Protein AF-0000000081429007 (afdb_homodimer)

Sequence (604 aa):
NDGGSYIGSMAQRCGGVGRNHADALTRLGCDVNFISVVGNDDSGDYLLRKSSHINLNHMTRLPNVPTATYLSINVKGNIQHGFSSIEENISKLTSDLIRSKEDLFCDADYILIDGNTPVETLRNITDLAQAHHKNVWFDPADLAKVQKVFMAKNISHISVISPNAYEFMNYCTLLGIPLPEQLLTNSDAMLDFCNSLGPQLKALFPGQLSLILLTLGNAGILALQRHESSIEIVPWPAPQLSQALLVSPSGAGDCFNAGFLTAYLKNLSFHDCLRIGTECAKLSLMSIDAVPNTITSQLLGTNDGGSYIGSMAQRCGGVGRNHADALTRLGCDVNFISVVGNDDSGDYLLRKSSHINLNHMTRLPNVPTATYLSINVKGNIQHGFSSIEENISKLTSDLIRSKEDLFCDADYILIDGNTPVETLRNITDLAQAHHKNVWFDPADLAKVQKVFMAKNISHISVISPNAYEFMNYCTLLGIPLPEQLLTNSDAMLDFCNSLGPQLKALFPGQLSLILLTLGNAGILALQRHESSIEIVPWPAPQLSQALLVSPSGAGDCFNAGFLTAYLKNLSFHDCLRIGTECAKLSLMSIDAVPNTITSQLLGT

Secondary structure (DSSP, 8-state):
--S-EEE---------HHHHHHHHHHHTT------EEEESSHHHHHHHHHTTTS--TTEEEETTSPPPEEEEEEETTEEEEEEEE-HHHHTT--HHHHHTTHHHHHH-SEEEEETTS-HHHHHHHHHHHHHTT-EEEEE--SGGGTHHHHHTT-GGG-SEE--BHHHHHHHHHHTT-PPPTTGGG-HHHHHHHHHHTGGGGGGG--TT--EEEEE-GGG-EEEEEE-SS-EEEEEEPPP---GGG----TTHHHHHHHHHHHHHHTT--HHHHHHHHHHHHHHHHT-SSSS-TT--GGGGT-/----EEE---------HHHHHHHHHHHTT------EEEESSHHHHHHHHHTTTS--TTEEEETTSPPPEEEEEEETTEEEEEEEE-HHHHTT--HHHHHTTHHHHHH-SEEEEETTS-HHHHHHHHHHHHHTT-EEEEE--SGGGTHHHHHTT-GGG-SEE--BHHHHHHHHHHTT-PPPTTGGG-HHHHHHHHHHTGGGGGGG--TT--EEEEE-GGG-EEEEEE-SS-EEEEEEPPP---GGG----TTHHHHHHHHHHHHHHTT--HHHHHHHHHHHHHHHHT-SSSS-TT--GGGGT-

Structure (mmCIF, N/CA/C/O backbone):
data_AF-0000000081429007-model_v1
#
loop_
_entity.id
_entity.type
_entity.pdbx_description
1 polymer 'Carbohydrate kinase PfkB domain-containing protein'
#
loop_
_atom_site.group_PDB
_atom_site.id
_atom_site.type_symbol
_atom_site.label_atom_id
_atom_site.label_alt_id
_atom_site.label_comp_id
_atom_site.label_asym_id
_atom_site.label_entity_id
_atom_site.label_seq_id
_atom_site.pdbx_PDB_ins_code
_atom_site.Cartn_x
_atom_site.Cartn_y
_atom_site.Cartn_z
_atom_site.occupancy
_atom_site.B_iso_or_equiv
_atom_site.auth_seq_id
_atom_site.auth_comp_id
_atom_site.auth_asym_id
_atom_site.auth_atom_id
_atom_site.pdbx_PDB_model_num
ATOM 1 N N . ASN A 1 1 ? 5.572 -4.962 19.591 1 50.97 1 ASN A N 1
ATOM 2 C CA . ASN A 1 1 ? 4.206 -4.484 19.776 1 50.97 1 ASN A CA 1
ATOM 3 C C . ASN A 1 1 ? 4.159 -3.26 20.686 1 50.97 1 ASN A C 1
ATOM 5 O O . ASN A 1 1 ? 3.507 -3.282 21.731 1 50.97 1 ASN A O 1
ATOM 9 N N . ASP A 1 2 ? 5.069 -2.369 20.461 1 56.36 2 ASP A N 1
ATOM 10 C CA . ASP A 1 2 ? 5.189 -1.254 21.395 1 56.36 2 ASP A CA 1
ATOM 11 C C . ASP A 1 2 ? 4.476 -0.013 20.863 1 56.36 2 ASP A C 1
ATOM 13 O O . ASP A 1 2 ? 4.51 1.046 21.493 1 56.36 2 ASP A 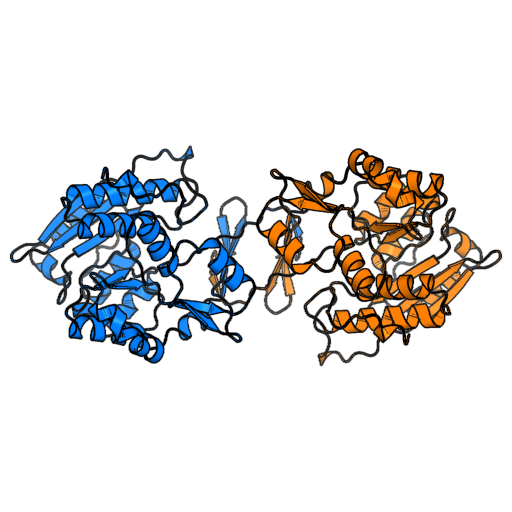O 1
ATOM 17 N N . GLY A 1 3 ? 3.704 -0.216 19.781 1 61.4 3 GLY A N 1
ATOM 18 C CA . GLY A 1 3 ? 2.998 0.933 19.237 1 61.4 3 GLY A CA 1
ATOM 19 C C . GLY A 1 3 ? 3.924 1.971 18.633 1 61.4 3 GLY A C 1
ATOM 20 O O . GLY A 1 3 ? 3.482 3.055 18.246 1 61.4 3 GLY A O 1
ATOM 21 N N . GLY A 1 4 ? 5.212 1.549 18.513 1 69.87 4 GLY A N 1
ATOM 22 C CA . GLY A 1 4 ? 6.204 2.494 18.027 1 69.87 4 GLY A CA 1
ATOM 23 C C . GLY A 1 4 ? 6.27 2.565 16.513 1 69.87 4 GLY A C 1
ATOM 24 O O . GLY A 1 4 ? 5.593 1.802 15.82 1 69.87 4 GLY A O 1
ATOM 25 N N . SER A 1 5 ? 6.875 3.601 16.021 1 76.77 5 SER A N 1
ATOM 26 C CA . SER A 1 5 ? 7.145 3.788 14.599 1 76.77 5 SER A CA 1
ATOM 27 C C . SER A 1 5 ? 8.589 3.437 14.26 1 76.77 5 SER A C 1
ATOM 29 O O . SER A 1 5 ? 9.512 3.809 14.987 1 76.77 5 SER A O 1
ATOM 31 N N . TYR A 1 6 ? 8.762 2.638 13.308 1 81.81 6 TYR A N 1
ATOM 32 C CA . TYR A 1 6 ? 10.078 2.191 12.863 1 81.81 6 TYR A CA 1
ATOM 33 C C . TYR A 1 6 ? 10.39 2.719 11.468 1 81.81 6 TYR A C 1
ATOM 35 O O . TYR A 1 6 ? 9.487 2.893 10.647 1 81.81 6 TYR A O 1
ATOM 43 N N . ILE A 1 7 ? 11.627 2.985 11.302 1 85.76 7 ILE A N 1
ATOM 44 C CA . ILE A 1 7 ? 12.073 3.377 9.97 1 85.76 7 ILE A CA 1
ATOM 45 C C . ILE A 1 7 ? 12.149 2.147 9.069 1 85.76 7 ILE A C 1
ATOM 47 O O . ILE A 1 7 ? 12.628 1.091 9.487 1 85.76 7 ILE A O 1
ATOM 51 N N . GLY A 1 8 ? 11.569 2.231 7.929 1 87.88 8 GLY A N 1
ATOM 52 C CA . GLY A 1 8 ? 11.614 1.134 6.976 1 87.88 8 GLY A CA 1
ATOM 53 C C . GLY A 1 8 ? 11.381 1.577 5.544 1 87.88 8 GLY A C 1
ATOM 54 O O . GLY A 1 8 ? 11.481 2.766 5.233 1 87.88 8 GLY A O 1
ATOM 55 N N . SER A 1 9 ? 11.322 0.613 4.689 1 88.01 9 SER A N 1
ATOM 56 C CA . SER A 1 9 ? 10.99 0.834 3.286 1 88.01 9 SER A CA 1
ATOM 57 C C . SER A 1 9 ? 9.714 0.094 2.897 1 88.01 9 SER A C 1
ATOM 59 O O . SER A 1 9 ? 9.388 -0.941 3.481 1 88.01 9 SER A O 1
ATOM 61 N N . MET A 1 10 ? 8.995 0.79 2.006 1 88.81 10 MET A N 1
ATOM 62 C CA . MET A 1 10 ? 7.743 0.2 1.54 1 88.81 10 MET A CA 1
ATOM 63 C C . MET A 1 10 ? 7.722 0.099 0.019 1 88.81 10 MET A C 1
ATOM 65 O O . MET A 1 10 ? 8.205 0.997 -0.674 1 88.81 10 MET A O 1
ATOM 69 N N . ALA A 1 11 ? 7.196 -1.051 -0.422 1 86.79 11 ALA A N 1
ATOM 70 C CA . ALA A 1 11 ? 7.007 -1.241 -1.858 1 86.79 11 ALA A CA 1
ATOM 71 C C . ALA A 1 11 ? 5.68 -1.936 -2.149 1 86.79 11 ALA A C 1
ATOM 73 O O . ALA A 1 11 ? 5.228 -2.777 -1.368 1 86.79 11 ALA A O 1
ATOM 74 N N . GLN A 1 12 ? 5.046 -1.508 -3.18 1 91.15 12 GLN A N 1
ATOM 75 C CA . GLN A 1 12 ? 3.842 -2.154 -3.689 1 91.15 12 GLN A CA 1
ATOM 76 C C . GLN A 1 12 ? 4.116 -2.867 -5.011 1 91.15 12 GLN A C 1
ATOM 78 O O . GLN A 1 12 ? 4.8 -2.326 -5.883 1 91.15 12 GLN A O 1
ATOM 83 N N . ARG A 1 13 ? 3.674 -4.104 -5.087 1 92.67 13 ARG A N 1
ATOM 84 C CA . ARG A 1 13 ? 3.862 -4.902 -6.294 1 92.67 13 ARG A CA 1
ATOM 85 C C . ARG A 1 13 ? 2.604 -5.699 -6.626 1 92.67 13 ARG A C 1
ATOM 87 O O . ARG A 1 13 ? 1.754 -5.916 -5.76 1 92.67 13 ARG A O 1
ATOM 94 N N . CYS A 1 14 ? 2.522 -5.987 -7.926 1 95.19 14 CYS A N 1
ATOM 95 C CA . CYS A 1 14 ? 1.437 -6.864 -8.354 1 95.19 14 CYS A CA 1
ATOM 96 C C . CYS A 1 14 ? 1.788 -8.326 -8.107 1 95.19 14 CYS A C 1
ATOM 98 O O . CYS A 1 14 ? 2.96 -8.705 -8.155 1 95.19 14 CYS A O 1
ATOM 100 N N . GLY A 1 15 ? 0.769 -9.085 -7.809 1 94.43 15 GLY A N 1
ATOM 101 C CA . GLY A 1 15 ? 0.971 -10.511 -7.608 1 94.43 15 GLY A CA 1
ATOM 102 C C . GLY A 1 15 ? -0.294 -11.326 -7.796 1 94.43 15 GLY A C 1
ATOM 103 O O . GLY A 1 15 ? -1.196 -10.921 -8.533 1 94.43 15 GLY A O 1
ATOM 104 N N . GLY A 1 16 ? -0.197 -12.506 -7.139 1 94.41 16 GLY A N 1
ATOM 105 C CA . GLY A 1 16 ? -1.236 -13.499 -7.36 1 94.41 16 GLY A CA 1
ATOM 106 C C . GLY A 1 16 ? -0.841 -14.561 -8.368 1 94.41 16 GLY A C 1
ATOM 107 O O . GLY A 1 16 ? -0.329 -14.244 -9.444 1 94.41 16 GLY A O 1
ATOM 108 N N . VAL A 1 17 ? -1.225 -15.723 -8.031 1 96.32 17 VAL A N 1
ATOM 109 C CA . VAL A 1 17 ? -0.772 -16.856 -8.832 1 96.32 17 VAL A CA 1
ATOM 110 C C . VAL A 1 17 ? -1.354 -16.759 -10.241 1 96.32 17 VAL A C 1
ATOM 112 O O . VAL A 1 17 ? -0.617 -16.813 -11.228 1 96.32 17 VAL A O 1
ATOM 115 N N . GLY A 1 18 ? -2.642 -16.577 -10.375 1 96.59 18 GLY A N 1
ATOM 116 C CA . GLY A 1 18 ? -3.277 -16.446 -11.676 1 96.59 18 GLY A CA 1
ATOM 117 C C . GLY A 1 18 ? -2.732 -15.289 -12.492 1 96.59 18 GLY A C 1
ATOM 118 O O . GLY A 1 18 ? -2.424 -15.447 -13.675 1 96.59 18 GLY A O 1
ATOM 119 N N . ARG A 1 19 ? -2.61 -14.166 -11.905 1 97.27 19 ARG A N 1
ATOM 120 C CA . ARG A 1 19 ? -2.094 -12.982 -12.585 1 97.27 19 ARG A CA 1
ATOM 121 C C . ARG A 1 19 ? -0.654 -13.197 -13.04 1 97.27 19 ARG A C 1
ATOM 123 O O . ARG A 1 19 ? -0.28 -12.794 -14.144 1 97.27 19 ARG A O 1
ATOM 130 N N . ASN A 1 20 ? 0.176 -13.775 -12.164 1 97.96 20 ASN A N 1
ATOM 131 C CA . ASN A 1 20 ? 1.571 -14.021 -12.513 1 97.96 20 ASN A CA 1
ATOM 132 C C . ASN A 1 20 ? 1.691 -14.921 -13.739 1 97.96 20 ASN A C 1
ATOM 134 O O . ASN A 1 20 ? 2.514 -14.669 -14.622 1 97.96 20 ASN A O 1
ATOM 138 N N . HIS A 1 21 ? 0.855 -15.931 -13.753 1 98.42 21 HIS A N 1
ATOM 139 C CA . HIS A 1 21 ? 0.835 -16.788 -14.933 1 98.42 21 HIS A CA 1
ATOM 140 C C . HIS A 1 21 ? 0.423 -16.006 -16.175 1 98.42 21 HIS A C 1
ATOM 142 O O . HIS A 1 21 ? 1.08 -16.092 -17.215 1 98.42 21 HIS A O 1
ATOM 148 N N . ALA A 1 22 ? -0.642 -15.253 -16.073 1 98.3 22 ALA A N 1
ATOM 149 C CA . ALA A 1 22 ? -1.128 -14.468 -17.206 1 98.3 22 ALA A CA 1
ATOM 150 C C . ALA A 1 22 ? -0.062 -13.491 -17.693 1 98.3 22 ALA A C 1
ATOM 152 O O . ALA A 1 22 ? 0.15 -13.344 -18.899 1 98.3 22 ALA A O 1
ATOM 153 N N . ASP A 1 23 ? 0.58 -12.866 -16.748 1 98.43 23 ASP A N 1
ATOM 154 C CA . ASP A 1 23 ? 1.621 -11.892 -17.061 1 98.43 23 ASP A CA 1
ATOM 155 C C . ASP A 1 23 ? 2.784 -12.551 -17.801 1 98.43 23 ASP A C 1
ATOM 157 O O . ASP A 1 23 ? 3.155 -12.119 -18.894 1 98.43 23 ASP A O 1
ATOM 161 N N . ALA A 1 24 ? 3.306 -13.621 -17.258 1 98.55 24 ALA A N 1
ATOM 162 C CA . ALA A 1 24 ? 4.462 -14.301 -17.836 1 98.55 24 ALA A CA 1
ATOM 163 C C . ALA A 1 24 ? 4.125 -14.89 -19.203 1 98.55 24 ALA A C 1
ATOM 165 O O . ALA A 1 24 ? 4.899 -14.752 -20.153 1 98.55 24 ALA A O 1
ATOM 166 N N . LEU A 1 25 ? 2.981 -15.524 -19.332 1 98.6 25 LEU A N 1
ATOM 167 C CA . LEU A 1 25 ? 2.556 -16.115 -20.596 1 98.6 25 LEU A CA 1
ATOM 168 C C . LEU A 1 25 ? 2.426 -15.049 -21.678 1 98.6 25 LEU A C 1
ATOM 170 O O . LEU A 1 25 ? 2.881 -15.246 -22.807 1 98.6 25 LEU A O 1
ATOM 174 N N . THR A 1 26 ? 1.821 -13.913 -21.308 1 98.46 26 THR A N 1
ATOM 175 C CA . THR A 1 26 ? 1.657 -12.82 -22.259 1 98.46 26 THR A CA 1
ATOM 176 C C . THR A 1 26 ? 3.013 -12.3 -22.726 1 98.46 26 THR A C 1
ATOM 178 O O . THR A 1 26 ? 3.227 -12.092 -23.922 1 98.46 26 THR A O 1
ATOM 181 N N . ARG A 1 27 ? 3.924 -12.147 -21.798 1 98.1 27 ARG A N 1
ATOM 182 C CA . ARG A 1 27 ? 5.257 -11.648 -22.122 1 98.1 27 ARG A CA 1
ATOM 183 C C . ARG A 1 27 ? 5.994 -12.613 -23.044 1 98.1 27 ARG A C 1
ATOM 185 O O . ARG A 1 27 ? 6.811 -12.193 -23.867 1 98.1 27 ARG A O 1
ATOM 192 N N . LEU A 1 28 ? 5.664 -13.858 -22.965 1 98.25 28 LEU A N 1
ATOM 193 C CA . LEU A 1 28 ? 6.311 -14.892 -23.767 1 98.25 28 LEU A CA 1
ATOM 194 C C . LEU A 1 28 ? 5.624 -15.039 -25.12 1 98.25 28 LEU A C 1
ATOM 196 O O . LEU A 1 28 ? 6.022 -15.874 -25.936 1 98.25 28 LEU A O 1
ATOM 200 N N . GLY A 1 29 ? 4.503 -14.347 -25.355 1 97.15 29 GLY A N 1
ATOM 201 C CA . GLY A 1 29 ? 3.894 -14.277 -26.674 1 97.15 29 GLY A CA 1
ATOM 202 C C . GLY A 1 29 ? 2.616 -15.088 -26.785 1 97.15 29 GLY A C 1
ATOM 203 O O . GLY A 1 29 ? 2.082 -15.267 -27.881 1 97.15 29 GLY A O 1
ATOM 204 N N . CYS A 1 30 ? 2.076 -15.564 -25.727 1 97.63 30 CYS A N 1
ATOM 205 C CA . CYS A 1 30 ? 0.829 -16.32 -25.756 1 97.63 30 CYS A CA 1
ATOM 206 C C . CYS A 1 30 ? -0.375 -15.386 -25.769 1 97.63 30 CYS A C 1
ATOM 208 O O . CYS A 1 30 ? -0.319 -14.285 -25.217 1 97.63 30 CYS A O 1
ATOM 210 N N . ASP A 1 31 ? -1.391 -15.824 -26.435 1 97.09 31 ASP A N 1
ATOM 211 C CA . ASP A 1 31 ? -2.691 -15.171 -26.316 1 97.09 31 ASP A CA 1
ATOM 212 C C . ASP A 1 31 ? -3.416 -15.618 -25.048 1 97.09 31 ASP A C 1
ATOM 214 O O . ASP A 1 31 ? -3.829 -16.774 -24.938 1 97.09 31 ASP A O 1
ATOM 218 N N . VAL A 1 32 ? -3.581 -14.696 -24.128 1 97.94 32 VAL A N 1
ATOM 219 C CA . VAL A 1 32 ? -4.066 -15.07 -22.803 1 97.94 32 VAL A CA 1
ATOM 220 C C . VAL A 1 32 ? -5.403 -14.384 -22.53 1 97.94 32 VAL A C 1
ATOM 222 O O . VAL A 1 32 ? -5.53 -13.169 -22.699 1 97.94 32 VAL A O 1
ATOM 225 N N . ASN A 1 33 ? -6.376 -15.125 -22.198 1 97.23 33 ASN A N 1
ATOM 226 C CA . ASN A 1 33 ? -7.613 -14.622 -21.609 1 97.23 33 ASN A CA 1
ATOM 227 C C . ASN A 1 33 ? -7.631 -14.81 -20.095 1 97.23 33 ASN A C 1
ATOM 229 O O . ASN A 1 33 ? -7.826 -15.925 -19.607 1 97.23 33 ASN A O 1
ATOM 233 N N . PHE A 1 34 ? -7.458 -13.767 -19.394 1 97.18 34 PHE A N 1
ATOM 234 C CA . PHE A 1 34 ? -7.346 -13.814 -17.941 1 97.18 34 PHE A CA 1
ATOM 235 C C . PHE A 1 34 ? -8.695 -13.547 -17.285 1 97.18 34 PHE A C 1
ATOM 237 O O . PHE A 1 34 ? -9.214 -12.431 -17.354 1 97.18 34 PHE A O 1
ATOM 244 N N . ILE A 1 35 ? -9.275 -14.573 -16.704 1 97.16 35 ILE A N 1
ATOM 245 C CA . ILE A 1 35 ? -10.534 -14.436 -15.978 1 97.16 35 ILE A CA 1
ATOM 246 C C . ILE A 1 35 ? -10.253 -14.24 -14.49 1 97.16 35 ILE A C 1
ATOM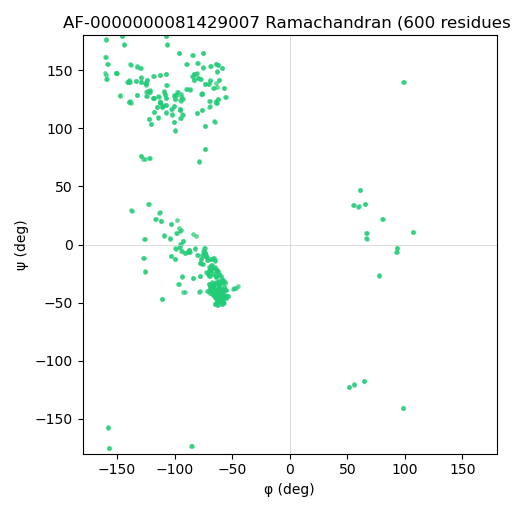 248 O O . ILE A 1 35 ? -9.685 -15.12 -13.838 1 97.16 35 ILE A O 1
ATOM 252 N N . SER A 1 36 ? -10.592 -13.158 -13.953 1 96.57 36 SER A N 1
ATOM 253 C CA . SER A 1 36 ? -10.385 -12.837 -12.545 1 96.57 36 SER A CA 1
ATOM 254 C C . SER A 1 36 ? -11.315 -11.718 -12.09 1 96.57 36 SER A C 1
ATOM 256 O O . SER A 1 36 ? -12.151 -11.246 -12.863 1 96.57 36 SER A O 1
ATOM 258 N N . VAL A 1 37 ? -11.229 -11.441 -10.771 1 96.54 37 VAL A N 1
ATOM 259 C CA . VAL A 1 37 ? -12.036 -10.379 -10.177 1 96.54 37 VAL A CA 1
ATOM 260 C C . VAL A 1 37 ? -11.13 -9.381 -9.46 1 96.54 37 VAL A C 1
ATOM 262 O O . VAL A 1 37 ? -10.141 -9.769 -8.833 1 96.54 37 VAL A O 1
ATOM 265 N N . VAL A 1 38 ? -11.406 -8.123 -9.626 1 96.26 38 VAL A N 1
ATOM 266 C CA . VAL A 1 38 ? -10.728 -7.059 -8.893 1 96.26 38 VAL A CA 1
ATOM 267 C C . VAL A 1 38 ? -11.758 -6.078 -8.337 1 96.26 38 VAL A C 1
ATOM 269 O O . VAL A 1 38 ? -12.881 -5.995 -8.84 1 96.26 38 VAL A O 1
ATOM 272 N N . GLY A 1 39 ? -11.384 -5.448 -7.262 1 95.71 39 GLY A N 1
ATOM 273 C CA . GLY A 1 39 ? -12.254 -4.417 -6.72 1 95.71 39 GLY A CA 1
ATOM 274 C C . GLY A 1 39 ? -12.221 -3.127 -7.519 1 95.71 39 GLY A C 1
ATOM 275 O O . GLY A 1 39 ? -11.279 -2.883 -8.275 1 95.71 39 GLY A O 1
ATOM 276 N N . ASN A 1 40 ? -13.324 -2.393 -7.471 1 94.45 40 ASN A N 1
ATOM 277 C CA . ASN A 1 40 ? -13.301 -1.012 -7.943 1 94.45 40 ASN A CA 1
ATOM 278 C C . ASN A 1 40 ? -12.677 -0.077 -6.911 1 94.45 40 ASN A C 1
ATOM 280 O O . ASN A 1 40 ? -13.372 0.746 -6.314 1 94.45 40 ASN A O 1
ATOM 284 N N . ASP A 1 41 ? -11.416 -0.193 -6.758 1 93.15 41 ASP A N 1
ATOM 285 C CA . ASP A 1 41 ? -10.653 0.549 -5.76 1 93.15 41 ASP A CA 1
ATOM 286 C C . ASP A 1 41 ? -9.256 0.888 -6.276 1 93.15 41 ASP A C 1
ATOM 288 O O . ASP A 1 41 ? -8.928 0.601 -7.429 1 93.15 41 ASP A O 1
ATOM 292 N N . ASP A 1 42 ? -8.461 1.561 -5.494 1 90.5 42 ASP A N 1
ATOM 293 C CA . ASP A 1 42 ? -7.145 2.038 -5.907 1 90.5 42 ASP A CA 1
ATOM 294 C C . ASP A 1 42 ? -6.213 0.87 -6.224 1 90.5 42 ASP A C 1
ATOM 296 O O . ASP A 1 42 ? -5.404 0.949 -7.151 1 90.5 42 ASP A O 1
ATOM 300 N N . SER A 1 43 ? -6.309 -0.183 -5.387 1 93.94 43 SER A N 1
ATOM 301 C CA . SER A 1 43 ? -5.489 -1.361 -5.648 1 93.94 43 SER A CA 1
ATOM 302 C C . SER A 1 43 ? -5.855 -2.006 -6.981 1 93.94 43 SER A C 1
ATOM 304 O O . SER A 1 43 ? -4.979 -2.472 -7.712 1 93.94 43 SER A O 1
ATOM 306 N N . GLY A 1 44 ? -7.138 -2.073 -7.189 1 95.1 44 GLY A N 1
ATOM 307 C CA . GLY A 1 44 ? -7.578 -2.558 -8.487 1 95.1 44 GLY A CA 1
ATOM 308 C C . GLY A 1 44 ? -7.055 -1.727 -9.643 1 95.1 44 GLY A C 1
ATOM 309 O O . GLY A 1 44 ? -6.562 -2.273 -10.633 1 95.1 44 GLY A O 1
ATOM 310 N N . ASP A 1 45 ? -7.121 -0.399 -9.514 1 93.45 45 ASP A N 1
ATOM 311 C CA . ASP A 1 45 ? -6.589 0.505 -10.529 1 93.45 45 ASP A CA 1
ATOM 312 C C . ASP A 1 45 ? -5.096 0.269 -10.746 1 93.45 45 ASP A C 1
ATOM 314 O O . ASP A 1 45 ? -4.62 0.273 -11.883 1 93.45 45 ASP A O 1
ATOM 318 N N . TYR A 1 46 ? -4.445 0.152 -9.667 1 93.98 46 TYR A N 1
ATOM 319 C CA . TYR A 1 46 ? -3.011 -0.111 -9.724 1 93.98 46 TYR A CA 1
ATOM 320 C C . TYR A 1 46 ? -2.722 -1.389 -10.502 1 93.98 46 TYR A C 1
ATOM 322 O O . TYR A 1 46 ? -1.882 -1.397 -11.406 1 93.98 46 TYR A O 1
ATOM 330 N N . LEU A 1 47 ? -3.393 -2.439 -10.183 1 95.98 47 LEU A N 1
ATOM 331 C CA . LEU A 1 47 ? -3.194 -3.734 -10.826 1 95.98 47 LEU A CA 1
ATOM 332 C C . LEU A 1 47 ? -3.473 -3.647 -12.322 1 95.98 47 LEU A C 1
ATOM 334 O O . LEU A 1 47 ? -2.69 -4.145 -13.134 1 95.98 47 LEU A O 1
ATOM 338 N N . LEU A 1 48 ? -4.552 -3.026 -12.659 1 95.74 48 LEU A N 1
ATOM 339 C CA . LEU A 1 48 ? -4.94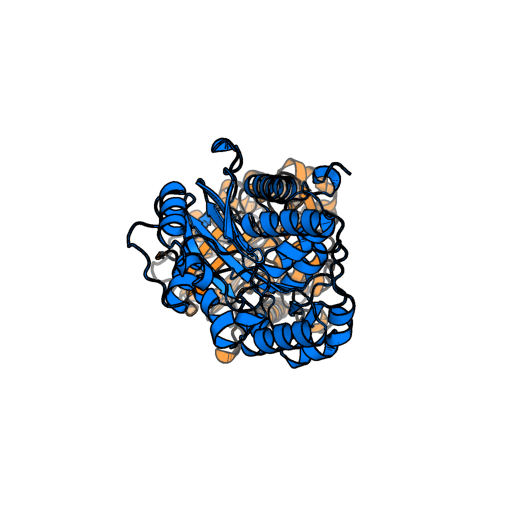7 -2.924 -14.06 1 95.74 48 LEU A CA 1
ATOM 340 C C . LEU A 1 48 ? -3.933 -2.107 -14.853 1 95.74 48 LEU A C 1
ATOM 342 O O . LEU A 1 48 ? -3.56 -2.483 -15.966 1 95.74 48 LEU A O 1
ATOM 346 N N . ARG A 1 49 ? -3.477 -1.023 -14.247 1 94.05 49 ARG A N 1
ATOM 347 C CA . ARG A 1 49 ? -2.499 -0.18 -14.926 1 94.05 49 ARG A CA 1
ATOM 348 C C . ARG A 1 49 ? -1.187 -0.927 -15.141 1 94.05 49 ARG A C 1
ATOM 350 O O . ARG A 1 49 ? -0.573 -0.821 -16.205 1 94.05 49 ARG A O 1
ATOM 357 N N . LYS A 1 50 ? -0.785 -1.691 -14.144 1 94.71 50 LYS A N 1
ATOM 358 C CA . LYS A 1 50 ? 0.494 -2.393 -14.206 1 94.71 50 LYS A CA 1
ATOM 359 C C . LYS A 1 50 ? 0.383 -3.664 -15.044 1 94.71 50 LYS A C 1
ATOM 361 O O . LYS A 1 50 ? 1.391 -4.312 -15.335 1 94.71 50 LYS A O 1
ATOM 366 N N . SER A 1 51 ? -0.827 -4.035 -15.419 1 96.38 51 SER A N 1
ATOM 367 C CA . SER A 1 51 ? -1.058 -5.252 -16.191 1 96.38 51 SER A CA 1
ATOM 368 C C . SER A 1 51 ? -1.635 -4.933 -17.566 1 96.38 51 SER A C 1
ATOM 370 O O . SER A 1 51 ? -2.305 -5.77 -18.173 1 96.38 51 SER A O 1
ATOM 372 N N . SER A 1 52 ? -1.447 -3.754 -18.029 1 94.75 52 SER A N 1
ATOM 373 C CA . SER A 1 52 ? -2.116 -3.255 -19.227 1 94.75 52 SER A CA 1
ATOM 374 C C . SER A 1 52 ? -1.714 -4.059 -20.459 1 94.75 52 SER A C 1
ATOM 376 O O . SER A 1 52 ? -2.409 -4.033 -21.477 1 94.75 52 SER A O 1
ATOM 378 N N . HIS A 1 53 ? -0.588 -4.731 -20.459 1 96.02 53 HIS A N 1
ATOM 379 C CA . HIS A 1 53 ? -0.145 -5.529 -21.597 1 96.02 53 HIS A CA 1
ATOM 380 C C . HIS A 1 53 ? -0.91 -6.845 -21.679 1 96.02 53 HIS A C 1
ATOM 382 O O . HIS A 1 53 ? -0.849 -7.542 -22.695 1 96.02 53 HIS A O 1
ATOM 388 N N . ILE A 1 54 ? -1.606 -7.287 -20.596 1 96.69 54 ILE A N 1
ATOM 389 C CA . ILE A 1 54 ? -2.456 -8.473 -20.561 1 96.69 54 ILE A CA 1
ATOM 390 C C . ILE A 1 54 ? -3.839 -8.132 -21.111 1 96.69 54 ILE A C 1
ATOM 392 O O . ILE A 1 54 ? -4.338 -7.022 -20.911 1 96.69 54 ILE A O 1
ATOM 396 N N . ASN A 1 55 ? -4.444 -9.025 -21.86 1 96.7 55 ASN A N 1
ATOM 397 C CA . ASN A 1 55 ? -5.853 -8.866 -22.206 1 96.7 55 ASN A CA 1
ATOM 398 C C . ASN A 1 55 ? -6.746 -8.953 -20.972 1 96.7 55 ASN A C 1
ATOM 400 O O . ASN A 1 55 ? -7.007 -10.046 -20.465 1 96.7 55 ASN A O 1
ATOM 404 N N . LEU A 1 56 ? -7.262 -7.816 -20.531 1 95.44 56 LEU A N 1
ATOM 405 C CA . LEU A 1 56 ? -8.006 -7.739 -19.279 1 95.44 56 LEU A CA 1
ATOM 406 C C . LEU A 1 56 ? -9.506 -7.663 -19.542 1 95.44 56 LEU A C 1
ATOM 408 O O . LEU A 1 56 ? -10.284 -7.342 -18.64 1 95.44 56 LEU A O 1
ATOM 412 N N . ASN A 1 57 ? -9.967 -8.018 -20.712 1 95.41 57 ASN A N 1
ATOM 413 C CA . ASN A 1 57 ? -11.368 -7.914 -21.107 1 95.41 57 ASN A CA 1
ATOM 414 C C . ASN A 1 57 ? -12.259 -8.809 -20.251 1 95.41 57 ASN A C 1
ATOM 416 O O . ASN A 1 57 ? -13.46 -8.561 -20.129 1 95.41 57 ASN A O 1
ATOM 420 N N . HIS A 1 58 ? -11.696 -9.773 -19.694 1 95.85 58 HIS A N 1
ATOM 421 C CA . HIS A 1 58 ? -12.498 -10.732 -18.942 1 95.85 58 HIS A CA 1
ATOM 422 C C . HIS A 1 58 ? -12.247 -10.603 -17.443 1 95.85 58 HIS A C 1
ATOM 424 O O . HIS A 1 58 ? -12.648 -11.472 -16.665 1 95.85 58 HIS A O 1
ATOM 430 N N . MET A 1 59 ? -11.542 -9.624 -17.088 1 94.6 59 MET A N 1
ATOM 431 C CA . MET A 1 59 ? -11.457 -9.244 -15.68 1 94.6 59 MET A CA 1
ATOM 432 C C . MET A 1 59 ? -12.715 -8.503 -15.24 1 94.6 59 MET A C 1
ATOM 434 O O . MET A 1 59 ? -13.147 -7.557 -15.9 1 94.6 59 MET A O 1
ATOM 438 N N . THR A 1 60 ? -13.289 -8.941 -14.153 1 95.71 60 THR A N 1
ATOM 439 C CA . THR A 1 60 ? -14.5 -8.31 -13.638 1 95.71 60 THR A CA 1
ATOM 440 C C . THR A 1 60 ? -14.168 -7.347 -12.502 1 95.71 60 THR A C 1
ATOM 442 O O . THR A 1 60 ? -13.52 -7.73 -11.526 1 95.71 60 THR A O 1
ATOM 445 N N . ARG A 1 61 ? -14.585 -6.13 -12.618 1 96.01 61 ARG A N 1
ATOM 446 C CA . ARG A 1 61 ? -14.415 -5.133 -11.565 1 96.01 61 ARG A CA 1
ATOM 447 C C . ARG A 1 61 ? -15.691 -4.979 -10.745 1 96.01 61 ARG A C 1
ATOM 449 O O . ARG A 1 61 ? -16.766 -4.741 -11.298 1 96.01 61 ARG A O 1
ATOM 456 N N . LEU A 1 62 ? -15.569 -5.059 -9.433 1 96.34 62 LEU A N 1
ATOM 457 C CA . LEU A 1 62 ? -16.743 -5.022 -8.568 1 96.34 62 LEU A CA 1
ATOM 458 C C . LEU A 1 62 ? -16.618 -3.912 -7.529 1 96.34 62 LEU A C 1
ATOM 460 O O . LEU A 1 62 ? -15.574 -3.769 -6.889 1 96.34 62 LEU A O 1
ATOM 464 N N . PRO A 1 63 ? -17.564 -2.961 -7.205 1 90.49 63 PRO A N 1
ATOM 465 C CA . PRO A 1 63 ? -17.475 -1.84 -6.266 1 90.49 63 PRO A CA 1
ATOM 466 C C . PRO A 1 63 ? -17.492 -2.289 -4.807 1 90.49 63 PRO A C 1
ATOM 468 O O . PRO A 1 63 ? -16.986 -1.58 -3.933 1 90.49 63 PRO A O 1
ATOM 471 N N . ASN A 1 64 ? -17.992 -3.37 -4.414 1 87.01 64 ASN A N 1
ATOM 472 C CA . ASN A 1 64 ? -18.17 -3.749 -3.017 1 87.01 64 ASN A CA 1
ATOM 473 C C . ASN A 1 64 ? -17.286 -4.935 -2.64 1 87.01 64 ASN A C 1
ATOM 475 O O . ASN A 1 64 ? -17.595 -5.671 -1.701 1 87.01 64 ASN A O 1
ATOM 479 N N . VAL A 1 65 ? -16.222 -5.043 -3.328 1 92.2 65 VAL A N 1
ATOM 480 C CA . VAL A 1 65 ? -15.254 -6.098 -3.051 1 92.2 65 VAL A CA 1
ATOM 481 C C . VAL A 1 65 ? -13.837 -5.535 -3.135 1 92.2 65 VAL A C 1
ATOM 483 O O . VAL A 1 65 ? -13.462 -4.927 -4.14 1 92.2 65 VAL A O 1
ATOM 486 N N . PRO A 1 66 ? -13.112 -5.666 -2.058 1 93.71 66 PRO A N 1
ATOM 487 C CA . PRO A 1 66 ? -11.738 -5.165 -2.143 1 93.71 66 PRO A CA 1
ATOM 488 C C . PRO A 1 66 ? -10.862 -6.003 -3.072 1 93.71 66 PRO A C 1
ATOM 490 O O . PRO A 1 66 ? -11.005 -7.228 -3.123 1 93.71 66 PRO A O 1
ATOM 493 N N . THR A 1 67 ? -10.039 -5.309 -3.796 1 96.19 67 THR A N 1
ATOM 494 C CA . THR A 1 67 ? -9.024 -6.048 -4.539 1 96.19 67 THR A CA 1
ATOM 495 C C . THR A 1 67 ? -8.18 -6.903 -3.598 1 96.19 67 THR A C 1
ATOM 497 O O . THR A 1 67 ? -7.816 -6.459 -2.507 1 96.19 67 THR A O 1
ATOM 500 N N . ALA A 1 68 ? -7.934 -8.133 -3.961 1 95.94 68 ALA A N 1
ATOM 501 C CA . ALA A 1 68 ? -7.116 -9.033 -3.153 1 95.94 68 ALA A CA 1
ATOM 502 C C . ALA A 1 68 ? -5.739 -8.432 -2.887 1 95.94 68 ALA A C 1
ATOM 504 O O . ALA A 1 68 ? -5.039 -8.03 -3.82 1 95.94 68 ALA A O 1
ATOM 505 N N . THR A 1 69 ? -5.356 -8.362 -1.637 1 95.1 69 THR A N 1
ATOM 506 C CA . THR A 1 69 ? -4.096 -7.748 -1.233 1 95.1 69 THR A CA 1
ATOM 507 C C . THR A 1 69 ? -3.439 -8.55 -0.114 1 95.1 69 THR A C 1
ATOM 509 O O . THR A 1 69 ? -4.125 -9.094 0.753 1 95.1 69 THR A O 1
ATOM 512 N N . TYR A 1 70 ? -2.161 -8.654 -0.222 1 92 70 TYR A N 1
ATOM 513 C CA . TYR A 1 70 ? -1.337 -9.26 0.818 1 92 70 TYR A CA 1
ATOM 514 C C . TYR A 1 70 ? -0.239 -8.305 1.27 1 92 70 TYR A C 1
ATOM 516 O O . TYR A 1 70 ? 0.435 -7.688 0.442 1 92 70 TYR A O 1
ATOM 524 N N . LEU A 1 71 ? -0.135 -8.08 2.58 1 90.69 71 LEU A N 1
ATOM 525 C CA . LEU A 1 71 ? 0.899 -7.246 3.183 1 90.69 71 LEU A CA 1
ATOM 526 C C . LEU A 1 71 ? 1.853 -8.087 4.024 1 90.69 71 LEU A C 1
ATOM 528 O O . LEU A 1 71 ? 1.425 -8.782 4.948 1 90.69 71 LEU A O 1
ATOM 532 N N . SER A 1 72 ? 3.098 -7.999 3.67 1 87.52 72 SER A N 1
ATOM 533 C CA . SER A 1 72 ? 4.134 -8.657 4.46 1 87.52 72 SER A CA 1
ATOM 534 C C . SER A 1 72 ? 4.973 -7.641 5.228 1 87.52 72 SER A C 1
ATOM 536 O O . SER A 1 72 ? 5.426 -6.646 4.659 1 87.52 72 SER A O 1
ATOM 538 N N . ILE A 1 73 ? 5.1 -7.868 6.444 1 85.57 73 ILE A N 1
ATOM 539 C CA . ILE A 1 73 ? 5.99 -7.075 7.284 1 85.57 73 ILE A CA 1
ATOM 540 C C . ILE A 1 73 ? 7.279 -7.85 7.548 1 85.57 73 ILE A C 1
ATOM 542 O O . ILE A 1 73 ? 7.255 -8.912 8.174 1 85.57 73 ILE A O 1
ATOM 546 N N . ASN A 1 74 ? 8.386 -7.28 7.058 1 82.85 74 ASN A N 1
ATOM 547 C CA . ASN A 1 74 ? 9.686 -7.93 7.193 1 82.85 74 ASN A CA 1
ATOM 548 C C . ASN A 1 74 ? 10.61 -7.146 8.12 1 82.85 74 ASN A C 1
ATOM 550 O O . ASN A 1 74 ? 10.776 -5.936 7.961 1 82.85 74 ASN A O 1
ATOM 554 N N . VAL A 1 75 ? 11.052 -7.735 9.103 1 78.29 75 VAL A N 1
ATOM 555 C CA . VAL A 1 75 ? 12.036 -7.141 10.002 1 78.29 75 VAL A CA 1
ATOM 556 C C . VAL A 1 75 ? 13.373 -7.864 9.856 1 78.29 75 VAL A C 1
ATOM 558 O O . VAL A 1 75 ? 13.477 -9.056 10.155 1 78.29 75 VAL A O 1
ATOM 561 N N . LYS A 1 76 ? 14.408 -7.129 9.431 1 76.89 76 LYS A N 1
ATOM 562 C CA . LYS A 1 76 ? 15.747 -7.681 9.246 1 76.89 76 LYS A CA 1
ATOM 563 C C . LYS A 1 76 ? 15.721 -8.883 8.307 1 76.89 76 LYS A C 1
ATOM 565 O O . LYS A 1 76 ? 16.322 -9.919 8.599 1 76.89 76 LYS A O 1
ATOM 570 N N . GLY A 1 77 ? 14.798 -8.793 7.317 1 69.02 77 GLY A N 1
ATOM 571 C CA . GLY A 1 77 ? 14.755 -9.796 6.265 1 69.02 77 GLY A CA 1
ATOM 572 C C . GLY A 1 77 ? 13.804 -10.939 6.568 1 69.02 77 GLY A C 1
ATOM 573 O O . GLY A 1 77 ? 13.573 -11.803 5.721 1 69.02 77 GLY A O 1
ATOM 574 N N . ASN A 1 78 ? 13.286 -10.952 7.699 1 73.69 78 ASN A N 1
ATOM 575 C CA . ASN A 1 78 ? 12.358 -12.008 8.091 1 73.69 78 ASN A CA 1
ATOM 576 C C . ASN A 1 78 ? 10.921 -11.499 8.145 1 73.69 78 ASN A C 1
ATOM 578 O O . ASN A 1 78 ? 10.666 -10.397 8.634 1 73.69 78 ASN A O 1
ATOM 582 N N . ILE A 1 79 ? 10.108 -12.347 7.625 1 74.33 79 ILE A N 1
ATOM 583 C CA . ILE A 1 79 ? 8.693 -11.999 7.705 1 74.33 79 ILE A CA 1
ATOM 584 C C . ILE A 1 79 ? 8.219 -12.099 9.153 1 74.33 79 ILE A C 1
ATOM 586 O O . ILE A 1 79 ? 8.259 -13.176 9.753 1 74.33 79 ILE A O 1
ATOM 590 N N . GLN A 1 80 ? 7.813 -11.09 9.681 1 78.18 80 GLN A N 1
ATOM 591 C CA . GLN A 1 80 ? 7.294 -11.071 11.044 1 78.18 80 GLN A CA 1
ATOM 592 C C . GLN A 1 80 ? 5.786 -11.303 11.062 1 78.18 80 GLN A C 1
ATOM 594 O O . GLN A 1 80 ? 5.28 -12.069 11.885 1 78.18 80 GLN A O 1
ATOM 599 N N . HIS A 1 81 ? 5.115 -10.634 10.057 1 82.17 81 HIS A N 1
ATOM 600 C CA . HIS A 1 81 ? 3.669 -10.771 9.929 1 82.17 81 HIS A CA 1
ATOM 601 C C . HIS A 1 81 ? 3.225 -10.596 8.481 1 82.17 81 HIS A C 1
ATOM 603 O O . HIS A 1 81 ? 3.861 -9.868 7.716 1 82.17 81 HIS A O 1
ATOM 609 N N . GLY A 1 82 ? 2.176 -11.32 8.202 1 86.43 82 GLY A N 1
ATOM 610 C CA . GLY A 1 82 ? 1.459 -11.122 6.952 1 86.43 82 GLY A CA 1
ATOM 611 C C . GLY A 1 82 ? -0.014 -10.82 7.151 1 86.43 82 GLY A C 1
ATOM 612 O O . GLY A 1 82 ? -0.623 -11.281 8.119 1 86.43 82 GLY A O 1
ATOM 613 N N . PHE A 1 83 ? -0.522 -9.979 6.386 1 88.56 83 PHE A N 1
ATOM 614 C CA . PHE A 1 83 ? -1.949 -9.679 6.376 1 88.56 83 PHE A CA 1
ATOM 615 C C . PHE A 1 83 ? -2.544 -9.925 4.995 1 88.56 83 PHE A C 1
ATOM 617 O O . PHE A 1 83 ? -1.99 -9.483 3.986 1 88.56 83 PHE A O 1
ATOM 624 N N . SER A 1 84 ? -3.649 -10.628 5.02 1 90.61 84 SER A N 1
ATOM 625 C CA . SER A 1 84 ? -4.277 -10.991 3.754 1 90.61 84 SER A CA 1
ATOM 626 C C . SER A 1 84 ? -5.706 -10.464 3.675 1 90.61 84 SER A C 1
ATOM 628 O O . SER A 1 84 ? -6.443 -10.504 4.662 1 90.61 84 SER A O 1
ATOM 630 N N . SER A 1 85 ? -6.046 -9.883 2.624 1 92.62 85 SER A N 1
ATOM 631 C CA . SER A 1 85 ? -7.397 -9.497 2.231 1 92.62 85 SER A CA 1
ATOM 632 C C . SER A 1 85 ? -7.739 -10.021 0.84 1 92.62 85 SER A C 1
ATOM 634 O O . SER A 1 85 ? -7.773 -9.256 -0.126 1 92.62 85 SER A O 1
ATOM 636 N N . ILE A 1 86 ? -7.97 -11.341 0.771 1 92.5 86 ILE A N 1
ATOM 637 C CA . ILE A 1 86 ? -8.103 -11.936 -0.554 1 92.5 86 ILE A CA 1
ATOM 638 C C . ILE A 1 86 ? -9.426 -12.691 -0.651 1 92.5 86 ILE A C 1
ATOM 640 O O . ILE A 1 86 ? -9.967 -12.872 -1.744 1 92.5 86 ILE A O 1
ATOM 644 N N . GLU A 1 87 ? -10.003 -13.114 0.503 1 90.86 87 GLU A N 1
ATOM 645 C CA . GLU A 1 87 ? -11.081 -14.097 0.543 1 90.86 87 GLU A CA 1
ATOM 646 C C . GLU A 1 87 ? -12.335 -13.571 -0.149 1 90.86 87 GLU A C 1
ATOM 648 O O . GLU A 1 87 ? -12.979 -14.295 -0.912 1 90.86 87 GLU A O 1
ATOM 653 N N . GLU A 1 88 ? -12.61 -12.347 0.136 1 92.87 88 GLU A N 1
ATOM 654 C CA . GLU A 1 88 ? -13.829 -11.78 -0.435 1 92.87 88 GLU A CA 1
ATOM 655 C C . GLU A 1 88 ? -13.739 -11.696 -1.956 1 92.87 88 GLU A C 1
ATOM 657 O O . GLU A 1 88 ? -14.699 -12.022 -2.658 1 92.87 88 GLU A O 1
ATOM 662 N N . ASN A 1 89 ? -12.642 -11.293 -2.39 1 94.59 89 ASN A N 1
ATOM 663 C CA . ASN A 1 89 ? -12.433 -11.165 -3.828 1 94.59 89 ASN A CA 1
ATOM 664 C C . ASN A 1 89 ? -12.501 -12.519 -4.528 1 94.59 89 ASN A C 1
ATOM 666 O O . ASN A 1 89 ? -13.221 -12.678 -5.515 1 94.59 89 ASN A O 1
ATOM 670 N N . ILE A 1 90 ? -11.866 -13.515 -3.996 1 93.88 90 ILE A N 1
ATOM 671 C CA . ILE A 1 90 ? -11.782 -14.849 -4.581 1 93.88 90 ILE A CA 1
ATOM 672 C C . ILE A 1 90 ? -13.167 -15.489 -4.608 1 93.88 90 ILE A C 1
ATOM 674 O O . ILE A 1 90 ? -13.508 -16.208 -5.551 1 93.88 90 ILE A O 1
ATOM 678 N N . SER A 1 91 ? -13.937 -15.164 -3.578 1 95.33 91 SER A N 1
ATOM 679 C CA . SER A 1 91 ? -15.274 -15.74 -3.474 1 95.33 91 SER A CA 1
ATOM 680 C C . SER A 1 91 ? -16.168 -15.273 -4.617 1 95.33 91 SER A C 1
ATOM 682 O O . SER A 1 91 ? -17.214 -15.871 -4.878 1 95.33 91 SER A O 1
ATOM 684 N N . LYS A 1 92 ? -15.738 -14.27 -5.312 1 96.71 92 LYS A N 1
ATOM 685 C CA . LYS A 1 92 ? -16.557 -13.714 -6.386 1 96.71 92 LYS A CA 1
ATOM 686 C C . LYS A 1 92 ? -16.244 -14.385 -7.72 1 96.71 92 LYS A C 1
ATOM 688 O O . LYS A 1 92 ? -16.914 -14.128 -8.722 1 96.71 92 LYS A O 1
ATOM 693 N N . LEU A 1 93 ? -15.224 -15.224 -7.759 1 96.43 93 LEU A N 1
ATOM 694 C CA . LEU A 1 93 ? -15.025 -16.12 -8.894 1 96.43 93 LEU A CA 1
ATOM 695 C C . LEU A 1 93 ? -16.035 -17.263 -8.868 1 96.43 93 LEU A C 1
ATOM 697 O O . LEU A 1 93 ? -15.684 -18.399 -8.543 1 96.43 93 LEU A O 1
ATOM 701 N N . THR A 1 94 ? -17.165 -17.013 -9.343 1 96.88 94 THR A N 1
ATOM 702 C CA . THR A 1 94 ? -18.287 -17.931 -9.18 1 96.88 94 THR A CA 1
ATOM 703 C C . THR A 1 94 ? -18.432 -18.829 -10.406 1 96.88 94 THR A C 1
ATOM 705 O O . THR A 1 94 ? -17.89 -18.527 -11.471 1 96.88 94 THR A O 1
ATOM 708 N N . SER A 1 95 ? -19.201 -19.86 -10.162 1 96.49 95 SER A N 1
ATOM 709 C CA . SER A 1 95 ? -19.549 -20.746 -11.268 1 96.49 95 SER A CA 1
ATOM 710 C C . SER A 1 95 ? -20.297 -19.995 -12.364 1 96.49 95 SER A C 1
ATOM 712 O O . SER A 1 95 ? -20.089 -20.25 -13.552 1 96.49 95 SER A O 1
ATOM 714 N N . ASP A 1 96 ? -21.137 -19.078 -11.95 1 96.89 96 ASP A N 1
ATOM 715 C CA . ASP A 1 96 ? -21.905 -18.294 -12.913 1 96.89 96 ASP A CA 1
ATOM 716 C C . ASP A 1 96 ? -20.986 -17.438 -13.781 1 96.89 96 ASP A C 1
ATOM 718 O O . ASP A 1 96 ? -21.198 -17.32 -14.99 1 96.89 96 ASP A O 1
ATOM 722 N N . LEU A 1 97 ? -19.993 -16.884 -13.182 1 95.95 97 LEU A N 1
ATOM 723 C CA . LEU A 1 97 ? -19.027 -16.09 -13.933 1 95.95 97 LEU A CA 1
ATOM 724 C C . LEU A 1 97 ? -18.309 -16.946 -14.971 1 95.95 97 LEU A C 1
ATOM 726 O O . LEU A 1 97 ? -18.164 -16.538 -16.125 1 95.95 97 LEU A O 1
ATOM 730 N N . ILE A 1 98 ? -17.903 -18.108 -14.573 1 96.51 98 ILE A N 1
ATOM 731 C CA . ILE A 1 98 ? -17.179 -19.013 -15.46 1 96.51 98 ILE A CA 1
ATOM 732 C C . ILE A 1 98 ? -18.091 -19.455 -16.603 1 96.51 98 ILE A C 1
ATOM 734 O O . ILE A 1 98 ? -17.681 -19.46 -17.766 1 96.51 98 ILE A O 1
ATOM 738 N N . ARG A 1 99 ? -19.314 -19.772 -16.272 1 95.43 99 ARG A N 1
ATOM 739 C CA . ARG A 1 99 ? -20.26 -20.22 -17.289 1 95.43 99 ARG A CA 1
ATOM 740 C C . ARG A 1 99 ? -20.502 -19.131 -18.329 1 95.43 99 ARG A C 1
ATOM 742 O O . ARG A 1 99 ? -20.673 -19.425 -19.515 1 95.43 99 ARG A O 1
ATOM 749 N N . SER A 1 100 ? -20.476 -17.94 -17.868 1 95.93 100 SER A N 1
ATOM 750 C CA . SER A 1 100 ? -20.696 -16.821 -18.779 1 95.93 100 SER A CA 1
ATOM 751 C C . SER A 1 100 ? -19.535 -16.666 -19.756 1 95.93 100 SER A C 1
ATOM 753 O O . SER A 1 100 ? -19.654 -15.966 -20.763 1 95.93 100 SER A O 1
ATOM 755 N N . LYS A 1 101 ? -18.411 -17.356 -19.493 1 95.08 101 LYS A N 1
ATOM 756 C CA . LYS A 1 101 ? -17.218 -17.265 -20.33 1 95.08 101 LYS A CA 1
ATOM 757 C C . LYS A 1 101 ? -16.967 -18.575 -21.073 1 95.08 101 LYS A C 1
ATOM 759 O O . LYS A 1 101 ? -15.838 -18.859 -21.476 1 95.08 101 LYS A O 1
ATOM 764 N N . GLU A 1 102 ? -17.929 -19.421 -21.228 1 94.94 102 GLU A N 1
ATOM 765 C CA . GLU A 1 102 ? -17.791 -20.755 -21.802 1 94.94 102 GLU A CA 1
ATOM 766 C C . GLU A 1 102 ? -17.178 -20.695 -23.198 1 94.94 102 GLU A C 1
ATOM 768 O O . GLU A 1 102 ? -16.428 -21.591 -23.592 1 94.94 102 GLU A O 1
ATOM 773 N N . ASP A 1 103 ? -17.434 -19.657 -23.964 1 95.27 103 ASP A N 1
ATOM 774 C CA . ASP A 1 103 ? -16.924 -19.525 -25.325 1 95.27 103 ASP A CA 1
ATOM 775 C C . ASP A 1 103 ? -15.397 -19.501 -25.339 1 95.27 103 ASP A C 1
ATOM 777 O O . ASP A 1 103 ? -14.773 -19.963 -26.296 1 95.27 103 ASP A O 1
ATOM 781 N N . LEU A 1 104 ? -14.792 -18.988 -24.319 1 95.52 104 LEU A N 1
ATOM 782 C CA . LEU A 1 104 ? -13.338 -18.917 -24.224 1 95.52 104 LEU A CA 1
ATOM 783 C C . LEU A 1 104 ? -12.733 -20.31 -24.088 1 95.52 104 LEU A C 1
ATOM 785 O O . LEU A 1 104 ? -11.605 -20.547 -24.525 1 95.52 104 LEU A O 1
ATOM 789 N N . PHE A 1 105 ? -13.446 -21.204 -23.444 1 94.7 105 PHE A N 1
ATOM 790 C CA . PHE A 1 105 ? -12.974 -22.569 -23.24 1 94.7 105 PHE A CA 1
ATOM 791 C C . PHE A 1 105 ? -12.888 -23.316 -24.566 1 94.7 105 PHE A C 1
ATOM 793 O O . PHE A 1 105 ? -11.922 -24.041 -24.814 1 94.7 105 PHE A O 1
ATOM 800 N N . CYS A 1 106 ? -13.826 -23.051 -25.412 1 92.38 106 CYS A N 1
ATOM 801 C CA . CYS A 1 106 ? -13.888 -23.716 -26.709 1 92.38 106 CYS A CA 1
ATOM 802 C C . CYS A 1 106 ? -12.658 -23.391 -27.548 1 92.38 106 CYS A C 1
ATOM 804 O O . CYS A 1 106 ? -12.148 -24.25 -28.269 1 92.38 106 CYS A O 1
ATOM 806 N N . ASP A 1 107 ? -12.167 -22.257 -27.39 1 92.66 107 ASP A N 1
ATOM 807 C CA . ASP A 1 107 ? -11.112 -21.767 -28.271 1 92.66 107 ASP A CA 1
ATOM 808 C C . ASP A 1 107 ? -9.738 -21.921 -27.622 1 92.66 107 ASP A C 1
ATOM 810 O O . ASP A 1 107 ? -8.712 -21.708 -28.271 1 92.66 107 ASP A O 1
ATOM 814 N N . ALA A 1 108 ? -9.682 -22.384 -26.406 1 95.61 108 ALA A N 1
ATOM 815 C CA . ALA A 1 108 ? -8.426 -22.415 -25.66 1 95.61 108 ALA A CA 1
ATOM 816 C C . ALA A 1 108 ? -7.623 -23.67 -25.991 1 95.61 108 ALA A C 1
ATOM 818 O O . ALA A 1 108 ? -8.196 -24.729 -26.259 1 95.61 108 ALA A O 1
ATOM 819 N N . ASP A 1 109 ? -6.354 -23.563 -26.023 1 95.46 109 ASP A N 1
ATOM 820 C CA . ASP A 1 109 ? -5.482 -24.729 -26.125 1 95.46 109 ASP A CA 1
ATOM 821 C C . ASP A 1 109 ? -5.231 -25.349 -24.752 1 95.46 109 ASP A C 1
ATOM 823 O O . ASP A 1 109 ? -4.996 -26.554 -24.643 1 95.46 109 ASP A O 1
ATOM 827 N N . TYR A 1 110 ? -5.284 -24.518 -23.735 1 97.04 110 TYR A N 1
ATOM 828 C CA . TYR A 1 110 ? -5.057 -24.952 -22.361 1 97.04 110 TYR A CA 1
ATOM 829 C C . TYR A 1 110 ? -5.827 -24.077 -21.379 1 97.04 110 TYR A C 1
ATOM 831 O O . TYR A 1 110 ? -6.045 -22.891 -21.633 1 97.04 110 TYR A O 1
ATOM 839 N N . ILE A 1 111 ? -6.232 -24.661 -20.321 1 97.67 111 ILE A N 1
ATOM 840 C CA . ILE A 1 111 ? -6.845 -23.956 -19.201 1 97.67 111 ILE A CA 1
ATOM 841 C C . ILE A 1 111 ? -5.957 -24.081 -17.965 1 97.67 111 ILE A C 1
ATOM 843 O O . ILE A 1 111 ? -5.662 -25.191 -17.514 1 97.67 111 ILE A O 1
ATOM 847 N N . LEU A 1 112 ? -5.5 -22.969 -17.483 1 98.01 112 LEU A N 1
ATOM 848 C CA . LEU A 1 112 ? -4.672 -22.94 -16.282 1 98.01 112 LEU A CA 1
ATOM 849 C C . LEU A 1 112 ? -5.451 -22.374 -15.099 1 98.01 112 LEU A C 1
ATOM 851 O O . LEU A 1 112 ? -6.046 -21.299 -15.199 1 98.01 112 LEU A O 1
ATOM 855 N N . ILE A 1 113 ? -5.505 -23.099 -13.995 1 96.96 113 ILE A N 1
ATOM 856 C CA . ILE A 1 113 ? -6.237 -22.681 -12.805 1 96.96 113 ILE A CA 1
ATOM 857 C C . ILE A 1 113 ? -5.368 -22.886 -11.566 1 96.96 113 ILE A C 1
ATOM 859 O O . ILE A 1 113 ? -4.594 -23.844 -11.494 1 96.96 113 ILE A O 1
ATOM 863 N N . ASP A 1 114 ? -5.447 -21.953 -10.642 1 95.99 114 ASP A N 1
ATOM 864 C CA . ASP A 1 114 ? -4.675 -22.129 -9.416 1 95.99 114 ASP A CA 1
ATOM 865 C C . ASP A 1 114 ? -5.583 -22.486 -8.241 1 95.99 114 ASP A C 1
ATOM 867 O O . ASP A 1 114 ? -6.809 -22.44 -8.361 1 95.99 114 ASP A O 1
ATOM 871 N N . GLY A 1 115 ? -4.962 -22.817 -7.142 1 93.9 115 GLY A N 1
ATOM 872 C CA . GLY A 1 115 ? -5.66 -23.346 -5.981 1 93.9 115 GLY A CA 1
ATOM 873 C C . GLY A 1 115 ? -6.443 -22.29 -5.223 1 93.9 115 GLY A C 1
ATOM 874 O O . GLY A 1 115 ? -7.181 -22.609 -4.289 1 93.9 115 GLY A O 1
ATOM 875 N N . ASN A 1 116 ? -6.396 -21.054 -5.605 1 93.85 116 ASN A N 1
ATOM 876 C CA . ASN A 1 116 ? -7.18 -20.012 -4.951 1 93.85 116 ASN A CA 1
ATOM 877 C C . ASN A 1 116 ? -8.637 -20.04 -5.402 1 93.85 116 ASN A C 1
ATOM 879 O O . ASN A 1 116 ? -9.505 -19.459 -4.749 1 93.85 116 ASN A O 1
ATOM 883 N N . THR A 1 117 ? -8.893 -20.709 -6.462 1 95.49 117 THR A N 1
ATOM 884 C CA . THR A 1 117 ? -10.233 -20.809 -7.029 1 95.49 117 THR A CA 1
ATOM 885 C C . THR A 1 117 ? -11.156 -21.593 -6.1 1 95.49 117 THR A C 1
ATOM 887 O O . THR A 1 117 ? -10.773 -22.641 -5.576 1 95.49 117 THR A O 1
ATOM 890 N N . PRO A 1 118 ? -12.35 -21.098 -5.88 1 96.08 118 PRO A N 1
ATOM 891 C CA . PRO A 1 118 ? -13.288 -21.841 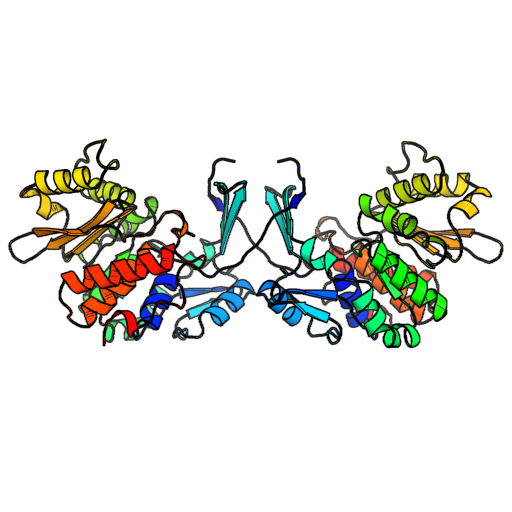-5.034 1 96.08 118 PRO A CA 1
ATOM 892 C C . PRO A 1 118 ? -13.585 -23.24 -5.57 1 96.08 118 PRO A C 1
ATOM 894 O O . PRO A 1 118 ? -13.607 -23.447 -6.786 1 96.08 118 PRO A O 1
ATOM 897 N N . VAL A 1 119 ? -13.902 -24.119 -4.656 1 96.31 119 VAL A N 1
ATOM 898 C CA . VAL A 1 119 ? -14.06 -25.534 -4.976 1 96.31 119 VAL A CA 1
ATOM 899 C C . VAL A 1 119 ? -15.148 -25.707 -6.034 1 96.31 119 VAL A C 1
ATOM 901 O O . VAL A 1 119 ? -14.948 -26.403 -7.031 1 96.31 119 VAL A O 1
ATOM 904 N N . GLU A 1 120 ? -16.262 -25.048 -5.865 1 96.35 120 GLU A N 1
ATOM 905 C CA . GLU A 1 120 ? -17.366 -25.186 -6.81 1 96.35 120 GLU A CA 1
ATOM 906 C C . GLU A 1 120 ? -16.992 -24.632 -8.182 1 96.35 120 GLU A C 1
ATOM 908 O O . GLU A 1 120 ? -17.369 -25.199 -9.21 1 96.35 120 GLU A O 1
ATOM 913 N N . THR A 1 121 ? -16.306 -23.568 -8.152 1 96.97 121 THR A N 1
ATOM 914 C CA . THR A 1 121 ? -15.859 -22.956 -9.398 1 96.97 121 THR A CA 1
ATOM 915 C C . THR A 1 121 ? -14.843 -23.849 -10.105 1 96.97 121 THR A C 1
ATOM 917 O O . THR A 1 121 ? -14.889 -24.004 -11.327 1 96.97 121 THR A O 1
ATOM 920 N N . LEU A 1 122 ? -13.954 -24.356 -9.313 1 96.13 122 LEU A N 1
ATOM 921 C CA . LEU A 1 122 ? -12.975 -25.294 -9.851 1 96.13 122 LEU A CA 1
ATOM 922 C C . LEU A 1 122 ? -13.667 -26.478 -10.519 1 96.13 122 LEU A C 1
ATOM 924 O O . LEU A 1 122 ? -13.273 -26.899 -11.609 1 96.13 122 LEU A O 1
ATOM 928 N N . ARG A 1 123 ? -14.673 -26.978 -9.875 1 96.16 123 ARG A N 1
ATOM 929 C CA . ARG A 1 123 ? -15.454 -28.072 -10.443 1 96.16 123 ARG A CA 1
ATOM 930 C C . ARG A 1 123 ? -16.066 -27.671 -11.781 1 96.16 123 ARG A C 1
ATOM 932 O O . ARG A 1 123 ? -15.975 -28.415 -12.759 1 96.16 123 ARG A O 1
ATOM 939 N N . ASN A 1 124 ? -16.597 -26.543 -11.792 1 96.17 124 ASN A N 1
ATOM 940 C CA . ASN A 1 124 ? -17.241 -26.075 -13.014 1 96.17 124 ASN A CA 1
ATOM 941 C C . ASN A 1 124 ? -16.23 -25.876 -14.14 1 96.17 124 ASN A C 1
ATOM 943 O O . ASN A 1 124 ? -16.509 -26.2 -15.296 1 96.17 124 ASN A O 1
ATOM 947 N N . ILE A 1 125 ? -15.086 -25.334 -13.832 1 96.91 125 ILE A N 1
ATOM 948 C CA . ILE A 1 125 ? -14.035 -25.106 -14.817 1 96.91 125 ILE A CA 1
ATOM 949 C C . ILE A 1 125 ? -13.597 -26.438 -15.422 1 96.91 125 ILE A C 1
ATOM 951 O O . ILE A 1 125 ? -13.503 -26.571 -16.644 1 96.91 125 ILE A O 1
ATOM 955 N N . THR A 1 126 ? -13.37 -27.391 -14.58 1 95.71 126 THR A N 1
ATOM 956 C CA . THR A 1 126 ? -12.883 -28.684 -15.047 1 95.71 126 THR A CA 1
ATOM 957 C C . THR A 1 126 ? -13.966 -29.419 -15.831 1 95.71 126 THR A C 1
ATOM 959 O O . THR A 1 126 ? -13.671 -30.113 -16.807 1 95.71 126 THR A O 1
ATOM 962 N N . ASP A 1 127 ? -15.224 -29.26 -15.388 1 95.19 127 ASP A N 1
ATOM 963 C CA . ASP A 1 127 ? -16.337 -29.842 -16.132 1 95.19 127 ASP A CA 1
ATOM 964 C C . ASP A 1 127 ? -16.434 -29.242 -17.533 1 95.19 127 ASP A C 1
ATOM 966 O O . ASP A 1 127 ? -16.605 -29.968 -18.514 1 95.19 127 ASP A O 1
ATOM 970 N N . LEU A 1 128 ? -16.365 -27.983 -17.585 1 95.41 128 LEU A N 1
ATOM 971 C CA . LEU A 1 128 ? -16.421 -27.302 -18.874 1 95.41 128 LEU A CA 1
ATOM 972 C C . LEU A 1 128 ? -15.245 -27.708 -19.755 1 95.41 128 LEU A C 1
ATOM 974 O O . LEU A 1 128 ? -15.407 -27.911 -20.961 1 95.41 128 LEU A O 1
ATOM 978 N N . ALA A 1 129 ? -14.052 -27.747 -19.149 1 95.4 129 ALA A N 1
ATOM 979 C CA . ALA A 1 129 ? -12.867 -28.173 -19.889 1 95.4 129 ALA A CA 1
ATOM 980 C C . ALA A 1 129 ? -13.067 -29.559 -20.495 1 95.4 129 ALA A C 1
ATOM 982 O O . ALA A 1 129 ? -12.733 -29.788 -21.66 1 95.4 129 ALA A O 1
ATOM 983 N N . GLN A 1 130 ? -13.612 -30.471 -19.714 1 94.41 130 GLN A N 1
ATOM 984 C CA . GLN A 1 130 ? -13.88 -31.826 -20.183 1 94.41 130 GLN A CA 1
ATOM 985 C C . GLN A 1 130 ? -14.89 -31.823 -21.326 1 94.41 130 GLN A C 1
ATOM 987 O O . GLN A 1 130 ? -14.707 -32.521 -22.326 1 94.41 130 GLN A O 1
ATOM 992 N N . ALA A 1 131 ? -15.93 -31.074 -21.133 1 94.76 131 ALA A N 1
ATOM 993 C CA . ALA A 1 131 ? -16.983 -30.993 -22.142 1 94.76 131 ALA A CA 1
ATOM 994 C C . ALA A 1 131 ? -16.426 -30.51 -23.478 1 94.76 131 ALA A C 1
ATOM 996 O O . ALA A 1 131 ? -16.895 -30.925 -24.54 1 94.76 131 ALA A O 1
ATOM 997 N N . HIS A 1 132 ? -15.447 -29.712 -23.425 1 95.86 132 HIS A N 1
ATOM 998 C CA . HIS A 1 132 ? -14.879 -29.154 -24.647 1 95.86 132 HIS A CA 1
ATOM 999 C C . HIS A 1 132 ? -13.562 -29.836 -25.004 1 95.86 132 HIS A C 1
ATOM 1001 O O . HIS A 1 132 ? -12.852 -29.39 -25.907 1 95.86 132 HIS A O 1
ATOM 1007 N N . HIS A 1 133 ? -13.153 -30.868 -24.282 1 95.25 133 HIS A N 1
ATOM 1008 C CA . HIS A 1 133 ? -11.965 -31.68 -24.52 1 95.25 133 HIS A CA 1
ATOM 1009 C C . HIS A 1 133 ? -10.697 -30.836 -24.442 1 95.25 133 HIS A C 1
ATOM 1011 O O . HIS A 1 133 ? -9.855 -30.889 -25.342 1 95.25 133 HIS A O 1
ATOM 1017 N N . LYS A 1 134 ? -10.652 -30.029 -23.382 1 96.13 134 LYS A N 1
ATOM 1018 C CA . LYS A 1 134 ? -9.494 -29.163 -23.181 1 96.13 134 LYS A CA 1
ATOM 1019 C C . LYS A 1 134 ? -8.63 -29.659 -22.025 1 96.13 134 LYS A C 1
ATOM 1021 O O . LYS A 1 134 ? -9.144 -30.225 -21.058 1 96.13 134 LYS A O 1
ATOM 1026 N N . ASN A 1 135 ? -7.331 -29.456 -22.146 1 96.62 135 ASN A N 1
ATOM 1027 C CA . ASN A 1 135 ? -6.403 -29.801 -21.074 1 96.62 135 ASN A CA 1
ATOM 1028 C C . ASN A 1 135 ? -6.428 -28.763 -19.956 1 96.62 135 ASN A C 1
ATOM 1030 O O . ASN A 1 135 ? -6.547 -27.565 -20.217 1 96.62 135 ASN A O 1
ATOM 1034 N N . VAL A 1 136 ? -6.316 -29.257 -18.737 1 97.31 136 VAL A N 1
ATOM 1035 C CA . VAL A 1 136 ? -6.332 -28.38 -17.571 1 97.31 136 VAL A CA 1
ATOM 1036 C C . VAL A 1 136 ? -5.01 -28.499 -16.816 1 97.31 136 VAL A C 1
ATOM 1038 O O . VAL A 1 136 ? -4.55 -29.607 -16.529 1 97.31 136 VAL A O 1
ATOM 1041 N N . TRP A 1 137 ? -4.413 -27.389 -16.605 1 97.97 137 TRP A N 1
ATOM 1042 C CA . TRP A 1 137 ? -3.236 -27.259 -15.752 1 97.97 137 TRP A CA 1
ATOM 1043 C C . TRP A 1 137 ? -3.616 -26.711 -14.38 1 97.97 137 TRP A C 1
ATOM 1045 O O . TRP A 1 137 ? -4.143 -25.602 -14.272 1 97.97 137 TRP A O 1
ATOM 1055 N N . PHE A 1 138 ? -3.354 -27.474 -13.309 1 97.3 138 PHE A N 1
ATOM 1056 C CA . PHE A 1 138 ? -3.679 -27.041 -11.955 1 97.3 138 PHE A CA 1
ATOM 1057 C C . PHE A 1 138 ? -2.411 -26.736 -11.165 1 97.3 138 PHE A C 1
ATOM 1059 O O . PHE A 1 138 ? -1.544 -27.6 -11.015 1 97.3 138 PHE A O 1
ATOM 1066 N N . ASP A 1 139 ? -2.284 -25.535 -10.733 1 97.47 139 ASP A N 1
ATOM 1067 C CA . ASP A 1 139 ? -1.256 -25.112 -9.787 1 97.47 139 ASP A CA 1
ATOM 1068 C C . ASP A 1 139 ? -1.833 -24.953 -8.382 1 97.47 139 ASP A C 1
ATOM 1070 O O . ASP A 1 139 ? -2.582 -24.011 -8.116 1 97.47 139 ASP A O 1
ATOM 1074 N N . PRO A 1 140 ? -1.464 -25.778 -7.471 1 94.46 140 PRO A N 1
ATOM 1075 C CA . PRO A 1 140 ? -2.099 -25.73 -6.152 1 94.46 140 PRO A CA 1
ATOM 1076 C C . PRO A 1 140 ? -1.867 -24.403 -5.433 1 94.46 140 PRO A C 1
ATOM 1078 O O . PRO A 1 140 ? -2.773 -23.888 -4.773 1 94.46 140 PRO A O 1
ATOM 1081 N N . ALA A 1 141 ? -0.7 -23.778 -5.546 1 88.89 141 ALA A N 1
ATOM 1082 C CA . ALA A 1 141 ? -0.353 -22.462 -5.016 1 88.89 141 ALA A CA 1
ATOM 1083 C C . ALA A 1 141 ? -0.072 -22.53 -3.518 1 88.89 141 ALA A C 1
ATOM 1085 O O . ALA A 1 141 ? 0.571 -21.638 -2.959 1 88.89 141 ALA A O 1
ATOM 1086 N N . ASP A 1 142 ? -0.636 -23.491 -2.773 1 89.25 142 ASP A N 1
ATOM 1087 C CA . ASP A 1 142 ? -0.479 -23.638 -1.329 1 89.25 142 ASP A CA 1
ATOM 1088 C C . ASP A 1 142 ? -0.789 -25.066 -0.886 1 89.25 142 ASP A C 1
ATOM 1090 O O . ASP A 1 142 ? -1.643 -25.732 -1.473 1 89.25 142 ASP A O 1
ATOM 1094 N N . LEU A 1 143 ? -0.247 -25.441 0.19 1 86.35 143 LEU A N 1
ATOM 1095 C CA . LEU A 1 143 ? -0.394 -26.791 0.724 1 86.35 143 LEU A CA 1
ATOM 1096 C C . LEU A 1 143 ? -1.855 -27.096 1.036 1 86.35 143 LEU A C 1
ATOM 1098 O O . LEU A 1 143 ? -2.362 -28.161 0.676 1 86.35 143 LEU A O 1
ATOM 1102 N N . ALA A 1 144 ? -2.475 -26.132 1.627 1 85.9 144 ALA A N 1
ATOM 1103 C CA . ALA A 1 144 ? -3.853 -26.34 2.065 1 85.9 144 ALA A CA 1
ATOM 1104 C C . ALA A 1 144 ? -4.808 -26.367 0.875 1 85.9 144 ALA A C 1
ATOM 1106 O O . ALA A 1 144 ? -5.931 -26.865 0.984 1 85.9 144 ALA A O 1
ATOM 1107 N N . LYS A 1 145 ? -4.337 -26.004 -0.29 1 89.74 145 LYS A N 1
ATOM 1108 C CA . LYS A 1 145 ? -5.236 -25.83 -1.427 1 89.74 145 LYS A CA 1
ATOM 1109 C C . LYS A 1 145 ? -5.139 -27.011 -2.39 1 89.74 145 LYS A C 1
ATOM 1111 O O . LYS A 1 145 ? -5.977 -27.162 -3.281 1 89.74 145 LYS A O 1
ATOM 1116 N N . VAL A 1 146 ? -4.199 -27.773 -2.121 1 90.23 146 VAL A N 1
ATOM 1117 C CA . VAL A 1 146 ? -4.048 -28.975 -2.934 1 90.23 146 VAL A CA 1
ATOM 1118 C C . VAL A 1 146 ? -5.328 -29.805 -2.873 1 90.23 146 VAL A C 1
ATOM 1120 O O . VAL A 1 146 ? -5.765 -30.359 -3.884 1 90.23 146 VAL A O 1
ATOM 1123 N N . GLN A 1 147 ? -5.958 -29.848 -1.782 1 91.05 147 GLN A N 1
ATOM 1124 C CA . GLN A 1 147 ? -7.125 -30.692 -1.55 1 91.05 147 GLN A CA 1
ATOM 1125 C C . GLN A 1 147 ? -8.316 -30.223 -2.381 1 91.05 147 GLN A C 1
ATOM 1127 O O . GLN A 1 147 ? -9.276 -30.972 -2.578 1 91.05 147 GLN A O 1
ATOM 1132 N N . LYS A 1 148 ? -8.279 -29.072 -2.846 1 91.43 148 LYS A N 1
ATOM 1133 C CA . LYS A 1 148 ? -9.449 -28.497 -3.503 1 91.43 148 LYS A CA 1
ATOM 1134 C C . LYS A 1 148 ? -9.776 -29.241 -4.795 1 91.43 148 LYS A C 1
ATOM 1136 O O . LYS A 1 148 ? -10.947 -29.392 -5.151 1 91.43 148 LYS A O 1
ATOM 1141 N N . VAL A 1 149 ? -8.778 -29.67 -5.452 1 89.14 149 VAL A N 1
ATOM 1142 C CA . VAL A 1 149 ? -9.029 -30.384 -6.7 1 89.14 149 VAL A CA 1
ATOM 1143 C C . VAL A 1 149 ? -9.651 -31.746 -6.4 1 89.14 149 VAL A C 1
ATOM 1145 O O . VAL A 1 149 ? -10.422 -32.275 -7.205 1 89.14 149 VAL A O 1
ATOM 1148 N N . PHE A 1 150 ? -9.391 -32.296 -5.259 1 90.47 150 PHE A N 1
ATOM 1149 C CA . PHE A 1 150 ? -10.007 -33.544 -4.825 1 90.47 150 PHE A CA 1
ATOM 1150 C C . PHE A 1 150 ? -11.43 -33.304 -4.333 1 90.47 150 PHE A C 1
ATOM 1152 O O . PHE A 1 150 ? -12.335 -34.086 -4.631 1 90.47 150 PHE A O 1
ATOM 1159 N N . MET A 1 151 ? -11.551 -32.228 -3.635 1 88.95 151 MET A N 1
ATOM 1160 C CA . MET A 1 151 ? -12.873 -31.864 -3.132 1 88.95 151 MET A CA 1
ATOM 1161 C C . MET A 1 151 ? -13.832 -31.574 -4.282 1 88.95 151 MET A C 1
ATOM 1163 O O . MET A 1 151 ? -15.035 -31.812 -4.168 1 88.95 151 MET A O 1
ATOM 1167 N N . ALA A 1 152 ? -13.287 -31.069 -5.331 1 88.56 152 ALA A N 1
ATOM 1168 C CA . ALA A 1 152 ? -14.088 -30.792 -6.521 1 88.56 152 ALA A CA 1
ATOM 1169 C C . ALA A 1 152 ? -14.449 -32.082 -7.252 1 88.56 152 ALA A C 1
ATOM 1171 O O . ALA A 1 152 ? -15.222 -32.064 -8.213 1 88.56 152 ALA A O 1
ATOM 1172 N N . LYS A 1 153 ? -13.897 -33.214 -6.825 1 86.41 153 LYS A N 1
ATOM 1173 C CA . LYS A 1 153 ? -14.141 -34.551 -7.357 1 86.41 153 LYS A CA 1
ATOM 1174 C C . LYS A 1 153 ? -13.769 -34.631 -8.835 1 86.41 153 LYS A C 1
ATOM 1176 O O . LYS A 1 153 ? -14.431 -35.323 -9.611 1 86.41 153 LYS A O 1
ATOM 1181 N N . ASN A 1 154 ? -12.71 -33.814 -9.174 1 86.79 154 ASN A N 1
ATOM 1182 C CA . ASN A 1 154 ? -12.409 -33.765 -10.601 1 86.79 154 ASN A CA 1
ATOM 1183 C C . ASN A 1 154 ? -10.906 -33.814 -10.859 1 86.79 154 ASN A C 1
ATOM 1185 O O . ASN A 1 154 ? -10.425 -33.271 -11.855 1 86.79 154 ASN A O 1
ATOM 1189 N N . ILE A 1 155 ? -10.23 -34.464 -9.965 1 89.61 155 ILE A N 1
ATOM 1190 C CA . ILE A 1 155 ? -8.793 -34.635 -10.147 1 89.61 155 ILE A CA 1
ATOM 1191 C C . ILE A 1 155 ? -8.524 -35.389 -11.448 1 89.61 155 ILE A C 1
ATOM 1193 O O . ILE A 1 155 ? -7.51 -35.155 -12.11 1 89.61 155 ILE A O 1
ATOM 1197 N N . SER A 1 156 ? -9.494 -36.211 -11.844 1 91.65 156 SER A N 1
ATOM 1198 C CA . SER A 1 156 ? -9.347 -37.037 -13.038 1 91.65 156 SER A CA 1
ATOM 1199 C C . SER A 1 156 ? -9.392 -36.19 -14.306 1 91.65 156 SER A C 1
ATOM 1201 O O . SER A 1 156 ? -9.035 -36.662 -15.387 1 91.65 156 SER A O 1
ATOM 1203 N N . HIS A 1 157 ? -9.818 -34.96 -14.183 1 93.5 157 HIS A N 1
ATOM 1204 C CA . HIS A 1 157 ? -9.936 -34.083 -15.343 1 93.5 157 HIS A CA 1
ATOM 1205 C C . HIS A 1 157 ? -8.696 -33.208 -15.5 1 93.5 157 HIS A C 1
ATOM 1207 O O . HIS A 1 157 ? -8.569 -32.476 -16.484 1 93.5 157 HIS A O 1
ATOM 1213 N N . ILE A 1 158 ? -7.781 -33.313 -14.626 1 95.98 158 ILE A N 1
ATOM 1214 C CA . ILE A 1 158 ? -6.563 -32.51 -14.65 1 95.98 158 ILE A CA 1
ATOM 1215 C C . ILE A 1 158 ? -5.513 -33.191 -15.526 1 95.98 158 ILE A C 1
ATOM 1217 O O . ILE A 1 158 ? -5.271 -34.393 -15.394 1 95.98 158 ILE A O 1
ATOM 1221 N N . SER A 1 159 ? -4.892 -32.438 -16.391 1 97.19 159 SER A N 1
ATOM 1222 C CA . SER A 1 159 ? -3.881 -32.989 -17.288 1 97.19 159 SER A CA 1
ATOM 1223 C C . SER A 1 159 ? -2.477 -32.783 -16.731 1 97.19 159 SER A C 1
ATOM 1225 O O . SER A 1 159 ? -1.582 -33.596 -16.972 1 97.19 159 SER A O 1
ATOM 1227 N N . VAL A 1 160 ? -2.284 -31.669 -16.047 1 97.96 160 VAL A N 1
ATOM 1228 C CA . VAL A 1 160 ? -0.976 -31.31 -15.507 1 97.96 160 VAL A CA 1
ATOM 1229 C C . VAL A 1 160 ? -1.139 -30.725 -14.105 1 97.96 160 VAL A C 1
ATOM 1231 O O . VAL A 1 160 ? -2.063 -29.949 -13.854 1 97.96 160 VAL A O 1
ATOM 1234 N N . ILE A 1 161 ? -0.261 -31.067 -13.169 1 97.57 161 ILE A N 1
ATOM 1235 C CA . ILE A 1 161 ? -0.185 -30.434 -11.857 1 97.57 161 ILE A CA 1
ATOM 1236 C C . ILE A 1 161 ? 1.253 -30.004 -11.575 1 97.57 161 ILE A C 1
ATOM 1238 O O . ILE A 1 161 ? 2.2 -30.698 -11.95 1 97.57 161 ILE A O 1
ATOM 1242 N N . SER A 1 162 ? 1.389 -28.876 -10.918 1 97.79 162 SER A N 1
ATOM 1243 C CA . SER A 1 162 ? 2.725 -28.351 -10.657 1 97.79 162 SER A CA 1
ATOM 1244 C C . SER A 1 162 ? 2.905 -28.007 -9.182 1 97.79 162 SER A C 1
ATOM 1246 O O . SER A 1 162 ? 3.087 -26.84 -8.829 1 97.79 162 SER A O 1
ATOM 1248 N N . PRO A 1 163 ? 3.09 -28.976 -8.345 1 95.43 163 PRO A N 1
ATOM 1249 C CA . PRO A 1 163 ? 3.267 -28.767 -6.906 1 95.43 163 PRO A CA 1
ATOM 1250 C C . PRO A 1 163 ? 4.73 -28.568 -6.515 1 95.43 163 PRO A C 1
ATOM 1252 O O . PRO A 1 163 ? 5.631 -28.979 -7.25 1 95.43 163 PRO A O 1
ATOM 1255 N N . ASN A 1 164 ? 4.885 -27.881 -5.385 1 92.04 164 ASN A N 1
ATOM 1256 C CA . ASN A 1 164 ? 6.19 -27.965 -4.737 1 92.04 164 ASN A CA 1
ATOM 1257 C C . ASN A 1 164 ? 6.29 -29.191 -3.835 1 92.04 164 ASN A C 1
ATOM 1259 O O . ASN A 1 164 ? 5.372 -30.013 -3.793 1 92.04 164 ASN A O 1
ATOM 1263 N N . ALA A 1 165 ? 7.348 -29.288 -3.108 1 88.47 165 ALA A N 1
ATOM 1264 C CA . ALA A 1 165 ? 7.618 -30.5 -2.339 1 88.47 165 ALA A CA 1
ATOM 1265 C C . ALA A 1 165 ? 6.536 -30.736 -1.289 1 88.47 165 ALA A C 1
ATOM 1267 O O . ALA A 1 165 ? 6.031 -31.853 -1.149 1 88.47 165 ALA A O 1
ATOM 1268 N N . TYR A 1 166 ? 6.147 -29.678 -0.596 1 87.72 166 TYR A N 1
ATOM 1269 C CA . TYR A 1 166 ? 5.155 -29.809 0.466 1 87.72 166 TYR A CA 1
ATOM 1270 C C . TYR A 1 166 ? 3.77 -30.076 -0.111 1 87.72 166 TYR A C 1
ATOM 1272 O O . TYR A 1 166 ? 3.014 -30.889 0.424 1 87.72 166 TYR A O 1
ATOM 1280 N N . GLU A 1 167 ? 3.486 -29.428 -1.15 1 92.14 167 GLU A N 1
ATOM 1281 C CA . GLU A 1 167 ? 2.221 -29.64 -1.847 1 92.14 167 GLU A CA 1
ATOM 1282 C C . GLU A 1 167 ? 2.125 -31.062 -2.395 1 92.14 167 GLU A C 1
ATOM 1284 O O . GLU A 1 167 ? 1.075 -31.699 -2.301 1 92.14 167 GLU A O 1
ATOM 1289 N N . PHE A 1 168 ? 3.21 -31.536 -2.878 1 91.67 168 PHE A N 1
ATOM 1290 C CA . PHE A 1 168 ? 3.253 -32.885 -3.43 1 91.67 168 PHE A CA 1
ATOM 1291 C C . PHE A 1 168 ? 3.044 -33.924 -2.335 1 91.67 168 PHE A C 1
ATOM 1293 O O . PHE A 1 168 ? 2.373 -34.935 -2.551 1 91.67 168 PHE A O 1
ATOM 1300 N N . MET A 1 169 ? 3.614 -33.637 -1.24 1 88.02 169 MET A N 1
ATOM 1301 C CA . MET A 1 169 ? 3.413 -34.54 -0.111 1 88.02 169 MET A CA 1
ATOM 1302 C C . MET A 1 169 ? 1.933 -34.653 0.239 1 88.02 169 MET A C 1
ATOM 1304 O O . MET A 1 169 ? 1.428 -35.752 0.475 1 88.02 169 MET A O 1
ATOM 1308 N N . ASN A 1 170 ? 1.334 -33.568 0.291 1 90.99 170 ASN A N 1
ATOM 1309 C CA . ASN A 1 170 ? -0.1 -33.576 0.557 1 90.99 170 ASN A CA 1
ATOM 1310 C C . ASN A 1 170 ? -0.873 -34.283 -0.553 1 90.99 170 ASN A C 1
ATOM 1312 O O . ASN A 1 170 ? -1.813 -35.032 -0.281 1 90.99 170 ASN A O 1
ATOM 1316 N N . TYR A 1 171 ? -0.482 -34.044 -1.763 1 92.89 171 TYR A N 1
ATOM 1317 C CA . TYR A 1 171 ? -1.071 -34.709 -2.92 1 92.89 171 TYR A CA 1
ATOM 1318 C C . TYR A 1 171 ? -0.999 -36.225 -2.773 1 92.89 171 TYR A C 1
ATOM 1320 O O . TYR A 1 171 ? -1.997 -36.922 -2.967 1 92.89 171 TYR A O 1
ATOM 1328 N N . CYS A 1 172 ? 0.141 -36.712 -2.379 1 91.39 172 CYS A N 1
ATOM 1329 C CA . CYS A 1 172 ? 0.34 -38.144 -2.188 1 91.39 172 CYS A CA 1
ATOM 1330 C C . CYS A 1 172 ? -0.539 -38.67 -1.059 1 91.39 172 CYS A C 1
ATOM 1332 O O . CYS A 1 172 ? -1.143 -39.737 -1.183 1 91.39 172 CYS A O 1
ATOM 1334 N N . THR A 1 173 ? -0.573 -37.873 -0.073 1 90.3 173 THR A N 1
ATOM 1335 C CA . THR A 1 173 ? -1.392 -38.27 1.067 1 90.3 173 THR A CA 1
ATOM 1336 C C . THR A 1 173 ? -2.855 -38.415 0.658 1 90.3 173 THR A C 1
ATOM 1338 O O . THR A 1 173 ? -3.521 -39.377 1.045 1 90.3 173 THR A O 1
ATOM 1341 N N . LEU A 1 174 ? -3.327 -37.54 -0.064 1 91.84 174 LEU A N 1
ATOM 1342 C CA . LEU A 1 174 ? -4.721 -37.537 -0.496 1 91.84 174 LEU A CA 1
ATOM 1343 C C . LEU A 1 174 ? -5.005 -38.715 -1.423 1 91.84 174 LEU A C 1
ATOM 1345 O O . LEU A 1 174 ? -6.142 -39.182 -1.509 1 91.84 174 LEU A O 1
ATOM 1349 N N . LEU A 1 175 ? -3.954 -39.206 -2.1 1 92.26 175 LEU A N 1
ATOM 1350 C CA . LEU A 1 175 ? -4.085 -40.358 -2.986 1 92.26 175 LEU A CA 1
ATOM 1351 C C . LEU A 1 175 ? -3.898 -41.661 -2.216 1 92.26 175 LEU A C 1
ATOM 1353 O O . LEU A 1 175 ? -4.049 -42.747 -2.779 1 92.26 175 LEU A O 1
ATOM 1357 N N . GLY A 1 176 ? -3.549 -41.522 -0.926 1 88.9 176 GLY A N 1
ATOM 1358 C CA . GLY A 1 176 ? -3.336 -42.701 -0.102 1 88.9 176 GLY A CA 1
ATOM 1359 C C . GLY A 1 176 ? -1.967 -43.325 -0.296 1 88.9 176 GLY A C 1
ATOM 1360 O O . GLY A 1 176 ? -1.79 -44.525 -0.08 1 88.9 176 GLY A O 1
ATOM 1361 N N . ILE A 1 177 ? -1.05 -42.552 -0.776 1 87.1 177 ILE A N 1
ATOM 1362 C CA . ILE A 1 177 ? 0.309 -43.042 -0.978 1 87.1 177 ILE A CA 1
ATOM 1363 C C . ILE A 1 177 ? 1.174 -42.678 0.226 1 87.1 177 ILE A C 1
ATOM 1365 O O . ILE A 1 177 ? 1.352 -41.497 0.536 1 87.1 177 ILE A O 1
ATOM 1369 N N . PRO A 1 178 ? 1.677 -43.578 0.97 1 76.83 178 PRO A N 1
ATOM 1370 C CA . PRO A 1 178 ? 2.479 -43.314 2.167 1 76.83 178 PRO A CA 1
ATOM 1371 C C . PRO A 1 178 ? 3.794 -42.606 1.852 1 76.83 178 PRO A C 1
ATOM 1373 O O . PRO A 1 178 ? 4.477 -42.965 0.889 1 76.83 178 PRO A O 1
ATOM 1376 N N . LEU A 1 179 ? 4.016 -41.444 2.474 1 75.14 179 LEU A N 1
ATOM 1377 C CA . LEU A 1 179 ? 5.27 -40.723 2.288 1 75.14 179 LEU A CA 1
ATOM 1378 C C . LEU A 1 179 ? 6.265 -41.07 3.391 1 75.14 179 LEU A C 1
ATOM 1380 O O . LEU A 1 179 ? 5.886 -41.196 4.557 1 75.14 179 LEU A O 1
ATOM 1384 N N . PRO A 1 180 ? 7.473 -41.432 2.883 1 68.71 180 PRO A N 1
ATOM 1385 C CA . PRO A 1 180 ? 8.466 -41.552 3.953 1 68.71 180 PRO A CA 1
ATOM 1386 C C . PRO A 1 180 ? 8.745 -40.223 4.651 1 68.71 180 PRO A C 1
ATOM 1388 O O . PRO A 1 180 ? 8.565 -39.158 4.055 1 68.71 180 PRO A O 1
ATOM 1391 N N . GLU A 1 181 ? 8.885 -40.144 5.952 1 58.6 181 GLU A N 1
ATOM 1392 C CA . GLU A 1 181 ? 9.041 -38.961 6.793 1 58.6 181 GLU A CA 1
ATOM 1393 C C . GLU A 1 181 ? 10.071 -38 6.207 1 58.6 181 GLU A C 1
ATOM 1395 O O . GLU A 1 181 ? 9.908 -36.78 6.291 1 58.6 181 GLU A O 1
ATOM 1400 N N . GLN A 1 182 ? 11.222 -38.42 5.584 1 58.47 182 GLN A N 1
ATOM 1401 C CA . GLN A 1 182 ? 12.387 -37.59 5.296 1 58.47 182 GLN A CA 1
ATOM 1402 C C . GLN A 1 182 ? 12.369 -37.099 3.852 1 58.47 182 GLN A C 1
ATOM 1404 O O . GLN A 1 182 ? 13.389 -36.64 3.334 1 58.47 182 GLN A O 1
ATOM 1409 N N . LEU A 1 183 ? 11.259 -37.081 3.214 1 62.38 183 LEU A N 1
ATOM 1410 C CA . LEU A 1 183 ? 11.273 -36.884 1.769 1 62.38 183 LEU A CA 1
ATOM 1411 C C . LEU A 1 183 ? 11.661 -35.451 1.419 1 62.38 183 LEU A C 1
ATOM 1413 O O . LEU A 1 183 ? 12.249 -35.203 0.364 1 62.38 183 LEU A O 1
ATOM 1417 N N . LEU A 1 184 ? 11.436 -34.496 2.301 1 63.18 184 LEU A N 1
ATOM 1418 C CA . LEU A 1 184 ? 11.508 -33.109 1.855 1 63.18 184 LEU A CA 1
ATOM 1419 C C . LEU A 1 184 ? 12.947 -32.606 1.877 1 63.18 184 LEU A C 1
ATOM 1421 O O . LEU A 1 184 ? 13.21 -31.449 1.54 1 63.18 184 LEU A O 1
ATOM 1425 N N . THR A 1 185 ? 13.978 -33.493 2.109 1 56.48 185 THR A N 1
ATOM 1426 C CA . THR A 1 185 ? 15.276 -32.933 2.468 1 56.48 185 THR A CA 1
ATOM 1427 C C . THR A 1 185 ? 16.151 -32.758 1.231 1 56.48 185 THR A C 1
ATOM 1429 O O . THR A 1 185 ? 17.062 -31.927 1.22 1 56.48 185 THR A O 1
ATOM 1432 N N . ASN A 1 186 ? 15.987 -33.538 0.209 1 64.37 186 ASN A N 1
ATOM 1433 C CA . ASN A 1 186 ? 16.866 -33.41 -0.949 1 64.37 186 ASN A CA 1
ATOM 1434 C C . ASN A 1 186 ? 16.252 -34.049 -2.191 1 64.37 186 ASN A C 1
ATOM 1436 O O . ASN A 1 186 ? 15.388 -34.922 -2.084 1 64.37 186 ASN A O 1
ATOM 1440 N N . SER A 1 187 ? 16.514 -33.514 -3.432 1 71.38 187 SER A N 1
ATOM 1441 C CA . SER A 1 187 ? 16.044 -33.982 -4.731 1 71.38 187 SER A CA 1
ATOM 1442 C C . SER A 1 187 ? 16.262 -35.483 -4.89 1 71.38 187 SER A C 1
ATOM 1444 O O . SER A 1 187 ? 15.419 -36.182 -5.456 1 71.38 187 SER A O 1
ATOM 1446 N N . ASP A 1 188 ? 17.364 -35.966 -4.365 1 76.28 188 ASP A N 1
ATOM 1447 C CA . ASP A 1 188 ? 17.685 -37.382 -4.512 1 76.28 188 ASP A CA 1
ATOM 1448 C C . ASP A 1 188 ? 16.696 -38.252 -3.739 1 76.28 188 ASP A C 1
ATOM 1450 O O . ASP A 1 188 ? 16.299 -39.319 -4.211 1 76.28 188 ASP A O 1
ATOM 1454 N N . ALA A 1 189 ? 16.347 -37.686 -2.674 1 80.71 189 ALA A N 1
ATOM 1455 C CA . ALA A 1 189 ? 15.391 -38.428 -1.857 1 80.71 189 ALA A CA 1
ATOM 1456 C C . ALA A 1 189 ? 14.037 -38.529 -2.554 1 80.71 189 ALA A C 1
ATOM 1458 O O . ALA A 1 189 ? 13.382 -39.573 -2.504 1 80.71 189 ALA A O 1
ATOM 1459 N N . MET A 1 190 ? 13.734 -37.48 -3.175 1 84.34 190 MET A N 1
ATOM 1460 C CA . MET A 1 190 ? 12.462 -37.472 -3.892 1 84.34 190 MET A CA 1
ATOM 1461 C C . MET A 1 190 ? 12.508 -38.413 -5.091 1 84.34 190 MET A C 1
ATOM 1463 O O . MET A 1 190 ? 11.548 -39.14 -5.353 1 84.34 190 MET A O 1
ATOM 1467 N N . LEU A 1 191 ? 13.615 -38.39 -5.801 1 82.86 191 LEU A N 1
ATOM 1468 C CA . LEU A 1 191 ? 13.805 -39.303 -6.923 1 82.86 191 LEU A CA 1
ATOM 1469 C C . LEU A 1 191 ? 13.735 -40.754 -6.46 1 82.86 191 LEU A C 1
ATOM 1471 O O . LEU A 1 191 ? 13.091 -41.586 -7.104 1 82.86 191 LEU A O 1
ATOM 1475 N N . ASP A 1 192 ? 14.404 -41.013 -5.381 1 83.99 192 ASP A N 1
ATOM 1476 C CA . ASP A 1 192 ? 14.405 -42.362 -4.825 1 83.99 192 ASP A CA 1
ATOM 1477 C C . ASP A 1 192 ? 12.995 -42.794 -4.428 1 83.99 192 ASP A C 1
ATOM 1479 O O . ASP A 1 192 ? 12.607 -43.944 -4.645 1 83.99 192 ASP A O 1
ATOM 1483 N N . PHE A 1 193 ? 12.355 -41.882 -3.883 1 86.04 193 PHE A N 1
ATOM 1484 C CA . PHE A 1 193 ? 10.983 -42.172 -3.485 1 86.04 193 PHE A CA 1
ATOM 1485 C C . PHE A 1 193 ? 10.135 -42.54 -4.697 1 86.04 193 PHE A C 1
ATOM 1487 O O . PHE A 1 193 ? 9.463 -43.574 -4.701 1 86.04 193 PHE A O 1
ATOM 1494 N N . CYS A 1 194 ? 10.224 -41.734 -5.704 1 85.64 194 CYS A N 1
ATOM 1495 C CA . CYS A 1 194 ? 9.429 -41.989 -6.899 1 85.64 194 CYS A CA 1
ATOM 1496 C C . CYS A 1 194 ? 9.806 -43.325 -7.53 1 85.64 194 CYS A C 1
ATOM 1498 O O . CYS A 1 194 ? 8.932 -44.086 -7.949 1 85.64 194 CYS A O 1
ATOM 1500 N N . ASN A 1 195 ? 11.074 -43.624 -7.482 1 85.28 195 ASN A N 1
ATOM 1501 C CA . ASN A 1 195 ? 11.55 -44.884 -8.042 1 85.28 195 ASN A CA 1
ATOM 1502 C C . ASN A 1 195 ? 11.091 -46.077 -7.209 1 85.28 195 ASN A C 1
ATOM 1504 O O . ASN A 1 195 ? 10.829 -47.153 -7.749 1 85.28 195 ASN A O 1
ATOM 1508 N N . SER A 1 196 ? 11.037 -45.813 -5.965 1 85.21 196 SER A N 1
ATOM 1509 C CA . SER A 1 196 ? 10.684 -46.899 -5.057 1 85.21 196 SER A CA 1
ATOM 1510 C C . SER A 1 196 ? 9.222 -47.303 -5.219 1 85.21 196 SER A C 1
ATOM 1512 O O . SER A 1 196 ? 8.827 -48.399 -4.816 1 85.21 196 SER A O 1
ATOM 1514 N N . LEU A 1 197 ? 8.495 -46.484 -5.709 1 85.91 197 LEU A N 1
ATOM 1515 C CA . LEU A 1 197 ? 7.074 -46.773 -5.866 1 85.91 197 LEU A CA 1
ATOM 1516 C C . LEU A 1 197 ? 6.851 -47.841 -6.933 1 85.91 197 LEU A C 1
ATOM 1518 O O . LEU A 1 197 ? 5.82 -48.516 -6.935 1 85.91 197 LEU A O 1
ATOM 1522 N N . GLY A 1 198 ? 7.798 -48.056 -7.884 1 82.61 198 GLY A N 1
ATOM 1523 C CA . GLY A 1 198 ? 7.664 -49.057 -8.93 1 82.61 198 GLY A CA 1
ATOM 1524 C C . GLY A 1 198 ? 6.353 -48.959 -9.686 1 82.61 198 GLY A C 1
ATOM 1525 O O . GLY A 1 198 ? 5.99 -47.887 -10.175 1 82.61 198 GLY A O 1
ATOM 1526 N N . PRO A 1 199 ? 5.651 -50.023 -9.667 1 82.59 199 PRO A N 1
ATOM 1527 C CA . PRO A 1 199 ? 4.367 -50.047 -10.372 1 82.59 199 PRO A CA 1
ATOM 1528 C C . PRO A 1 199 ? 3.328 -49.126 -9.737 1 82.59 199 PRO A C 1
ATOM 1530 O O . PRO A 1 199 ? 2.383 -48.7 -10.406 1 82.59 199 PRO A O 1
ATOM 1533 N N . GLN A 1 200 ? 3.522 -48.775 -8.491 1 86.3 200 GLN A N 1
ATOM 1534 C CA . GLN A 1 200 ? 2.577 -47.926 -7.774 1 86.3 200 GLN A CA 1
ATOM 1535 C C . GLN A 1 200 ? 2.695 -46.472 -8.221 1 86.3 200 GLN A C 1
ATOM 1537 O O . GLN A 1 200 ? 1.832 -45.649 -7.909 1 86.3 200 GLN A O 1
ATOM 1542 N N . LEU A 1 201 ? 3.698 -46.271 -8.961 1 89.54 201 LEU A N 1
ATOM 1543 C CA . LEU A 1 201 ? 3.902 -44.925 -9.484 1 89.54 201 LEU A CA 1
ATOM 1544 C C . LEU A 1 201 ? 2.692 -44.466 -10.292 1 89.54 201 LEU A C 1
ATOM 1546 O O . LEU A 1 201 ? 2.372 -43.276 -10.317 1 89.54 201 LEU A O 1
ATOM 1550 N N . LYS A 1 202 ? 2.033 -45.431 -10.905 1 91.1 202 LYS A N 1
ATOM 1551 C CA . LYS A 1 202 ? 0.866 -45.134 -11.731 1 91.1 202 LYS A CA 1
ATOM 1552 C C . LYS A 1 202 ? -0.255 -44.519 -10.899 1 91.1 202 LYS A C 1
ATOM 1554 O O . LYS A 1 202 ? -1.069 -43.75 -11.415 1 91.1 202 LYS A O 1
ATOM 1559 N N . ALA A 1 203 ? -0.227 -44.776 -9.598 1 91.71 203 ALA A N 1
ATOM 1560 C CA . ALA A 1 203 ? -1.267 -44.273 -8.703 1 91.71 203 ALA A CA 1
ATOM 1561 C C . ALA A 1 203 ? -1.173 -42.758 -8.55 1 91.71 203 ALA A C 1
ATOM 1563 O O . ALA A 1 203 ? -2.141 -42.106 -8.152 1 91.71 203 ALA A O 1
ATOM 1564 N N . LEU A 1 204 ? -0.062 -42.209 -8.859 1 93.26 204 LEU A N 1
ATOM 1565 C CA . LEU A 1 204 ? 0.137 -40.766 -8.785 1 93.26 204 LEU A CA 1
ATOM 1566 C C . LEU A 1 204 ? -0.608 -40.056 -9.911 1 93.26 204 LEU A C 1
ATOM 1568 O O . LEU A 1 204 ? -0.743 -38.831 -9.896 1 93.26 204 LEU A O 1
ATOM 1572 N N . PHE A 1 205 ? -1.141 -40.789 -10.878 1 95.02 205 PHE A N 1
ATOM 1573 C CA . PHE A 1 205 ? -1.717 -40.198 -12.081 1 95.02 205 PHE A CA 1
ATOM 1574 C C . PHE A 1 205 ? -3.178 -40.6 -12.236 1 95.02 205 PHE A C 1
ATOM 1576 O O . PHE A 1 205 ? -3.532 -41.325 -13.168 1 95.02 205 PHE A O 1
ATOM 1583 N N . PRO A 1 206 ? -3.986 -40.057 -11.478 1 92.86 206 PRO A N 1
ATOM 1584 C CA . PRO A 1 206 ? -5.406 -40.362 -11.674 1 92.86 206 PRO A CA 1
ATOM 1585 C C . PRO A 1 206 ? -5.969 -39.749 -12.954 1 92.86 206 PRO A C 1
ATOM 1587 O O . PRO A 1 206 ? -5.599 -38.632 -13.323 1 92.86 206 PRO A O 1
ATOM 1590 N N . GLY A 1 207 ? -6.787 -40.54 -13.645 1 92.02 207 GLY A N 1
ATOM 1591 C CA . GLY A 1 207 ? -7.558 -40.038 -14.771 1 92.02 207 GLY A CA 1
ATOM 1592 C C . GLY A 1 207 ? -6.692 -39.578 -15.929 1 92.02 207 GLY A C 1
ATOM 1593 O O . GLY A 1 207 ? -5.84 -40.327 -16.41 1 92.02 207 GLY A O 1
ATOM 1594 N N . GLN A 1 208 ? -6.826 -38.26 -16.21 1 92.93 208 GLN A N 1
ATOM 1595 C CA . GLN A 1 208 ? -6.192 -37.702 -17.4 1 92.93 208 GLN A CA 1
ATOM 1596 C C . GLN A 1 208 ? -4.825 -37.11 -17.069 1 92.93 208 GLN A C 1
ATOM 1598 O O . GLN A 1 208 ? -4.138 -36.591 -17.951 1 92.93 208 GLN A O 1
ATOM 1603 N N . LEU A 1 209 ? -4.432 -37.193 -15.831 1 96.26 209 LEU A N 1
ATOM 1604 C CA . LEU A 1 209 ? -3.155 -36.609 -15.434 1 96.26 209 LEU A CA 1
ATOM 1605 C C . LEU A 1 209 ? -1.999 -37.281 -16.167 1 96.26 209 LEU A C 1
ATOM 1607 O O . LEU A 1 209 ? -1.874 -38.508 -16.145 1 96.26 209 LEU A O 1
ATOM 1611 N N . SER A 1 210 ? -1.203 -36.489 -16.828 1 96.85 210 SER A N 1
ATOM 1612 C CA . SER A 1 210 ? -0.127 -37.06 -17.631 1 96.85 210 SER A CA 1
ATOM 1613 C C . SER A 1 210 ? 1.22 -36.443 -17.27 1 96.85 210 SER A C 1
ATOM 1615 O O . SER A 1 210 ? 2.27 -36.969 -17.644 1 96.85 210 SER A O 1
ATOM 1617 N N . LEU A 1 211 ? 1.132 -35.363 -16.491 1 97.91 211 LEU A N 1
ATOM 1618 C CA . LEU A 1 211 ? 2.382 -34.671 -16.197 1 97.91 211 LEU A CA 1
ATOM 1619 C C . LEU A 1 211 ? 2.346 -34.052 -14.804 1 97.91 211 LEU A C 1
ATOM 1621 O O . LEU A 1 211 ? 1.383 -33.369 -14.448 1 97.91 211 LEU A O 1
ATOM 1625 N N . ILE A 1 212 ? 3.339 -34.324 -14.001 1 97.13 212 ILE A N 1
ATOM 1626 C CA . ILE A 1 212 ? 3.575 -33.705 -12.702 1 97.13 212 ILE A CA 1
ATOM 1627 C C . ILE A 1 212 ? 4.911 -32.964 -12.719 1 97.13 212 ILE A C 1
ATOM 1629 O O . ILE A 1 212 ? 5.963 -33.574 -12.92 1 97.13 212 ILE A O 1
ATOM 1633 N N . LEU A 1 213 ? 4.846 -31.717 -12.603 1 97.56 213 LEU A N 1
ATOM 1634 C CA . LEU A 1 213 ? 6.054 -30.906 -12.496 1 97.56 213 LEU A CA 1
ATOM 1635 C C . LEU A 1 213 ? 6.33 -30.532 -11.044 1 97.56 213 LEU A C 1
ATOM 1637 O O . LEU A 1 213 ? 5.811 -29.53 -10.547 1 97.56 213 LEU A O 1
ATOM 1641 N N . LEU A 1 214 ? 7.194 -31.261 -10.416 1 94.73 214 LEU A N 1
ATOM 1642 C CA . LEU A 1 214 ? 7.517 -31.117 -9.001 1 94.73 214 LEU A CA 1
ATOM 1643 C C . LEU A 1 214 ? 8.712 -30.189 -8.809 1 94.73 214 LEU A C 1
ATOM 1645 O O . LEU A 1 214 ? 9.83 -30.518 -9.214 1 94.73 214 LEU A O 1
ATOM 1649 N N . THR A 1 215 ? 8.432 -29.045 -8.237 1 92.96 215 THR A N 1
ATOM 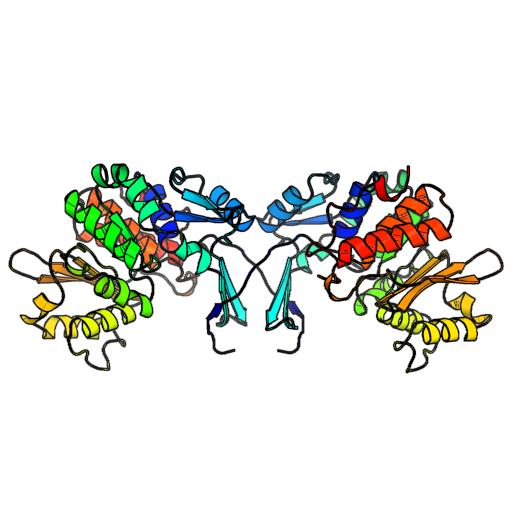1650 C CA . THR A 1 215 ? 9.527 -28.124 -7.953 1 92.96 215 THR A CA 1
ATOM 1651 C C . THR A 1 215 ? 10.113 -28.389 -6.57 1 92.96 215 THR A C 1
ATOM 1653 O O . THR A 1 215 ? 9.374 -28.536 -5.595 1 92.96 215 THR A O 1
ATOM 1656 N N . LEU A 1 216 ? 11.447 -28.444 -6.448 1 89.82 216 LEU A N 1
ATOM 1657 C CA . LEU A 1 216 ? 12.136 -28.819 -5.218 1 89.82 216 LEU A CA 1
ATOM 1658 C C . LEU A 1 216 ? 13.088 -27.715 -4.77 1 89.82 216 LEU A C 1
ATOM 1660 O O . LEU A 1 216 ? 14.201 -27.995 -4.318 1 89.82 216 LEU A O 1
ATOM 1664 N N . GLY A 1 217 ? 12.7 -26.481 -5.002 1 87.93 217 GLY A N 1
ATOM 1665 C CA . GLY A 1 217 ? 13.545 -25.365 -4.609 1 87.93 217 GLY A CA 1
ATOM 1666 C C . GLY A 1 217 ? 14.942 -25.437 -5.197 1 87.93 217 GLY A C 1
ATOM 1667 O O . GLY A 1 217 ? 15.103 -25.578 -6.411 1 87.93 217 GLY A O 1
ATOM 1668 N N . ASN A 1 218 ? 15.904 -25.47 -4.286 1 86.11 218 ASN A N 1
ATOM 1669 C CA . ASN A 1 218 ? 17.299 -25.46 -4.714 1 86.11 218 ASN A CA 1
ATOM 1670 C C . ASN A 1 218 ? 17.722 -26.814 -5.278 1 86.11 218 ASN A C 1
ATOM 1672 O O . ASN A 1 218 ? 18.796 -26.936 -5.87 1 86.11 218 ASN A O 1
ATOM 1676 N N . ALA A 1 219 ? 16.873 -27.776 -5.198 1 87.37 219 ALA A N 1
ATOM 1677 C CA . ALA A 1 219 ? 17.19 -29.104 -5.717 1 87.37 219 ALA A CA 1
ATOM 1678 C C . ALA A 1 219 ? 16.691 -29.266 -7.15 1 87.37 219 ALA A C 1
ATOM 1680 O O . ALA A 1 219 ? 16.931 -30.296 -7.784 1 87.37 219 ALA A O 1
ATOM 1681 N N . GLY A 1 220 ? 15.957 -28.241 -7.634 1 91.62 220 GLY A N 1
ATOM 1682 C CA . GLY A 1 220 ? 15.549 -28.251 -9.03 1 91.62 220 GLY A CA 1
ATOM 1683 C C . GLY A 1 220 ? 14.129 -28.745 -9.233 1 91.62 220 GLY A C 1
ATOM 1684 O O . GLY A 1 220 ? 13.212 -28.321 -8.527 1 91.62 220 GLY A O 1
ATOM 1685 N N . ILE A 1 221 ? 13.977 -29.524 -10.307 1 94.03 221 ILE A N 1
ATOM 1686 C CA . ILE A 1 221 ? 12.66 -29.993 -10.724 1 94.03 221 ILE A CA 1
ATOM 1687 C C . ILE A 1 221 ? 12.694 -31.505 -10.936 1 94.03 221 ILE A C 1
ATOM 1689 O O . ILE A 1 221 ? 13.705 -32.053 -11.383 1 94.03 221 ILE A O 1
ATOM 1693 N N . LEU A 1 222 ? 11.73 -32.183 -10.565 1 93.96 222 LEU A N 1
ATOM 1694 C CA . LEU A 1 222 ? 11.467 -33.564 -10.953 1 93.96 222 LEU A CA 1
ATOM 1695 C C . LEU A 1 222 ? 10.193 -33.663 -11.785 1 93.96 222 LEU A C 1
ATOM 1697 O O . LEU A 1 222 ? 9.09 -33.486 -11.262 1 93.96 222 LEU A O 1
ATOM 1701 N N . ALA A 1 223 ? 10.35 -33.953 -13.064 1 96.13 223 ALA A N 1
ATOM 1702 C CA . ALA A 1 223 ? 9.196 -34.098 -13.947 1 96.13 223 ALA A CA 1
ATOM 1703 C C . ALA A 1 223 ? 8.789 -35.563 -14.082 1 96.13 223 ALA A C 1
ATOM 1705 O O . ALA A 1 223 ? 9.623 -36.42 -14.383 1 96.13 223 ALA A O 1
ATOM 1706 N N . LEU A 1 224 ? 7.582 -35.851 -13.786 1 95.49 224 LEU A N 1
ATOM 1707 C CA . LEU A 1 224 ? 7.014 -37.178 -14 1 95.49 224 LEU A CA 1
ATOM 1708 C C . LEU A 1 224 ? 6.03 -37.167 -15.165 1 95.49 224 LEU A C 1
ATOM 1710 O O . LEU A 1 224 ? 4.977 -36.531 -15.087 1 95.49 224 LEU A O 1
ATOM 1714 N N . GLN A 1 225 ? 6.362 -37.827 -16.199 1 95.93 225 GLN A N 1
ATOM 1715 C CA . GLN A 1 225 ? 5.522 -37.86 -17.392 1 95.93 225 GLN A CA 1
ATOM 1716 C C . GLN A 1 225 ? 4.953 -39.257 -17.625 1 95.93 225 GLN A C 1
ATOM 1718 O O . GLN A 1 225 ? 5.7 -40.236 -17.683 1 95.93 225 GLN A O 1
ATOM 1723 N N . ARG A 1 226 ? 3.705 -39.237 -17.751 1 95.31 226 ARG A N 1
ATOM 1724 C CA . ARG A 1 226 ? 3.035 -40.499 -18.05 1 95.31 226 ARG A CA 1
ATOM 1725 C C . ARG A 1 226 ? 2.863 -40.685 -19.553 1 95.31 226 ARG A C 1
ATOM 1727 O O . ARG A 1 226 ? 2.323 -39.811 -20.235 1 95.31 226 ARG A O 1
ATOM 1734 N N . HIS A 1 227 ? 3.33 -41.764 -20.004 1 91.05 227 HIS A N 1
ATOM 1735 C CA . HIS A 1 227 ? 3.083 -42.242 -21.36 1 91.05 227 HIS A CA 1
ATOM 1736 C C . HIS A 1 227 ? 2.123 -43.427 -21.36 1 91.05 227 HIS A C 1
ATOM 1738 O O . HIS A 1 227 ? 1.585 -43.795 -20.313 1 91.05 227 HIS A O 1
ATOM 1744 N N . GLU A 1 228 ? 1.823 -43.916 -22.409 1 85.4 228 GLU A N 1
ATOM 1745 C CA . GLU A 1 228 ? 0.846 -44.993 -22.531 1 85.4 228 GLU A CA 1
ATOM 1746 C C . GLU A 1 228 ? 1.226 -46.184 -21.656 1 85.4 228 GLU A C 1
ATOM 1748 O O . GLU A 1 228 ? 0.376 -46.752 -20.967 1 85.4 228 GLU A O 1
ATOM 1753 N N . SER A 1 229 ? 2.519 -46.532 -21.566 1 85.01 229 SER A N 1
ATOM 1754 C CA . SER A 1 229 ? 2.863 -47.783 -20.899 1 85.01 229 SER A CA 1
ATOM 1755 C C . SER A 1 229 ? 3.878 -47.555 -19.784 1 85.01 229 SER A C 1
ATOM 1757 O O . SER A 1 229 ? 4.342 -48.508 -19.155 1 85.01 229 SER A O 1
ATOM 1759 N N . SER A 1 230 ? 4.151 -46.322 -19.586 1 90.85 230 SER A N 1
ATOM 1760 C CA . SER A 1 230 ? 5.21 -46.104 -18.606 1 90.85 230 SER A CA 1
ATOM 1761 C C . SER A 1 230 ? 5.166 -44.683 -18.052 1 90.85 230 SER A C 1
ATOM 1763 O O . SER A 1 230 ? 4.459 -43.825 -18.585 1 90.85 230 SER A O 1
ATOM 1765 N N . ILE A 1 231 ? 5.789 -44.564 -16.976 1 93.35 231 ILE A N 1
ATOM 1766 C CA . ILE A 1 231 ? 6.016 -43.25 -16.385 1 93.35 231 ILE A CA 1
ATOM 1767 C C . ILE A 1 231 ? 7.506 -42.918 -16.422 1 93.35 231 ILE A C 1
ATOM 1769 O O . ILE A 1 231 ? 8.337 -43.717 -15.984 1 93.35 231 ILE A O 1
ATOM 1773 N N . GLU A 1 232 ? 7.8 -41.842 -17.046 1 93.54 232 GLU A N 1
ATOM 1774 C CA . GLU A 1 232 ? 9.178 -41.364 -17.111 1 93.54 232 GLU A CA 1
ATOM 1775 C C . GLU A 1 232 ? 9.444 -40.303 -16.047 1 93.54 232 GLU A C 1
ATOM 1777 O O . GLU A 1 232 ? 8.636 -39.392 -15.855 1 93.54 232 GLU A O 1
ATOM 1782 N N . ILE A 1 233 ? 10.534 -40.49 -15.336 1 93.78 233 ILE A N 1
ATOM 1783 C CA . ILE A 1 233 ? 10.973 -39.526 -14.333 1 93.78 233 ILE A CA 1
ATOM 1784 C C . ILE A 1 233 ? 12.207 -38.782 -14.838 1 93.78 233 ILE A C 1
ATOM 1786 O O . ILE A 1 233 ? 13.235 -39.398 -15.13 1 93.78 233 ILE A O 1
ATOM 1790 N N . VAL A 1 234 ? 12.08 -37.483 -14.943 1 94.19 234 VAL A N 1
ATOM 1791 C CA . VAL A 1 234 ? 13.154 -36.667 -15.5 1 94.19 234 VAL A CA 1
ATOM 1792 C C . VAL A 1 234 ? 13.611 -35.639 -14.468 1 94.19 234 VAL A C 1
ATOM 1794 O O . VAL A 1 234 ? 12.939 -34.629 -14.249 1 94.19 234 VAL A O 1
ATOM 1797 N N . PRO A 1 235 ? 14.749 -35.871 -13.84 1 93.5 235 PRO A N 1
ATOM 1798 C CA . PRO A 1 235 ? 15.327 -34.837 -12.978 1 93.5 235 PRO A CA 1
ATOM 1799 C C . PRO A 1 235 ? 15.932 -33.68 -13.77 1 93.5 235 PRO A C 1
ATOM 1801 O O . PRO A 1 235 ? 16.529 -33.896 -14.828 1 93.5 235 PRO A O 1
ATOM 1804 N N . TRP A 1 236 ? 15.697 -32.524 -13.31 1 94.29 236 TRP A N 1
ATOM 1805 C CA . TRP A 1 236 ? 16.242 -31.317 -13.922 1 94.29 236 TRP A CA 1
ATOM 1806 C C . TRP A 1 236 ? 16.852 -30.399 -12.868 1 94.29 236 TRP A C 1
ATOM 1808 O O . TRP A 1 236 ? 16.221 -30.108 -11.85 1 94.29 236 TRP A O 1
ATOM 1818 N N . PRO A 1 237 ? 18.046 -29.986 -13.064 1 92.8 237 PRO A N 1
ATOM 1819 C CA . PRO A 1 237 ? 18.735 -29.2 -12.037 1 92.8 237 PRO A CA 1
ATOM 1820 C C . PRO A 1 237 ? 18.133 -27.808 -11.858 1 92.8 237 PRO A C 1
ATOM 1822 O O . PRO A 1 237 ? 17.545 -27.26 -12.794 1 92.8 237 PRO A O 1
ATOM 1825 N N . ALA A 1 238 ? 18.323 -27.274 -10.636 1 91.57 238 ALA A N 1
ATOM 1826 C CA . ALA A 1 238 ? 17.955 -25.885 -10.375 1 91.57 238 ALA A CA 1
ATOM 1827 C C . ALA A 1 238 ? 18.801 -24.928 -11.209 1 91.57 238 ALA A C 1
ATOM 1829 O O . ALA A 1 238 ? 19.895 -25.284 -11.655 1 91.57 238 ALA A O 1
ATOM 1830 N N . PRO A 1 239 ? 18.21 -23.767 -11.425 1 90.48 239 PRO A N 1
ATOM 1831 C CA . PRO A 1 239 ? 19.03 -22.808 -12.169 1 90.48 239 PRO A CA 1
ATOM 1832 C C . PRO A 1 239 ? 20.32 -22.442 -11.438 1 90.48 239 PRO A C 1
ATOM 1834 O O . PRO A 1 239 ? 20.328 -22.337 -10.208 1 90.48 239 PRO A O 1
ATOM 1837 N N . GLN A 1 240 ? 21.327 -22.308 -12.264 1 87.62 240 GLN A N 1
ATOM 1838 C CA . GLN A 1 240 ? 22.586 -21.838 -11.696 1 87.62 240 GLN A CA 1
ATOM 1839 C C . GLN A 1 240 ? 22.518 -20.35 -11.364 1 87.62 240 GLN A C 1
ATOM 1841 O O . GLN A 1 240 ? 22.443 -19.511 -12.264 1 87.62 240 GLN A O 1
ATOM 1846 N N . LEU A 1 241 ? 22.351 -20.073 -10.142 1 89.75 241 LEU A N 1
ATOM 1847 C CA . LEU A 1 241 ? 22.249 -18.691 -9.684 1 89.75 241 LEU A CA 1
ATOM 1848 C C . LEU A 1 241 ? 23.003 -18.496 -8.373 1 89.75 241 LEU A C 1
ATOM 1850 O O . LEU A 1 241 ? 22.801 -19.248 -7.418 1 89.75 241 LEU A O 1
ATOM 1854 N N . SER A 1 242 ? 23.937 -17.591 -8.375 1 89.61 242 SER A N 1
ATOM 1855 C CA . SER A 1 242 ? 24.648 -17.264 -7.143 1 89.61 242 SER A CA 1
ATOM 1856 C C . SER A 1 242 ? 23.704 -16.675 -6.1 1 89.61 242 SER A C 1
ATOM 1858 O O . SER A 1 242 ? 22.732 -16 -6.445 1 89.61 242 SER A O 1
ATOM 1860 N N . GLN A 1 243 ? 23.982 -16.909 -4.913 1 85.81 243 GLN A N 1
ATOM 1861 C CA . GLN A 1 243 ? 23.166 -16.417 -3.808 1 85.81 243 GLN A CA 1
ATOM 1862 C C . GLN A 1 243 ? 23.08 -14.893 -3.824 1 85.81 243 GLN A C 1
ATOM 1864 O O . GLN A 1 243 ? 22.055 -14.32 -3.449 1 85.81 243 GLN A O 1
ATOM 1869 N N . ALA A 1 244 ? 24.095 -14.222 -4.253 1 86.41 244 ALA A N 1
ATOM 1870 C CA . ALA A 1 244 ? 24.178 -12.763 -4.269 1 86.41 244 ALA A CA 1
ATOM 1871 C C . ALA A 1 244 ? 23.158 -12.167 -5.234 1 86.41 244 ALA A C 1
ATOM 1873 O O . ALA A 1 244 ? 22.774 -11.003 -5.1 1 86.41 244 ALA A O 1
ATOM 1874 N N . LEU A 1 245 ? 22.703 -12.986 -6.141 1 90.8 245 LEU A N 1
ATOM 1875 C CA . LEU A 1 245 ? 21.793 -12.487 -7.167 1 90.8 245 LEU A CA 1
ATOM 1876 C C . LEU A 1 245 ? 20.346 -12.825 -6.82 1 90.8 245 LEU A C 1
ATOM 1878 O O . LEU A 1 245 ? 19.419 -12.345 -7.476 1 90.8 245 LEU A O 1
ATOM 1882 N N . LEU A 1 246 ? 20.222 -13.657 -5.875 1 90.43 246 LEU A N 1
ATOM 1883 C CA . LEU A 1 246 ? 18.876 -14.01 -5.434 1 90.43 246 LEU A CA 1
ATOM 1884 C C . LEU A 1 246 ? 18.215 -12.84 -4.714 1 90.43 246 LEU A C 1
ATOM 1886 O O . LEU A 1 246 ? 18.754 -12.327 -3.731 1 90.43 246 LEU A O 1
ATOM 1890 N N . VAL A 1 247 ? 17.091 -12.465 -5.223 1 88.87 247 VAL A N 1
ATOM 1891 C CA . VAL A 1 247 ? 16.397 -11.306 -4.671 1 88.87 247 VAL A CA 1
ATOM 1892 C C . VAL A 1 247 ? 15.115 -11.755 -3.973 1 88.87 247 VAL A C 1
ATOM 1894 O O . VAL A 1 247 ? 14.856 -11.371 -2.83 1 88.87 247 VAL A O 1
ATOM 1897 N N . SER A 1 248 ? 14.341 -12.607 -4.618 1 88.49 248 SER A N 1
ATOM 1898 C CA . SER A 1 248 ? 13.065 -13.056 -4.069 1 88.49 248 SER A CA 1
ATOM 1899 C C . SER A 1 248 ? 12.613 -14.361 -4.716 1 88.49 248 SER A C 1
ATOM 1901 O O . SER A 1 248 ? 12.741 -14.535 -5.93 1 88.49 248 SER A O 1
ATOM 1903 N N . PRO A 1 249 ? 12.064 -15.167 -3.956 1 86.69 249 PRO A N 1
ATOM 1904 C CA . PRO A 1 249 ? 11.544 -16.409 -4.533 1 86.69 249 PRO A CA 1
ATOM 1905 C C . PRO A 1 249 ? 10.106 -16.272 -5.03 1 86.69 249 PRO A C 1
ATOM 1907 O O . PRO A 1 249 ? 9.564 -17.205 -5.628 1 86.69 249 PRO A O 1
ATOM 1910 N N . SER A 1 250 ? 9.495 -15.176 -4.792 1 87.52 250 SER A N 1
ATOM 1911 C CA . SER A 1 250 ? 8.093 -14.974 -5.144 1 87.52 250 SER A CA 1
ATOM 1912 C C . SER A 1 250 ? 7.889 -15.034 -6.654 1 87.52 250 SER A C 1
ATOM 1914 O O . SER A 1 250 ? 8.553 -14.316 -7.405 1 87.52 250 SER A O 1
ATOM 1916 N N . GLY A 1 251 ? 7.067 -15.929 -7.091 1 94.14 251 GLY A N 1
ATOM 1917 C CA . GLY A 1 251 ? 6.671 -15.992 -8.488 1 94.14 251 GLY A CA 1
ATOM 1918 C C . GLY A 1 251 ? 7.538 -16.924 -9.313 1 94.14 251 GLY A C 1
ATOM 1919 O O . GLY A 1 251 ? 7.266 -17.151 -10.494 1 94.14 251 GLY A O 1
ATOM 1920 N N . ALA A 1 252 ? 8.571 -17.505 -8.709 1 95.72 252 ALA A N 1
ATOM 1921 C CA . ALA A 1 252 ? 9.493 -18.358 -9.454 1 95.72 252 ALA A CA 1
ATOM 1922 C C . ALA A 1 252 ? 8.769 -19.565 -10.044 1 95.72 252 ALA A C 1
ATOM 1924 O O . ALA A 1 252 ? 8.963 -19.901 -11.214 1 95.72 252 ALA A O 1
ATOM 1925 N N . GLY A 1 253 ? 7.956 -20.174 -9.252 1 96.35 253 GLY A N 1
ATOM 1926 C CA . GLY A 1 253 ? 7.178 -21.302 -9.739 1 96.35 253 GLY A CA 1
ATOM 1927 C C . GLY A 1 253 ? 6.21 -20.925 -10.845 1 96.35 253 GLY A C 1
ATOM 1928 O O . GLY A 1 253 ? 6.069 -21.654 -11.829 1 96.35 253 GLY A O 1
ATOM 1929 N N . ASP A 1 254 ? 5.571 -19.803 -10.737 1 97.94 254 ASP A N 1
ATOM 1930 C CA . ASP A 1 254 ? 4.642 -19.324 -11.757 1 97.94 254 ASP A CA 1
ATOM 1931 C C . ASP A 1 254 ? 5.36 -19.079 -13.082 1 97.94 254 ASP A C 1
ATOM 1933 O O . ASP A 1 254 ? 4.845 -19.425 -14.147 1 97.94 254 ASP A O 1
ATOM 1937 N N . CYS A 1 255 ? 6.515 -18.492 -12.953 1 98.32 255 CYS A N 1
ATOM 1938 C CA . CYS A 1 255 ? 7.291 -18.19 -14.151 1 98.32 255 CYS A CA 1
ATOM 1939 C C . CYS A 1 255 ? 7.813 -19.467 -14.799 1 98.32 255 CYS A C 1
ATOM 1941 O O . CYS A 1 255 ? 7.864 -19.569 -16.026 1 98.32 255 CYS A O 1
ATOM 1943 N N . PHE A 1 256 ? 8.207 -20.423 -13.969 1 98.09 256 PHE A N 1
ATOM 1944 C CA . PHE A 1 256 ? 8.59 -21.725 -14.502 1 98.09 256 PHE A CA 1
ATOM 1945 C C . PHE A 1 256 ? 7.448 -22.339 -15.303 1 98.09 256 PHE A C 1
ATOM 1947 O O . PHE A 1 256 ? 7.642 -22.769 -16.442 1 98.09 256 PHE A O 1
ATOM 1954 N N . ASN A 1 257 ? 6.287 -22.352 -14.703 1 98.58 257 ASN A N 1
ATOM 1955 C CA . ASN A 1 257 ? 5.112 -22.929 -15.348 1 98.58 257 ASN A CA 1
ATOM 1956 C C . ASN A 1 257 ? 4.806 -22.24 -16.675 1 98.58 257 ASN A C 1
ATOM 1958 O O . ASN A 1 257 ? 4.524 -22.905 -17.674 1 98.58 257 ASN A O 1
ATOM 1962 N N . ALA A 1 258 ? 4.878 -20.958 -16.658 1 98.73 258 ALA A N 1
ATOM 1963 C CA . ALA A 1 258 ? 4.567 -20.19 -17.861 1 98.73 258 ALA A CA 1
ATOM 1964 C C . ALA A 1 258 ? 5.564 -20.489 -18.976 1 98.73 258 ALA A C 1
ATOM 1966 O O . ALA A 1 258 ? 5.173 -20.69 -20.129 1 98.73 258 ALA A O 1
ATOM 1967 N N . GLY A 1 259 ? 6.835 -20.483 -18.617 1 98.61 259 GLY A N 1
ATOM 1968 C CA . GLY A 1 259 ? 7.855 -20.81 -19.6 1 98.61 259 GLY A CA 1
ATOM 1969 C C . GLY A 1 259 ? 7.707 -22.208 -20.171 1 98.61 259 GLY A C 1
ATOM 1970 O O . GLY A 1 259 ? 7.774 -22.398 -21.387 1 98.61 259 GLY A O 1
ATOM 1971 N N . PHE A 1 260 ? 7.482 -23.186 -19.297 1 98.54 260 PHE A N 1
ATOM 1972 C CA . PHE A 1 260 ? 7.287 -24.568 -19.72 1 98.54 260 PHE A CA 1
ATOM 1973 C C . PHE A 1 260 ? 6.098 -24.683 -20.666 1 98.54 260 PHE A C 1
ATOM 1975 O O . PHE A 1 260 ? 6.214 -25.257 -21.75 1 98.54 260 PHE A O 1
ATOM 1982 N N . LEU A 1 261 ? 4.964 -24.16 -20.287 1 98.59 261 LEU A N 1
ATOM 1983 C CA . LEU A 1 261 ? 3.731 -24.279 -21.058 1 98.59 261 LEU A CA 1
ATOM 1984 C C . LEU A 1 261 ? 3.88 -23.624 -22.427 1 98.59 261 LEU A C 1
ATOM 1986 O O . LEU A 1 261 ? 3.422 -24.169 -23.433 1 98.59 261 LEU A O 1
ATOM 1990 N N . THR A 1 262 ? 4.502 -22.452 -22.425 1 98.55 262 THR A N 1
ATOM 1991 C CA . THR A 1 262 ? 4.693 -21.771 -23.701 1 98.55 262 THR A CA 1
ATOM 1992 C C . THR A 1 262 ? 5.498 -22.641 -24.663 1 98.55 262 THR A C 1
ATOM 1994 O O . THR A 1 262 ? 5.107 -22.823 -25.818 1 98.55 262 THR A O 1
ATOM 1997 N N . ALA A 1 263 ? 6.62 -23.188 -24.2 1 98.26 263 ALA A N 1
ATOM 1998 C CA . ALA A 1 263 ? 7.456 -24.059 -25.022 1 98.26 263 ALA A CA 1
ATOM 1999 C C . ALA A 1 263 ? 6.691 -25.309 -25.448 1 98.26 263 ALA A C 1
ATOM 2001 O O . ALA A 1 263 ? 6.801 -25.751 -26.594 1 98.26 263 ALA A O 1
ATOM 2002 N N . TYR A 1 264 ? 5.915 -25.814 -24.51 1 97.49 264 TYR A N 1
ATOM 2003 C CA . TYR A 1 264 ? 5.118 -27.01 -24.759 1 97.49 264 TYR A CA 1
ATOM 2004 C C . TYR A 1 264 ? 4.09 -26.762 -25.856 1 97.49 264 TYR A C 1
ATOM 2006 O O . TYR A 1 264 ? 3.914 -27.593 -26.75 1 97.49 264 TYR A O 1
ATOM 2014 N N . LEU A 1 265 ? 3.447 -25.651 -25.843 1 96.9 265 LEU A N 1
ATOM 2015 C CA . LEU A 1 265 ? 2.433 -25.281 -26.825 1 96.9 265 LEU A CA 1
ATOM 2016 C C . LEU A 1 265 ? 3.062 -25.048 -28.194 1 96.9 265 LEU A C 1
ATOM 2018 O O . LEU A 1 265 ? 2.384 -25.147 -29.219 1 96.9 265 LEU A O 1
ATOM 2022 N N . LYS A 1 266 ? 4.323 -24.767 -28.197 1 96.4 266 LYS A N 1
ATOM 2023 C CA . LYS A 1 266 ? 5.044 -24.567 -29.451 1 96.4 266 LYS A CA 1
ATOM 2024 C C . LYS A 1 266 ? 5.677 -25.869 -29.934 1 96.4 266 LYS A C 1
ATOM 2026 O O . LYS A 1 266 ? 6.455 -25.869 -30.891 1 96.4 266 LYS A O 1
ATOM 2031 N N . ASN A 1 267 ? 5.438 -26.947 -29.228 1 96.44 267 ASN A N 1
ATOM 2032 C CA . ASN A 1 267 ? 5.873 -28.296 -29.575 1 96.44 267 ASN A CA 1
ATOM 2033 C C . ASN A 1 267 ? 7.394 -28.419 -29.544 1 96.44 267 ASN A C 1
ATOM 2035 O O . ASN A 1 267 ? 7.987 -29.054 -30.418 1 96.44 267 ASN A O 1
ATOM 2039 N N . LEU A 1 268 ? 7.978 -27.753 -28.67 1 97.18 268 LEU A N 1
ATOM 2040 C CA . LEU A 1 268 ? 9.408 -27.94 -28.452 1 97.18 268 LEU A CA 1
ATOM 2041 C C . LEU A 1 268 ? 9.678 -29.241 -27.704 1 97.18 268 LEU A C 1
ATOM 2043 O O . LEU A 1 268 ? 8.748 -29.88 -27.206 1 97.18 268 LEU A O 1
ATOM 2047 N N . SER A 1 269 ? 10.933 -29.68 -27.718 1 97.15 269 SER A N 1
ATOM 2048 C CA . SER A 1 269 ? 11.28 -30.909 -27.012 1 97.15 269 SER A CA 1
ATOM 2049 C C . SER A 1 269 ? 11.028 -30.777 -25.514 1 97.15 269 SER A C 1
ATOM 2051 O O . SER A 1 269 ? 11.024 -29.668 -24.975 1 97.15 269 SER A O 1
ATOM 2053 N N . PHE A 1 270 ? 10.798 -31.851 -24.86 1 97.06 270 PHE A N 1
ATOM 2054 C CA . PHE A 1 270 ? 10.556 -31.858 -23.422 1 97.06 270 PHE A CA 1
ATOM 2055 C C . PHE A 1 270 ? 11.718 -31.215 -22.674 1 97.06 270 PHE A C 1
ATOM 2057 O O . PHE A 1 270 ? 11.508 -30.468 -21.716 1 97.06 270 PHE A O 1
ATOM 2064 N N . HIS A 1 271 ? 12.901 -31.477 -23.124 1 96.67 271 HIS A N 1
ATOM 2065 C CA . HIS A 1 271 ? 14.098 -30.876 -22.547 1 96.67 271 HIS A CA 1
ATOM 2066 C C . HIS A 1 271 ? 14.082 -29.359 -22.703 1 96.67 271 HIS A C 1
ATOM 2068 O O . HIS A 1 271 ? 14.431 -28.631 -21.77 1 96.67 271 HIS A O 1
ATOM 2074 N N . ASP A 1 272 ? 13.669 -28.925 -23.845 1 97.4 272 ASP A N 1
ATOM 2075 C CA . ASP A 1 272 ? 13.591 -27.487 -24.081 1 97.4 272 ASP A CA 1
ATOM 2076 C C . ASP A 1 272 ? 12.525 -26.842 -23.198 1 97.4 272 ASP A C 1
ATOM 2078 O O . ASP A 1 272 ? 12.697 -25.715 -22.729 1 97.4 272 ASP A O 1
ATOM 2082 N N . CYS A 1 273 ? 11.407 -27.545 -22.995 1 98.29 273 CYS A N 1
ATOM 2083 C CA . CYS A 1 273 ? 10.369 -27.042 -22.102 1 98.29 273 CYS A CA 1
ATOM 2084 C C . CYS A 1 273 ? 10.917 -26.824 -20.697 1 98.29 273 CYS A C 1
ATOM 2086 O O . CYS A 1 273 ? 10.71 -25.764 -20.102 1 98.29 273 CYS A O 1
ATOM 2088 N N . LEU A 1 274 ? 11.715 -27.768 -20.192 1 97.87 274 LEU A N 1
ATOM 2089 C CA . LEU A 1 274 ? 12.314 -27.675 -18.865 1 97.87 274 LEU A CA 1
ATOM 2090 C C . LEU A 1 274 ? 13.348 -26.556 -18.813 1 97.87 274 LEU A C 1
ATOM 2092 O O . LEU A 1 274 ? 13.409 -25.806 -17.836 1 97.87 274 LEU A O 1
ATOM 2096 N N . ARG A 1 275 ? 14.08 -26.449 -19.86 1 97.26 275 ARG A N 1
ATOM 2097 C CA . ARG A 1 275 ? 15.116 -25.423 -19.922 1 97.26 275 ARG A CA 1
ATOM 2098 C C . ARG A 1 275 ? 14.505 -24.026 -19.88 1 97.26 275 ARG A C 1
ATOM 2100 O O . ARG A 1 275 ? 14.929 -23.181 -19.088 1 97.26 275 ARG A O 1
ATOM 2107 N N . ILE A 1 276 ? 13.528 -23.809 -20.74 1 97.85 276 ILE A N 1
ATOM 2108 C CA . ILE A 1 276 ? 12.906 -22.493 -20.84 1 97.85 276 ILE A CA 1
ATOM 2109 C C . ILE A 1 276 ? 12.182 -22.164 -19.536 1 97.85 276 ILE A C 1
ATOM 2111 O O . ILE A 1 276 ? 12.279 -21.043 -19.031 1 97.85 276 ILE A O 1
ATOM 2115 N N . GLY A 1 277 ? 11.424 -23.131 -18.98 1 98.26 277 GLY A N 1
ATOM 2116 C CA . GLY A 1 277 ? 10.822 -22.926 -17.672 1 98.26 277 GLY A CA 1
ATOM 2117 C C . GLY A 1 277 ? 11.826 -22.525 -16.608 1 98.26 277 GLY A C 1
ATOM 2118 O O . GLY A 1 277 ? 11.593 -21.581 -15.851 1 98.26 277 GLY A O 1
ATOM 2119 N N . THR A 1 278 ? 12.948 -23.195 -16.584 1 97.27 278 THR A N 1
ATOM 2120 C CA . THR A 1 278 ? 13.986 -22.945 -15.59 1 97.27 278 THR A CA 1
ATOM 2121 C C . THR A 1 278 ? 14.593 -21.558 -15.78 1 97.27 278 THR A C 1
ATOM 2123 O O . THR A 1 278 ? 14.885 -20.863 -14.804 1 97.27 278 THR A O 1
ATOM 2126 N N . GLU A 1 279 ? 14.737 -21.187 -17.006 1 97.11 279 GLU A N 1
ATOM 2127 C CA . GLU A 1 279 ? 15.264 -19.854 -17.283 1 97.11 279 GLU A CA 1
ATOM 2128 C C . GLU A 1 279 ? 14.301 -18.77 -16.807 1 97.11 279 GLU A C 1
ATOM 2130 O O . GLU A 1 279 ? 14.727 -17.747 -16.268 1 97.11 279 GLU A O 1
ATOM 2135 N N . CYS A 1 280 ? 13.046 -18.952 -17.05 1 98.08 280 CYS A N 1
ATOM 2136 C CA . CYS A 1 280 ? 12.047 -18 -16.578 1 98.08 280 CYS A CA 1
ATOM 2137 C C . CYS A 1 280 ? 12.058 -17.905 -15.057 1 98.08 280 CYS A C 1
ATOM 2139 O O . CYS A 1 280 ? 11.98 -16.809 -14.499 1 98.08 280 CYS A O 1
ATOM 2141 N N . ALA A 1 281 ? 12.175 -19.038 -14.384 1 97.51 281 ALA A N 1
ATOM 2142 C CA . ALA A 1 281 ? 12.264 -19.041 -12.926 1 97.51 281 ALA A CA 1
ATOM 2143 C C . ALA A 1 281 ? 13.497 -18.278 -12.45 1 97.51 281 ALA A C 1
ATOM 2145 O O . ALA A 1 281 ? 13.427 -17.51 -11.488 1 97.51 281 ALA A O 1
ATOM 2146 N N . LYS A 1 282 ? 14.583 -18.48 -13.139 1 96.82 282 LYS A N 1
ATOM 2147 C CA . LYS A 1 282 ? 15.836 -17.811 -12.802 1 96.82 282 LYS A CA 1
ATOM 2148 C C . LYS A 1 282 ? 15.679 -16.294 -12.848 1 96.82 282 LYS A C 1
ATOM 2150 O O . LYS A 1 282 ? 16.099 -15.593 -11.925 1 96.82 282 LYS A O 1
ATOM 2155 N N . LEU A 1 283 ? 15.062 -15.843 -13.897 1 97.47 283 LEU A N 1
ATOM 2156 C CA . LEU A 1 283 ? 14.857 -14.407 -14.054 1 97.47 283 LEU A CA 1
ATOM 2157 C C . LEU A 1 283 ? 13.968 -13.86 -12.943 1 97.47 283 LEU A C 1
ATOM 2159 O O . LEU A 1 283 ? 14.212 -12.766 -12.429 1 97.47 283 LEU A O 1
ATOM 2163 N N . SER A 1 284 ? 12.948 -14.594 -12.575 1 97.02 284 SER A N 1
ATOM 2164 C CA . SER A 1 284 ? 12.074 -14.193 -11.476 1 97.02 284 SER A CA 1
ATOM 2165 C C . SER A 1 284 ? 12.84 -14.121 -10.159 1 97.02 284 SER A C 1
ATOM 2167 O O . SER A 1 284 ? 12.676 -13.171 -9.391 1 97.02 284 SER A O 1
ATOM 2169 N N . LEU A 1 285 ? 13.689 -15.071 -9.885 1 95.96 285 LEU A N 1
ATOM 2170 C CA . LEU A 1 285 ? 14.461 -15.146 -8.65 1 95.96 285 LEU A CA 1
ATOM 2171 C C . LEU A 1 285 ? 15.373 -13.932 -8.504 1 95.96 285 LEU A C 1
ATOM 2173 O O . LEU A 1 285 ? 15.73 -13.549 -7.388 1 95.96 285 LEU A O 1
ATOM 2177 N N . MET A 1 286 ? 15.697 -13.359 -9.62 1 96.31 286 MET A N 1
ATOM 2178 C CA . MET A 1 286 ? 16.633 -12.238 -9.631 1 96.31 286 MET A CA 1
ATOM 2179 C C . MET A 1 286 ? 15.889 -10.907 -9.606 1 96.31 286 MET A C 1
ATOM 2181 O O . MET A 1 286 ? 16.492 -9.85 -9.8 1 96.31 286 MET A O 1
ATOM 2185 N N . SER A 1 287 ? 14.642 -10.975 -9.35 1 94.56 287 SER A N 1
ATOM 2186 C CA . SER A 1 287 ? 13.819 -9.772 -9.428 1 94.56 287 SER A CA 1
ATOM 2187 C C . SER A 1 287 ? 12.988 -9.588 -8.162 1 94.56 287 SER A C 1
ATOM 2189 O O . SER A 1 287 ? 12.621 -10.565 -7.507 1 94.56 287 SER A O 1
ATOM 2191 N N . ILE A 1 288 ? 12.678 -8.374 -7.85 1 89.79 288 ILE A N 1
ATOM 2192 C CA . ILE A 1 288 ? 11.769 -8.068 -6.752 1 89.79 288 ILE A CA 1
ATOM 2193 C C . ILE A 1 288 ? 10.326 -8.294 -7.198 1 89.79 288 ILE A C 1
ATOM 2195 O O . ILE A 1 288 ? 9.45 -8.566 -6.374 1 89.79 288 ILE A O 1
ATOM 2199 N N . ASP A 1 289 ? 10.11 -8.151 -8.516 1 93.9 289 ASP A N 1
ATOM 2200 C CA . ASP A 1 289 ? 8.794 -8.457 -9.069 1 93.9 289 ASP A CA 1
ATOM 2201 C C . ASP A 1 289 ? 8.614 -9.962 -9.257 1 93.9 289 ASP A C 1
ATOM 2203 O O . ASP A 1 289 ? 9.553 -10.661 -9.642 1 93.9 289 ASP A O 1
ATOM 2207 N N . ALA A 1 290 ? 7.445 -10.387 -9.013 1 95.37 290 ALA A N 1
ATOM 2208 C CA . ALA A 1 290 ? 7.165 -11.806 -9.218 1 95.37 290 ALA A CA 1
ATOM 2209 C C . ALA A 1 290 ? 7.417 -12.211 -10.668 1 95.37 290 ALA A C 1
ATOM 2211 O O . ALA A 1 290 ? 7.96 -13.286 -10.933 1 95.37 290 ALA A O 1
ATOM 2212 N N . VAL A 1 291 ? 7.014 -11.317 -11.615 1 98.06 291 VAL A N 1
ATOM 2213 C CA . VAL A 1 291 ? 7.265 -11.516 -13.039 1 98.06 291 VAL A CA 1
ATOM 2214 C C . VAL A 1 291 ? 8.058 -10.334 -13.594 1 98.06 291 VAL A C 1
ATOM 2216 O O . VAL A 1 291 ? 7.502 -9.256 -13.816 1 98.06 291 VAL A O 1
ATOM 2219 N N . PRO A 1 292 ? 9.323 -10.598 -13.893 1 97.1 292 PRO A N 1
ATOM 2220 C CA . PRO A 1 292 ? 10.13 -9.481 -14.39 1 97.1 292 PRO A CA 1
ATOM 2221 C C . PRO A 1 292 ? 9.894 -9.194 -15.871 1 97.1 292 PRO A C 1
ATOM 2223 O O . PRO A 1 292 ? 9.493 -10.088 -16.62 1 97.1 292 PRO A O 1
ATOM 2226 N N . ASN A 1 293 ? 10.159 -8.023 -16.255 1 95.43 293 ASN A N 1
ATOM 2227 C CA . ASN A 1 293 ? 9.975 -7.617 -17.644 1 95.43 293 ASN A CA 1
ATOM 2228 C C . ASN A 1 293 ? 11.048 -8.215 -18.55 1 95.43 293 ASN A C 1
ATOM 2230 O O . ASN A 1 293 ? 10.955 -8.12 -19.775 1 95.43 293 ASN A O 1
ATOM 2234 N N . THR A 1 294 ? 12.018 -8.847 -17.923 1 96.47 294 THR A N 1
ATOM 2235 C CA . THR A 1 294 ? 13.08 -9.485 -18.692 1 96.47 294 THR A CA 1
ATOM 2236 C C . THR A 1 294 ? 12.6 -10.808 -19.283 1 96.47 294 THR A C 1
ATOM 2238 O O . THR A 1 294 ? 13.272 -11.394 -20.134 1 96.47 294 THR A O 1
ATOM 2241 N N . ILE A 1 295 ? 11.481 -11.261 -18.828 1 97.72 295 ILE A N 1
ATOM 2242 C CA . ILE A 1 295 ? 10.851 -12.406 -19.476 1 97.72 295 ILE A CA 1
ATOM 2243 C C . ILE A 1 295 ? 10.184 -11.961 -20.776 1 97.72 295 ILE A C 1
ATOM 2245 O O . ILE A 1 295 ? 9.265 -11.139 -20.759 1 97.72 295 ILE A O 1
ATOM 2249 N N . THR A 1 296 ? 10.705 -12.486 -21.844 1 97.18 296 THR A N 1
ATOM 2250 C CA . THR A 1 296 ? 10.197 -12.175 -23.175 1 97.18 296 THR A CA 1
ATOM 2251 C C . THR A 1 296 ? 10.257 -13.404 -24.078 1 97.18 296 THR A C 1
ATOM 2253 O O . THR A 1 296 ? 10.861 -14.416 -23.717 1 97.18 296 THR A O 1
ATOM 2256 N N . SER A 1 297 ? 9.672 -13.268 -25.244 1 95.79 297 SER A N 1
ATOM 2257 C CA . SER A 1 297 ? 9.641 -14.369 -26.201 1 95.79 297 SER A CA 1
ATOM 2258 C C . SER A 1 297 ? 11.04 -14.7 -26.709 1 95.79 297 SER A C 1
ATOM 2260 O O . SER A 1 297 ? 11.258 -15.761 -27.298 1 95.79 297 SER A O 1
ATOM 2262 N N . GLN A 1 298 ? 12.002 -13.829 -26.408 1 94.09 298 GLN A N 1
ATOM 2263 C CA . GLN A 1 298 ? 13.38 -14.072 -26.821 1 94.09 298 GLN A CA 1
ATOM 2264 C C . GLN A 1 298 ? 13.947 -15.315 -26.143 1 94.09 298 GLN A C 1
ATOM 2266 O O . GLN A 1 298 ? 14.863 -15.952 -26.667 1 94.09 298 GLN A O 1
ATOM 2271 N N . LEU A 1 299 ? 13.458 -15.63 -25.034 1 93.34 299 LEU A N 1
ATOM 2272 C CA . LEU A 1 299 ? 13.915 -16.794 -24.282 1 93.34 299 LEU A CA 1
ATOM 2273 C C . LEU A 1 299 ? 13.627 -18.082 -25.046 1 93.34 299 LEU A C 1
ATOM 2275 O O . LEU A 1 299 ? 14.236 -19.119 -24.774 1 93.34 299 LEU A O 1
ATOM 2279 N N . LEU A 1 300 ? 12.676 -18.009 -25.975 1 90.5 300 LEU A N 1
ATOM 2280 C CA . LEU A 1 300 ? 12.262 -19.19 -26.724 1 90.5 300 LEU A CA 1
ATOM 2281 C C . LEU A 1 300 ? 13.216 -19.46 -27.883 1 90.5 300 LEU A C 1
ATOM 2283 O O . LEU A 1 300 ? 13.231 -20.561 -28.437 1 90.5 300 LEU A O 1
ATOM 2287 N N . GLY A 1 301 ? 14.224 -18.558 -28.113 1 78.56 301 GLY A N 1
ATOM 2288 C CA . GLY A 1 301 ? 15.124 -18.709 -29.245 1 78.56 301 GLY A CA 1
ATOM 2289 C C . GLY A 1 301 ? 14.437 -18.52 -30.584 1 78.56 301 GLY A C 1
ATOM 2290 O O . GLY A 1 301 ? 14.934 -18.981 -31.613 1 78.56 301 GLY A O 1
ATOM 2291 N N . THR A 1 302 ? 13.133 -18.15 -30.711 1 54.17 302 THR A N 1
ATOM 2292 C CA . THR A 1 302 ? 12.484 -18.017 -32.011 1 54.17 302 THR A CA 1
ATOM 2293 C C . THR A 1 302 ? 12.441 -16.556 -32.447 1 54.17 302 THR A C 1
ATOM 2295 O O . THR A 1 302 ? 12.466 -15.651 -31.609 1 54.17 302 THR A O 1
ATOM 2298 N N . ASN B 1 1 ? 4.385 -12.435 16.426 1 50.61 1 ASN B N 1
ATOM 2299 C CA . ASN B 1 1 ? 5.542 -12.617 15.555 1 50.61 1 ASN B CA 1
ATOM 2300 C C . ASN B 1 1 ? 5.675 -14.066 15.096 1 50.61 1 ASN B C 1
ATOM 2302 O O . ASN B 1 1 ? 6.696 -14.709 15.346 1 50.61 1 ASN B O 1
ATOM 2306 N N . ASP B 1 2 ? 4.574 -14.625 14.689 1 56.22 2 ASP B N 1
ATOM 2307 C CA . ASP B 1 2 ? 4.591 -16.055 14.399 1 56.22 2 ASP B CA 1
ATOM 2308 C C . ASP B 1 2 ? 4.755 -16.311 12.903 1 56.22 2 ASP B C 1
ATOM 2310 O O . ASP B 1 2 ? 4.746 -17.461 12.459 1 56.22 2 ASP B O 1
ATOM 2314 N N . GLY B 1 3 ? 5.063 -15.23 12.167 1 61.16 3 GLY B N 1
ATOM 2315 C CA . GLY B 1 3 ? 5.241 -15.415 10.736 1 61.16 3 GLY B CA 1
ATOM 2316 C C . GLY B 1 3 ? 3.961 -15.806 10.021 1 61.16 3 GLY B C 1
ATOM 2317 O O . GLY B 1 3 ? 3.98 -16.119 8.829 1 61.16 3 GL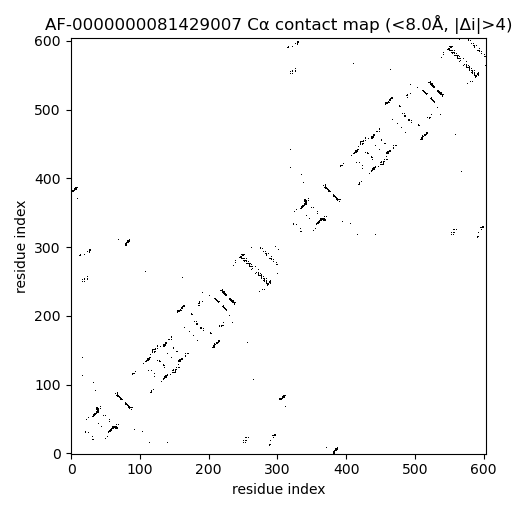Y B O 1
ATOM 2318 N N . GLY B 1 4 ? 2.852 -15.712 10.793 1 69.42 4 GLY B N 1
ATOM 2319 C CA . GLY B 1 4 ? 1.58 -16.147 10.239 1 69.42 4 GLY B CA 1
ATOM 2320 C C . GLY B 1 4 ? 0.894 -15.079 9.408 1 69.42 4 GLY B C 1
ATOM 2321 O O . GLY B 1 4 ? 1.363 -13.941 9.341 1 69.42 4 GLY B O 1
ATOM 2322 N N . SER B 1 5 ? -0.043 -15.501 8.618 1 76.68 5 SER B N 1
ATOM 2323 C CA . SER B 1 5 ? -0.891 -14.614 7.829 1 76.68 5 SER B CA 1
ATOM 2324 C C . SER B 1 5 ? -2.253 -14.421 8.488 1 76.68 5 SER B C 1
ATOM 2326 O O . SER B 1 5 ? -2.865 -15.385 8.954 1 76.68 5 SER B O 1
ATOM 2328 N N . TYR B 1 6 ? -2.627 -13.238 8.662 1 81.94 6 TYR B N 1
ATOM 2329 C CA . TYR B 1 6 ? -3.896 -12.882 9.287 1 81.94 6 TYR B CA 1
ATOM 2330 C C . TYR B 1 6 ? -4.838 -12.237 8.278 1 81.94 6 TYR B C 1
ATOM 2332 O O . TYR B 1 6 ? -4.394 -11.559 7.349 1 81.94 6 TYR B O 1
ATOM 2340 N N . ILE B 1 7 ? -6.065 -12.528 8.499 1 85.89 7 ILE B N 1
ATOM 2341 C CA . ILE B 1 7 ? -7.076 -11.878 7.672 1 85.89 7 ILE B CA 1
ATOM 2342 C C . ILE B 1 7 ? -7.265 -10.433 8.128 1 85.89 7 ILE B C 1
ATOM 2344 O O . ILE B 1 7 ? -7.319 -10.156 9.329 1 85.89 7 ILE B O 1
ATOM 2348 N N . GLY B 1 8 ? -7.22 -9.529 7.216 1 87.89 8 GLY B N 1
ATOM 2349 C CA . GLY B 1 8 ? -7.432 -8.125 7.53 1 87.89 8 GLY B CA 1
ATOM 2350 C C . GLY B 1 8 ? -7.887 -7.308 6.336 1 87.89 8 GLY B C 1
ATOM 2351 O O . GLY B 1 8 ? -8.339 -7.864 5.333 1 87.89 8 GLY B O 1
ATOM 2352 N N . SER B 1 9 ? -7.991 -6.047 6.564 1 88.06 9 SER B N 1
ATOM 2353 C CA . SER B 1 9 ? -8.301 -5.089 5.507 1 88.06 9 SER B CA 1
ATOM 2354 C C . SER B 1 9 ? -7.171 -4.081 5.326 1 88.06 9 SER B C 1
ATOM 2356 O O . SER B 1 9 ? -6.443 -3.78 6.274 1 88.06 9 SER B O 1
ATOM 2358 N N . MET B 1 10 ? -7.026 -3.728 4.033 1 88.81 10 MET B N 1
ATOM 2359 C CA . MET B 1 10 ? -5.979 -2.764 3.709 1 88.81 10 MET B CA 1
ATOM 2360 C C . MET B 1 10 ? -6.55 -1.579 2.938 1 88.81 10 MET B C 1
ATOM 2362 O O . MET B 1 10 ? -7.43 -1.748 2.092 1 88.81 10 MET B O 1
ATOM 2366 N N . ALA B 1 11 ? -6.034 -0.413 3.334 1 86.67 11 ALA B N 1
ATOM 2367 C CA . ALA B 1 11 ? -6.407 0.799 2.608 1 86.67 11 ALA B CA 1
ATOM 2368 C C . ALA B 1 11 ? -5.206 1.723 2.431 1 86.67 11 ALA B C 1
ATOM 2370 O O . ALA B 1 11 ? -4.331 1.788 3.297 1 86.67 11 ALA B O 1
ATOM 2371 N N . GLN B 1 12 ? -5.125 2.325 1.312 1 91.29 12 GLN B N 1
ATOM 2372 C CA . GLN B 1 12 ? -4.131 3.354 1.026 1 91.29 12 GLN B CA 1
ATOM 2373 C C . GLN B 1 12 ? -4.777 4.733 0.934 1 91.29 12 GLN B C 1
ATOM 2375 O O . GLN B 1 12 ? -5.845 4.885 0.337 1 91.29 12 GLN B O 1
ATOM 2380 N N . ARG B 1 13 ? -4.177 5.682 1.62 1 92.83 13 ARG B N 1
ATOM 2381 C CA . ARG B 1 13 ? -4.683 7.051 1.616 1 92.83 13 ARG B CA 1
ATOM 2382 C C . ARG B 1 13 ? -3.539 8.057 1.525 1 92.83 13 ARG B C 1
ATOM 2384 O O . ARG B 1 13 ? -2.388 7.724 1.816 1 92.83 13 ARG B O 1
ATOM 2391 N N . CYS B 1 14 ? -3.932 9.218 1.002 1 95.33 14 CYS B N 1
ATOM 2392 C CA . CYS B 1 14 ? -2.965 10.31 0.986 1 95.33 14 CYS B CA 1
ATOM 2393 C C . CYS B 1 14 ? -2.905 11.005 2.341 1 95.33 14 CYS B C 1
ATOM 2395 O O . CYS B 1 14 ? -3.904 11.057 3.062 1 95.33 14 CYS B O 1
ATOM 2397 N N . GLY B 1 15 ? -1.734 11.465 2.655 1 94.53 15 GLY B N 1
ATOM 2398 C CA . GLY B 1 15 ? -1.567 12.194 3.902 1 94.53 15 GLY B CA 1
ATOM 2399 C C . GLY B 1 15 ? -0.353 13.104 3.902 1 94.53 15 GLY B C 1
ATOM 2400 O O . GLY B 1 15 ? 0.09 13.558 2.845 1 94.53 15 GLY B O 1
ATOM 2401 N N . GLY B 1 16 ? 0.045 13.381 5.164 1 94.49 16 GLY B N 1
ATOM 2402 C CA . GLY B 1 16 ? 1.08 14.383 5.368 1 94.49 16 GLY B CA 1
ATOM 2403 C C . GLY B 1 16 ? 0.527 15.741 5.757 1 94.49 16 GLY B C 1
ATOM 2404 O O . GLY B 1 16 ? -0.422 16.231 5.141 1 94.49 16 GLY B O 1
ATOM 2405 N N . VAL B 1 17 ? 1.222 16.313 6.642 1 96.37 17 VAL B N 1
ATOM 2406 C CA . VAL B 1 17 ? 0.713 17.552 7.22 1 96.37 17 VAL B CA 1
ATOM 2407 C C . VAL B 1 17 ? 0.649 18.635 6.146 1 96.37 17 VAL B C 1
ATOM 2409 O O . VAL B 1 17 ? -0.396 19.259 5.946 1 96.37 17 VAL B O 1
ATOM 2412 N N . GLY B 1 18 ? 1.714 18.861 5.42 1 96.6 18 GLY B N 1
ATOM 2413 C CA . GLY B 1 18 ? 1.737 19.855 4.358 1 96.6 18 GLY B CA 1
ATOM 2414 C C . GLY B 1 18 ? 0.699 19.602 3.282 1 96.6 18 GLY B C 1
ATOM 2415 O O . GLY B 1 18 ? -0.02 20.518 2.877 1 96.6 18 GLY B O 1
ATOM 2416 N N . ARG B 1 19 ? 0.61 18.418 2.82 1 97.3 19 ARG B N 1
ATOM 2417 C CA . ARG B 1 19 ? -0.35 18.054 1.783 1 97.3 19 ARG B CA 1
ATOM 2418 C C . ARG B 1 19 ? -1.782 18.25 2.269 1 97.3 19 ARG B C 1
ATOM 2420 O O . ARG B 1 19 ? -2.638 18.727 1.521 1 97.3 19 ARG B O 1
ATOM 2427 N N . ASN B 1 20 ? -2.063 17.82 3.507 1 98 20 ASN B N 1
ATOM 2428 C CA . ASN B 1 20 ? -3.406 17.967 4.057 1 98 20 ASN B CA 1
ATOM 2429 C C . ASN B 1 20 ? -3.836 19.431 4.103 1 98 20 ASN B C 1
ATOM 2431 O O . ASN B 1 20 ? -4.976 19.758 3.767 1 98 20 ASN B O 1
ATOM 2435 N N . HIS B 1 21 ? -2.902 20.261 4.501 1 98.43 21 HIS B N 1
ATOM 2436 C CA . HIS B 1 21 ? -3.197 21.689 4.484 1 98.43 21 HIS B CA 1
ATOM 2437 C C . HIS B 1 21 ? -3.473 22.178 3.066 1 98.43 21 HIS B C 1
ATOM 2439 O O . HIS B 1 21 ? -4.46 22.877 2.827 1 98.43 21 HIS B O 1
ATOM 2445 N N . ALA B 1 22 ? -2.619 21.825 2.139 1 98.31 22 ALA B N 1
ATOM 2446 C CA . ALA B 1 22 ? -2.787 22.245 0.75 1 98.31 22 ALA B CA 1
ATOM 2447 C C . ALA B 1 22 ? -4.123 21.766 0.19 1 98.31 22 ALA B C 1
ATOM 2449 O O . ALA B 1 22 ? -4.822 22.518 -0.494 1 98.31 22 ALA B O 1
ATOM 2450 N N . ASP B 1 23 ? -4.438 20.543 0.504 1 98.45 23 ASP B N 1
ATOM 2451 C CA . ASP B 1 23 ? -5.683 19.944 0.031 1 98.45 23 ASP B CA 1
ATOM 2452 C C . ASP B 1 23 ? -6.895 20.691 0.581 1 98.45 23 ASP B C 1
ATOM 2454 O O . ASP B 1 23 ? -7.75 21.146 -0.183 1 98.45 23 ASP B O 1
ATOM 2458 N N . ALA B 1 24 ? -6.944 20.874 1.873 1 98.57 24 ALA B N 1
ATOM 2459 C CA . ALA B 1 24 ? -8.084 21.515 2.523 1 98.57 24 ALA B CA 1
ATOM 2460 C C . ALA B 1 24 ? -8.221 22.969 2.081 1 98.57 24 ALA B C 1
ATOM 2462 O O . ALA B 1 24 ? -9.322 23.429 1.773 1 98.57 24 ALA B O 1
ATOM 2463 N N . LEU B 1 25 ? -7.124 23.702 2.026 1 98.61 25 LEU B N 1
ATOM 2464 C CA . LEU B 1 25 ? -7.142 25.098 1.605 1 98.61 25 LEU B CA 1
ATOM 2465 C C . LEU B 1 25 ? -7.663 25.229 0.178 1 98.61 25 LEU B C 1
ATOM 2467 O O . LEU B 1 25 ? -8.489 26.099 -0.109 1 98.61 25 LEU B O 1
ATOM 2471 N N . THR B 1 26 ? -7.188 24.339 -0.703 1 98.48 26 THR B N 1
ATOM 2472 C CA . THR B 1 26 ? -7.63 24.363 -2.093 1 98.48 26 THR B CA 1
ATOM 2473 C C . THR B 1 26 ? -9.131 24.105 -2.187 1 98.48 26 THR B C 1
ATOM 2475 O O . THR B 1 26 ? -9.843 24.808 -2.908 1 98.48 26 THR B O 1
ATOM 2478 N N . ARG B 1 27 ? -9.603 23.145 -1.434 1 98.15 27 ARG B N 1
ATOM 2479 C CA . ARG B 1 27 ? -11.021 22.8 -1.446 1 98.15 27 ARG B CA 1
ATOM 2480 C C . ARG B 1 27 ? -11.871 23.96 -0.939 1 98.15 27 ARG B C 1
ATOM 2482 O O . ARG B 1 27 ? -13.013 24.134 -1.37 1 98.15 27 ARG B O 1
ATOM 2489 N N . LEU B 1 28 ? -11.312 24.766 -0.104 1 98.28 28 LEU B N 1
ATOM 2490 C CA . LEU B 1 28 ? -12.018 25.901 0.481 1 98.28 28 LEU B CA 1
ATOM 2491 C C . LEU B 1 28 ? -11.919 27.127 -0.422 1 98.28 28 LEU B C 1
ATOM 2493 O O . LEU B 1 28 ? -12.448 28.19 -0.091 1 98.28 28 LEU B O 1
ATOM 2497 N N . GLY B 1 29 ? -11.139 27.069 -1.507 1 97.2 29 GLY B N 1
ATOM 2498 C CA . GLY B 1 29 ? -11.137 28.114 -2.518 1 97.2 29 GLY B CA 1
ATOM 2499 C C . GLY B 1 29 ? -9.884 28.968 -2.491 1 97.2 29 GLY B C 1
ATOM 2500 O O . GLY B 1 29 ? -9.812 29.995 -3.168 1 97.2 29 GLY B O 1
ATOM 2501 N N . CYS B 1 30 ? -8.879 28.608 -1.785 1 97.65 30 CYS B N 1
ATOM 2502 C CA . CYS B 1 30 ? -7.631 29.36 -1.74 1 97.65 30 CYS B CA 1
ATOM 2503 C C . CYS B 1 30 ? -6.731 28.995 -2.915 1 97.65 30 CYS B C 1
ATOM 2505 O O . CYS B 1 30 ? -6.77 27.864 -3.403 1 97.65 30 CYS B O 1
ATOM 2507 N N . ASP B 1 31 ? -6.007 29.967 -3.354 1 97.09 31 ASP B N 1
ATOM 2508 C CA . ASP B 1 31 ? -4.919 29.707 -4.291 1 97.09 31 ASP B CA 1
ATOM 2509 C C . ASP B 1 31 ? -3.674 29.208 -3.562 1 97.09 31 ASP B C 1
ATOM 2511 O O . ASP B 1 31 ? -3.047 29.956 -2.809 1 97.09 31 ASP B O 1
ATOM 2515 N N . VAL B 1 32 ? -3.325 27.962 -3.811 1 97.94 32 VAL B N 1
ATOM 2516 C CA . VAL B 1 32 ? -2.284 27.327 -3.009 1 97.94 32 VAL B CA 1
ATOM 2517 C C . VAL B 1 32 ? -1.107 26.94 -3.901 1 97.94 32 VAL B C 1
ATOM 2519 O O . VAL B 1 32 ? -1.292 26.302 -4.94 1 97.94 32 VAL B O 1
ATOM 2522 N N . ASN B 1 33 ? 0.04 27.369 -3.555 1 97.2 33 ASN B N 1
ATOM 2523 C CA . ASN B 1 33 ? 1.289 26.85 -4.101 1 97.2 33 ASN B CA 1
ATOM 2524 C C . ASN B 1 33 ? 1.948 25.857 -3.148 1 97.2 33 ASN B C 1
ATOM 2526 O O . ASN B 1 33 ? 2.547 26.255 -2.147 1 97.2 33 ASN B O 1
ATOM 2530 N N . PHE B 1 34 ? 1.864 24.626 -3.472 1 97.18 34 PHE B N 1
ATOM 2531 C CA . PHE B 1 34 ? 2.356 23.562 -2.604 1 97.18 34 PHE B CA 1
ATOM 2532 C C . PHE B 1 34 ? 3.778 23.167 -2.984 1 97.18 34 PHE B C 1
ATOM 2534 O O . PHE B 1 34 ? 4.005 22.597 -4.053 1 97.18 34 PHE B O 1
ATOM 2541 N N . ILE B 1 35 ? 4.724 23.51 -2.142 1 97.15 35 ILE B N 1
ATOM 2542 C CA . ILE B 1 35 ? 6.118 23.133 -2.351 1 97.15 35 ILE B CA 1
ATOM 2543 C C . ILE B 1 35 ? 6.429 21.856 -1.574 1 97.15 35 ILE B C 1
ATOM 2545 O O . ILE B 1 35 ? 6.349 21.837 -0.343 1 97.15 35 ILE B O 1
ATOM 2549 N N . SER B 1 36 ? 6.744 20.831 -2.214 1 96.57 36 SER B N 1
ATOM 2550 C CA . SER B 1 36 ? 7.068 19.547 -1.603 1 96.57 36 SER B CA 1
ATOM 2551 C C . SER B 1 36 ? 7.869 18.667 -2.556 1 96.57 36 SER B C 1
ATOM 2553 O O . SER B 1 36 ? 8.225 19.097 -3.656 1 96.57 36 SER B O 1
ATOM 2555 N N . VAL B 1 37 ? 8.261 17.492 -2.01 1 96.54 37 VAL B N 1
ATOM 2556 C CA . VAL B 1 37 ? 9.022 16.526 -2.795 1 96.54 37 VAL B CA 1
ATOM 2557 C C . VAL B 1 37 ? 8.31 15.175 -2.783 1 96.54 37 VAL B C 1
ATOM 2559 O O . VAL B 1 37 ? 7.748 14.771 -1.762 1 96.54 37 VAL B O 1
ATOM 2562 N N . VAL B 1 38 ? 8.256 14.525 -3.916 1 96.28 38 VAL B N 1
ATOM 2563 C CA . VAL B 1 38 ? 7.746 13.163 -4.034 1 96.28 38 VAL B CA 1
ATOM 2564 C C . VAL B 1 38 ? 8.712 12.32 -4.863 1 96.28 38 VAL B C 1
ATOM 2566 O O . VAL B 1 38 ? 9.503 12.857 -5.642 1 96.28 38 VAL B O 1
ATOM 2569 N N . GLY B 1 39 ? 8.68 11.056 -4.595 1 95.74 39 GLY B N 1
ATOM 2570 C CA . GLY B 1 39 ? 9.484 10.158 -5.408 1 95.74 39 GLY B CA 1
ATOM 2571 C C . GLY B 1 39 ? 8.892 9.905 -6.782 1 95.74 39 GLY B C 1
ATOM 2572 O O . GLY B 1 39 ? 7.7 10.134 -7.001 1 95.74 39 GLY B O 1
ATOM 2573 N N . ASN B 1 40 ? 9.765 9.6 -7.742 1 94.5 40 ASN B N 1
ATOM 2574 C CA . ASN B 1 40 ? 9.295 9.049 -9.008 1 94.5 40 ASN B CA 1
ATOM 2575 C C . ASN B 1 40 ? 8.97 7.563 -8.886 1 94.5 40 ASN B C 1
ATOM 2577 O O . ASN B 1 40 ? 9.673 6.721 -9.447 1 94.5 40 ASN B O 1
ATOM 2581 N N . ASP B 1 41 ? 7.918 7.286 -8.211 1 93.23 41 ASP B N 1
ATOM 2582 C CA . ASP B 1 41 ? 7.492 5.923 -7.908 1 93.23 41 ASP B CA 1
ATOM 2583 C C . ASP B 1 41 ? 5.969 5.816 -7.879 1 93.23 41 ASP B C 1
ATOM 2585 O O . ASP B 1 41 ? 5.268 6.789 -8.165 1 93.23 41 ASP B O 1
ATOM 2589 N N . ASP B 1 42 ? 5.441 4.659 -7.631 1 90.46 42 ASP B N 1
ATOM 2590 C CA . ASP B 1 42 ? 4.005 4.401 -7.681 1 90.46 42 ASP B CA 1
ATOM 2591 C C . ASP B 1 42 ? 3.264 5.211 -6.62 1 90.46 42 ASP B C 1
ATOM 2593 O O . ASP B 1 42 ? 2.152 5.687 -6.859 1 90.46 42 ASP B O 1
ATOM 2597 N N . SER B 1 43 ? 3.886 5.301 -5.425 1 94.01 43 SER B N 1
ATOM 2598 C CA . SER B 1 43 ? 3.27 6.1 -4.37 1 94.01 43 SER B CA 1
ATOM 2599 C C . SER B 1 43 ? 3.185 7.57 -4.767 1 94.01 43 SER B C 1
ATOM 2601 O O . SER B 1 43 ? 2.196 8.242 -4.468 1 94.01 43 SER B O 1
ATOM 2603 N N . GLY B 1 44 ? 4.265 8.002 -5.351 1 95.18 44 GLY B N 1
ATOM 2604 C CA . GLY B 1 44 ? 4.231 9.357 -5.877 1 95.18 44 GLY B CA 1
ATOM 2605 C C . GLY B 1 44 ? 3.14 9.568 -6.911 1 95.18 44 GLY B C 1
ATOM 2606 O O . GLY B 1 44 ? 2.403 10.555 -6.85 1 95.18 44 GLY B O 1
ATOM 2607 N N . ASP B 1 45 ? 3.005 8.619 -7.843 1 93.55 45 ASP B N 1
ATOM 2608 C CA . ASP B 1 45 ? 1.949 8.677 -8.848 1 93.55 45 ASP B CA 1
ATOM 2609 C C . ASP B 1 45 ? 0.569 8.702 -8.194 1 93.55 45 ASP B C 1
ATOM 2611 O O . ASP B 1 45 ? -0.315 9.444 -8.627 1 93.55 45 ASP B O 1
ATOM 2615 N N . TYR B 1 46 ? 0.442 7.861 -7.254 1 94.02 46 TYR B N 1
ATOM 2616 C CA . TYR B 1 46 ? -0.815 7.795 -6.516 1 94.02 46 TYR B CA 1
ATOM 2617 C C . TYR B 1 46 ? -1.147 9.142 -5.884 1 94.02 46 TYR B C 1
ATOM 2619 O O . TYR B 1 46 ? -2.263 9.646 -6.032 1 94.02 46 TYR B O 1
ATOM 2627 N N . LEU B 1 47 ? -0.221 9.724 -5.202 1 96.09 47 LEU B N 1
ATOM 2628 C CA . LEU B 1 47 ? -0.414 10.999 -4.52 1 96.09 47 LEU B CA 1
ATOM 2629 C C . LEU B 1 47 ? -0.781 12.096 -5.514 1 96.09 47 LEU B C 1
ATOM 2631 O O . LEU B 1 47 ? -1.715 12.866 -5.279 1 96.09 47 LEU B O 1
ATOM 2635 N N . LEU B 1 48 ? -0.063 12.149 -6.587 1 95.81 48 LEU B N 1
ATOM 2636 C CA . LEU B 1 48 ? -0.289 13.188 -7.586 1 95.81 48 LEU B CA 1
ATOM 2637 C C . LEU B 1 48 ? -1.671 13.045 -8.216 1 95.81 48 LEU B C 1
ATOM 2639 O O . LEU B 1 48 ? -2.379 14.038 -8.401 1 95.81 48 LEU B O 1
ATOM 2643 N N . ARG B 1 49 ? -2.045 11.806 -8.493 1 94.1 49 ARG B N 1
ATOM 2644 C CA . ARG B 1 49 ? -3.353 11.568 -9.095 1 94.1 49 ARG B CA 1
ATOM 2645 C C . ARG B 1 49 ? -4.475 11.958 -8.137 1 94.1 49 ARG B C 1
ATOM 2647 O O . ARG B 1 49 ? -5.474 12.549 -8.551 1 94.1 49 ARG B O 1
ATOM 2654 N N . LYS B 1 50 ? -4.285 11.649 -6.873 1 94.84 50 LYS B N 1
ATOM 2655 C CA . LYS B 1 50 ? -5.325 11.903 -5.879 1 94.84 50 LYS B CA 1
ATOM 2656 C C . LYS B 1 50 ? -5.324 13.366 -5.444 1 94.84 50 LYS B C 1
ATOM 2658 O O . LYS B 1 50 ? -6.22 13.805 -4.721 1 94.84 50 LYS B O 1
ATOM 2663 N N . SER B 1 51 ? -4.326 14.115 -5.863 1 96.44 51 SER B N 1
ATOM 2664 C CA . SER B 1 51 ? -4.199 15.517 -5.477 1 96.44 51 SER B CA 1
ATOM 2665 C C . SER B 1 51 ? -4.295 16.435 -6.69 1 96.44 51 SER B C 1
ATOM 2667 O O . SER B 1 51 ? -3.774 17.552 -6.673 1 96.44 51 SER B O 1
ATOM 2669 N N . SER B 1 52 ? -4.875 15.978 -7.736 1 94.83 52 SER B N 1
ATOM 2670 C CA . SER B 1 52 ? -4.854 16.667 -9.022 1 94.83 52 SER B CA 1
ATOM 2671 C C . SER B 1 52 ? -5.555 18.019 -8.936 1 94.83 52 SER B C 1
ATOM 2673 O O . SER B 1 52 ? -5.345 18.888 -9.785 1 94.83 52 SER B O 1
ATOM 2675 N N . HIS B 1 53 ? -6.441 18.235 -8.001 1 96.07 53 HIS B N 1
ATOM 2676 C CA . HIS B 1 53 ? -7.145 19.504 -7.852 1 96.07 53 HIS B CA 1
ATOM 2677 C C . HIS B 1 53 ? -6.242 20.566 -7.233 1 96.07 53 HIS B C 1
ATOM 2679 O O . HIS B 1 53 ? -6.573 21.754 -7.248 1 96.07 53 HIS B O 1
ATOM 2685 N N . ILE B 1 54 ? -5.099 20.186 -6.595 1 96.76 54 ILE B N 1
ATOM 2686 C CA . ILE B 1 54 ? -4.101 21.092 -6.039 1 96.76 54 ILE B CA 1
ATOM 2687 C C . ILE B 1 54 ? -3.144 21.544 -7.139 1 96.76 54 ILE B C 1
ATOM 2689 O O . ILE B 1 54 ? -2.828 20.775 -8.05 1 96.76 54 ILE B O 1
ATOM 2693 N N . ASN B 1 55 ? -2.731 22.794 -7.118 1 96.73 55 ASN B N 1
ATOM 2694 C CA . ASN B 1 55 ? -1.636 23.218 -7.984 1 96.73 55 ASN B CA 1
ATOM 2695 C C . ASN B 1 55 ? -0.324 22.537 -7.604 1 96.73 55 ASN B C 1
ATOM 2697 O O . ASN B 1 55 ? 0.32 22.923 -6.628 1 96.73 55 ASN B O 1
ATOM 2701 N N . LEU B 1 56 ? 0.107 21.577 -8.413 1 95.53 56 LEU B N 1
ATOM 2702 C CA . LEU B 1 56 ? 1.262 20.749 -8.085 1 95.53 56 LEU B CA 1
ATOM 2703 C C . LEU B 1 56 ? 2.487 21.185 -8.882 1 95.53 56 LEU B C 1
ATOM 2705 O O . LEU B 1 56 ? 3.485 20.463 -8.938 1 95.53 56 LEU B O 1
ATOM 2709 N N . ASN B 1 57 ? 2.502 22.366 -9.439 1 95.42 57 ASN B N 1
ATOM 2710 C CA . ASN B 1 57 ? 3.578 22.862 -10.29 1 95.42 57 ASN B CA 1
ATOM 2711 C C . ASN B 1 57 ? 4.89 22.987 -9.52 1 95.42 57 ASN B C 1
ATOM 2713 O O . ASN B 1 57 ? 5.968 22.971 -10.116 1 95.42 57 ASN B O 1
ATOM 2717 N N . HIS B 1 58 ? 4.79 23.091 -8.287 1 95.84 58 HIS B N 1
ATOM 2718 C CA . HIS B 1 58 ? 5.992 23.315 -7.49 1 95.84 58 HIS B CA 1
ATOM 2719 C C . HIS B 1 58 ? 6.35 22.079 -6.673 1 95.84 58 HIS B C 1
ATOM 2721 O O . HIS B 1 58 ? 7.189 22.147 -5.772 1 95.84 58 HIS B O 1
ATOM 2727 N N . MET B 1 59 ? 5.675 21.047 -6.915 1 94.57 59 MET B N 1
ATOM 2728 C CA . MET B 1 59 ? 6.095 19.747 -6.4 1 94.57 59 MET B CA 1
ATOM 2729 C C . MET B 1 59 ? 7.265 19.194 -7.206 1 94.57 59 MET B C 1
ATOM 2731 O O . MET B 1 59 ? 7.219 19.169 -8.437 1 94.57 59 MET B O 1
ATOM 2735 N N . THR B 1 60 ? 8.294 18.779 -6.508 1 95.71 60 THR B N 1
ATOM 2736 C CA . THR B 1 60 ? 9.467 18.225 -7.173 1 95.71 60 THR B CA 1
ATOM 2737 C C . THR B 1 60 ? 9.44 16.7 -7.138 1 95.71 60 THR B C 1
ATOM 2739 O O . THR B 1 60 ? 9.319 16.101 -6.068 1 95.71 60 THR B O 1
ATOM 2742 N N . ARG B 1 61 ? 9.536 16.079 -8.272 1 95.99 61 ARG B N 1
ATOM 2743 C CA . ARG B 1 61 ? 9.617 14.626 -8.371 1 95.99 61 ARG B CA 1
ATOM 2744 C C . ARG B 1 61 ? 11.06 14.168 -8.551 1 95.99 61 ARG B C 1
ATOM 2746 O O . ARG B 1 61 ? 11.754 14.63 -9.46 1 95.99 61 ARG B O 1
ATOM 2753 N N . LEU B 1 62 ? 11.501 13.238 -7.729 1 96.34 62 LEU B N 1
ATOM 2754 C CA . LEU B 1 62 ? 12.893 12.804 -7.757 1 96.34 62 LEU B CA 1
ATOM 2755 C C . LEU B 1 62 ? 12.988 11.296 -7.961 1 96.34 62 LEU B C 1
ATOM 2757 O O . LEU B 1 62 ? 12.275 10.53 -7.309 1 96.34 62 LEU B O 1
ATOM 2761 N N . PRO B 1 63 ? 13.79 10.638 -8.858 1 90.77 63 PRO B N 1
ATOM 2762 C CA . PRO B 1 63 ? 13.877 9.204 -9.14 1 90.77 63 PRO B CA 1
ATOM 2763 C C . PRO B 1 63 ? 14.568 8.423 -8.024 1 90.77 63 PRO B C 1
ATOM 2765 O O . PRO B 1 63 ? 14.336 7.221 -7.872 1 90.77 63 PRO B O 1
ATOM 2768 N N . ASN B 1 64 ? 15.381 8.953 -7.21 1 86.94 64 ASN B N 1
ATOM 2769 C CA . ASN B 1 64 ? 16.177 8.199 -6.247 1 86.94 64 ASN B CA 1
ATOM 2770 C C . ASN B 1 64 ? 15.751 8.497 -4.812 1 86.94 64 ASN B C 1
ATOM 2772 O O . ASN B 1 64 ? 16.541 8.338 -3.88 1 86.94 64 ASN B O 1
ATOM 2776 N N . VAL B 1 65 ? 14.532 8.848 -4.688 1 92.33 65 VAL B N 1
ATOM 2777 C CA . VAL B 1 65 ? 13.974 9.126 -3.368 1 92.33 65 VAL B CA 1
ATOM 2778 C C . VAL B 1 65 ? 12.565 8.546 -3.271 1 92.33 65 VAL B C 1
ATOM 2780 O O . VAL B 1 65 ? 11.717 8.811 -4.126 1 92.33 65 VAL B O 1
ATOM 2783 N N . PRO B 1 66 ? 12.37 7.706 -2.284 1 93.84 66 PRO B N 1
ATOM 2784 C CA . PRO B 1 66 ? 11.009 7.18 -2.152 1 93.84 66 PRO B CA 1
ATOM 2785 C C . PRO B 1 66 ? 10.009 8.24 -1.696 1 93.84 66 PRO B C 1
ATOM 2787 O O . PRO B 1 66 ? 10.346 9.104 -0.883 1 93.84 66 PRO B O 1
ATOM 2790 N N . THR B 1 67 ? 8.844 8.147 -2.273 1 96.24 67 THR B N 1
ATOM 2791 C CA . THR B 1 67 ? 7.775 8.979 -1.73 1 96.24 67 THR B CA 1
ATOM 2792 C C . THR B 1 67 ? 7.56 8.683 -0.248 1 96.24 67 THR B C 1
ATOM 2794 O O . THR B 1 67 ? 7.592 7.524 0.17 1 96.24 67 THR B O 1
ATOM 2797 N N . ALA B 1 68 ? 7.434 9.711 0.562 1 96.06 68 ALA B N 1
ATOM 2798 C CA . ALA B 1 68 ? 7.196 9.547 1.994 1 96.06 68 ALA B CA 1
ATOM 2799 C C . ALA B 1 68 ? 5.954 8.697 2.249 1 96.06 68 ALA B C 1
ATOM 2801 O O . ALA B 1 68 ? 4.876 8.988 1.724 1 96.06 68 ALA B O 1
ATOM 2802 N N . THR B 1 69 ? 6.101 7.665 3.037 1 95.16 69 THR B N 1
ATOM 2803 C CA . THR B 1 69 ? 5.017 6.728 3.312 1 95.16 69 THR B CA 1
ATOM 2804 C C . THR B 1 69 ? 5.036 6.294 4.775 1 95.16 69 THR B C 1
ATOM 2806 O O . THR B 1 69 ? 6.105 6.135 5.368 1 95.16 69 THR B O 1
ATOM 2809 N N . TYR B 1 70 ? 3.866 6.198 5.313 1 92.07 70 TYR B N 1
ATOM 2810 C CA . TYR B 1 70 ? 3.668 5.658 6.654 1 92.07 70 TYR B CA 1
ATOM 2811 C C . TYR B 1 70 ? 2.683 4.496 6.634 1 92.07 70 TYR B C 1
ATOM 2813 O O . TYR B 1 70 ? 1.622 4.583 6.011 1 92.07 70 TYR B O 1
ATOM 2821 N N . LEU B 1 71 ? 3.082 3.365 7.209 1 90.68 71 LEU B N 1
ATOM 2822 C CA . LEU B 1 71 ? 2.238 2.181 7.331 1 90.68 71 LEU B CA 1
ATOM 2823 C C . LEU B 1 71 ? 1.886 1.912 8.79 1 90.68 71 LEU B C 1
ATOM 2825 O O . LEU B 1 71 ? 2.776 1.761 9.63 1 90.68 71 LEU B O 1
ATOM 2829 N N . SER B 1 72 ? 0.62 1.875 9.038 1 87.56 72 SER B N 1
ATOM 2830 C CA . SER B 1 72 ? 0.143 1.513 10.368 1 87.56 72 SER B CA 1
ATOM 2831 C C . SER B 1 72 ? -0.501 0.13 10.367 1 87.56 72 SER B C 1
ATOM 2833 O O . SER B 1 72 ? -1.327 -0.175 9.505 1 87.56 72 SER B O 1
ATOM 2835 N N . ILE B 1 73 ? -0.091 -0.645 11.246 1 85.58 73 ILE B N 1
ATOM 2836 C CA . ILE B 1 73 ? -0.704 -1.95 11.468 1 85.58 73 ILE B CA 1
ATOM 2837 C C . ILE B 1 73 ? -1.593 -1.898 12.709 1 85.58 73 ILE B C 1
ATOM 2839 O O . ILE B 1 73 ? -1.107 -1.671 13.819 1 85.58 73 ILE B O 1
ATOM 2843 N N . ASN B 1 74 ? -2.881 -2.118 12.472 1 82.88 74 ASN B N 1
ATOM 2844 C CA . ASN B 1 74 ? -3.855 -2.063 13.557 1 82.88 74 ASN B CA 1
ATOM 2845 C C . ASN B 1 74 ? -4.451 -3.437 13.847 1 82.88 74 ASN B C 1
ATOM 2847 O O . ASN B 1 74 ? -4.905 -4.127 12.932 1 82.88 74 ASN B O 1
ATOM 2851 N N . VAL B 1 75 ? -4.327 -3.865 14.988 1 78.61 75 VAL B N 1
ATOM 2852 C CA . VAL B 1 75 ? -4.949 -5.109 15.429 1 78.61 75 VAL B CA 1
ATOM 2853 C C . VAL B 1 75 ? -6.068 -4.804 16.422 1 78.61 75 VAL B C 1
ATOM 2855 O O . VAL B 1 75 ? -5.818 -4.276 17.507 1 78.61 75 VAL B O 1
ATOM 2858 N N . LYS B 1 76 ? -7.313 -5.181 16.049 1 77.06 76 LYS B N 1
ATOM 2859 C CA . LYS B 1 76 ? -8.484 -4.958 16.892 1 77.06 76 LYS B CA 1
ATOM 2860 C C . LYS B 1 76 ? -8.617 -3.486 17.271 1 77.06 76 LYS B C 1
ATOM 2862 O O . LYS B 1 76 ? -8.843 -3.157 18.437 1 77.06 76 LYS B O 1
ATOM 2867 N N . GLY B 1 77 ? -8.209 -2.622 16.303 1 69.32 77 GLY B N 1
ATOM 2868 C CA . GLY B 1 77 ? -8.413 -1.19 16.46 1 69.32 77 GLY B CA 1
ATOM 2869 C C . GLY B 1 77 ? -7.225 -0.484 17.085 1 69.32 77 GLY B C 1
ATOM 2870 O O . GLY B 1 77 ? -7.202 0.746 17.168 1 69.32 77 GLY B O 1
ATOM 2871 N N . ASN B 1 78 ? -6.297 -1.201 17.494 1 74.14 78 ASN B N 1
ATOM 2872 C CA . ASN B 1 78 ? -5.111 -0.618 18.112 1 74.14 78 ASN B CA 1
ATOM 2873 C C . ASN B 1 78 ? -3.897 -0.707 17.191 1 74.14 78 ASN B C 1
ATOM 2875 O O . ASN B 1 78 ? -3.682 -1.729 16.537 1 74.14 78 ASN B O 1
ATOM 2879 N N . ILE B 1 79 ? -3.227 0.376 17.202 1 74.48 79 ILE B N 1
ATOM 2880 C CA . ILE B 1 79 ? -1.994 0.368 16.422 1 74.48 79 ILE B CA 1
ATOM 2881 C C . ILE B 1 79 ? -0.971 -0.552 17.083 1 74.48 79 ILE B C 1
ATOM 2883 O O . ILE B 1 79 ? -0.567 -0.323 18.226 1 74.48 79 ILE B O 1
ATOM 2887 N N . GLN B 1 80 ? -0.589 -1.495 16.444 1 78.43 80 GLN B N 1
ATOM 2888 C CA . GLN B 1 80 ? 0.416 -2.421 16.955 1 78.43 80 GLN B CA 1
ATOM 2889 C C . GLN B 1 80 ? 1.818 -2.005 16.521 1 78.43 80 GLN B C 1
ATOM 2891 O O . GLN B 1 80 ? 2.757 -2.038 17.319 1 78.43 80 GLN B O 1
ATOM 2896 N N . HIS B 1 81 ? 1.878 -1.567 15.207 1 82.26 81 HIS B N 1
ATOM 2897 C CA . HIS B 1 81 ? 3.149 -1.115 14.654 1 82.26 81 HIS B CA 1
ATOM 2898 C C . HIS B 1 81 ? 2.937 -0.05 13.584 1 82.26 81 HIS B C 1
ATOM 2900 O O . HIS B 1 81 ? 1.919 -0.056 12.888 1 82.26 81 HIS B O 1
ATOM 2906 N N . GLY B 1 82 ? 3.904 0.818 13.559 1 86.45 82 GLY B N 1
ATOM 2907 C CA . GLY B 1 82 ? 4.009 1.77 12.464 1 86.45 82 GLY B CA 1
ATOM 2908 C C . GLY B 1 82 ? 5.348 1.718 11.754 1 86.45 82 GLY B C 1
ATOM 2909 O O . GLY B 1 82 ? 6.373 1.424 12.372 1 86.45 82 GLY B O 1
ATOM 2910 N N . PHE B 1 83 ? 5.335 1.852 10.509 1 88.55 83 PHE B N 1
ATOM 2911 C CA . PHE B 1 83 ? 6.549 1.941 9.707 1 88.55 83 PHE B CA 1
ATOM 2912 C C . PHE B 1 83 ? 6.576 3.239 8.908 1 88.55 83 PHE B C 1
ATOM 2914 O O . PHE B 1 83 ? 5.59 3.596 8.26 1 88.55 83 PHE B O 1
ATOM 2921 N N . SER B 1 84 ? 7.704 3.887 9.003 1 90.78 84 SER B N 1
ATOM 2922 C CA . SER B 1 84 ? 7.83 5.183 8.344 1 90.78 84 SER B CA 1
ATOM 2923 C C . SER B 1 84 ? 8.969 5.18 7.33 1 90.78 84 SER B C 1
ATOM 2925 O O . SER B 1 84 ? 10.036 4.617 7.589 1 90.78 84 SER B O 1
ATOM 2927 N N . SER B 1 85 ? 8.729 5.626 6.197 1 92.72 85 SER B N 1
ATOM 2928 C CA . SER B 1 85 ? 9.7 5.929 5.151 1 92.72 85 SER B CA 1
ATOM 2929 C C . SER B 1 85 ? 9.545 7.361 4.651 1 92.72 85 SER B C 1
ATOM 2931 O O . SER B 1 85 ? 9.03 7.589 3.554 1 92.72 85 SER B O 1
ATOM 2933 N N . ILE B 1 86 ? 9.977 8.311 5.485 1 92.67 86 ILE B N 1
ATOM 2934 C CA . ILE B 1 86 ? 9.675 9.702 5.164 1 92.67 86 ILE B CA 1
ATOM 2935 C C . ILE B 1 86 ? 10.965 10.518 5.139 1 92.67 86 ILE B C 1
ATOM 2937 O O . ILE B 1 86 ? 11.044 11.546 4.463 1 92.67 86 ILE B O 1
ATOM 2941 N N . GLU B 1 87 ? 12.022 10.05 5.848 1 90.98 87 GLU B N 1
ATOM 2942 C CA . GLU B 1 87 ? 13.19 10.866 6.163 1 90.98 87 GLU B CA 1
ATOM 2943 C C . GLU B 1 87 ? 13.939 11.271 4.897 1 90.98 87 GLU B C 1
ATOM 2945 O O . GLU B 1 87 ? 14.354 12.423 4.756 1 90.98 87 GLU B O 1
ATOM 2950 N N . GLU B 1 88 ? 14.063 10.318 4.04 1 92.91 88 GLU B N 1
ATOM 2951 C CA . GLU B 1 88 ? 14.819 10.601 2.823 1 92.91 88 GLU B CA 1
ATOM 2952 C C . GLU B 1 88 ? 14.115 11.649 1.967 1 92.91 88 GLU B C 1
ATOM 2954 O O . GLU B 1 88 ? 14.758 12.556 1.434 1 92.91 88 GLU B O 1
ATOM 2959 N N . ASN B 1 89 ? 12.885 11.496 1.877 1 94.68 89 ASN B N 1
ATOM 2960 C CA . ASN B 1 89 ? 12.098 12.43 1.08 1 94.68 89 ASN B CA 1
ATOM 2961 C C . ASN B 1 89 ? 12.132 13.837 1.669 1 94.68 89 ASN B C 1
ATOM 2963 O O . ASN B 1 89 ? 12.411 14.805 0.959 1 94.68 89 ASN B O 1
ATOM 2967 N N . ILE B 1 90 ? 11.964 13.977 2.937 1 93.9 90 ILE B N 1
ATOM 2968 C CA . ILE B 1 90 ? 11.903 15.257 3.634 1 93.9 90 ILE B CA 1
ATOM 2969 C C . ILE B 1 90 ? 13.257 15.959 3.545 1 93.9 90 ILE B C 1
ATOM 2971 O O . ILE B 1 90 ? 13.321 17.184 3.424 1 93.9 90 ILE B O 1
ATOM 2975 N N . SER B 1 91 ? 14.296 15.142 3.555 1 95.36 91 SER B N 1
ATOM 2976 C CA . SER B 1 91 ? 15.645 15.696 3.505 1 95.36 91 SER B CA 1
ATOM 2977 C C . SER B 1 91 ? 15.902 16.409 2.181 1 95.36 91 SER B C 1
ATOM 2979 O O . SER B 1 91 ? 16.847 17.191 2.065 1 95.36 91 SER B O 1
ATOM 2981 N N . LYS B 1 92 ? 15.04 16.192 1.236 1 96.69 92 LYS B N 1
ATOM 2982 C CA . LYS B 1 92 ? 15.238 16.783 -0.085 1 96.69 92 LYS B CA 1
ATOM 2983 C C . LYS B 1 92 ? 14.55 18.141 -0.188 1 96.69 92 LYS B C 1
ATOM 2985 O O . LYS B 1 92 ? 14.706 18.848 -1.186 1 96.69 92 LYS B O 1
ATOM 2990 N N . LEU B 1 93 ? 13.783 18.517 0.819 1 96.43 93 LEU B N 1
ATOM 2991 C CA . LEU B 1 93 ? 13.319 19.894 0.945 1 96.43 93 LEU B CA 1
ATOM 2992 C C . LEU B 1 93 ? 14.451 20.811 1.396 1 96.43 93 LEU B C 1
ATOM 2994 O O . LEU B 1 93 ? 14.479 21.25 2.548 1 96.43 93 LEU B O 1
ATOM 2998 N N . THR B 1 94 ? 15.224 21.212 0.491 1 96.89 94 THR B N 1
ATOM 2999 C CA . THR B 1 94 ? 16.468 21.905 0.806 1 96.89 94 THR B CA 1
ATOM 3000 C C . THR B 1 94 ? 16.274 23.417 0.748 1 96.89 94 THR B C 1
ATOM 3002 O O . THR B 1 94 ? 15.301 23.902 0.166 1 96.89 94 THR B O 1
ATOM 3005 N N . SER B 1 95 ? 17.26 24.05 1.33 1 96.55 95 SER B N 1
ATOM 3006 C CA . SER B 1 95 ? 17.292 25.506 1.246 1 96.55 95 SER B CA 1
ATOM 3007 C C . SER B 1 95 ? 17.38 25.975 -0.202 1 96.55 95 SER B C 1
ATOM 3009 O O . SER B 1 95 ? 16.763 26.975 -0.575 1 96.55 95 SER B O 1
ATOM 3011 N N . ASP B 1 96 ? 18.122 25.247 -0.988 1 96.93 96 ASP B N 1
ATOM 3012 C CA . ASP B 1 96 ? 18.273 25.601 -2.396 1 96.93 96 ASP B CA 1
ATOM 3013 C C . ASP B 1 96 ? 16.939 25.506 -3.133 1 96.93 96 ASP B C 1
ATOM 3015 O O . ASP B 1 96 ? 16.619 26.361 -3.961 1 96.93 96 ASP B O 1
ATOM 3019 N N . LEU B 1 97 ? 16.191 24.506 -2.821 1 95.95 97 LEU B N 1
ATOM 3020 C CA . LEU B 1 97 ? 14.873 24.356 -3.427 1 95.95 97 LEU B CA 1
ATOM 3021 C C . LEU B 1 97 ? 13.974 25.535 -3.071 1 95.95 97 LEU B C 1
ATOM 3023 O O . LEU B 1 97 ? 13.3 26.092 -3.941 1 95.95 97 LEU B O 1
ATOM 3027 N N . ILE B 1 98 ? 13.988 25.918 -1.836 1 96.51 98 ILE B N 1
ATOM 3028 C CA . ILE B 1 98 ? 13.152 27.014 -1.359 1 96.51 98 ILE B CA 1
ATOM 3029 C C . ILE B 1 98 ? 13.589 28.321 -2.015 1 96.51 98 ILE B C 1
ATOM 3031 O O . ILE B 1 98 ? 12.754 29.102 -2.476 1 96.51 98 ILE B O 1
ATOM 3035 N N . ARG B 1 99 ? 14.88 28.52 -2.085 1 95.47 99 ARG B N 1
ATOM 3036 C CA . ARG B 1 99 ? 15.401 29.745 -2.683 1 95.47 99 ARG B CA 1
ATOM 3037 C C . ARG B 1 99 ? 14.993 29.856 -4.148 1 95.47 99 ARG B C 1
ATOM 3039 O O . ARG B 1 99 ? 14.725 30.953 -4.642 1 95.47 99 ARG B O 1
ATOM 3046 N N . SER B 1 100 ? 14.93 28.739 -4.769 1 95.96 100 SER B N 1
ATOM 3047 C CA . SER B 1 100 ? 14.549 28.729 -6.177 1 95.96 100 SER B CA 1
ATOM 3048 C C . SER B 1 100 ? 13.087 29.126 -6.357 1 95.96 100 SER B C 1
ATOM 3050 O O . SER B 1 100 ? 12.657 29.446 -7.467 1 95.96 100 SER B O 1
ATOM 3052 N N . LYS B 1 101 ? 12.313 29.161 -5.255 1 95.11 101 LYS B N 1
ATOM 3053 C CA . LYS B 1 101 ? 10.891 29.488 -5.3 1 95.11 101 LYS B CA 1
ATOM 3054 C C . LYS B 1 101 ? 10.615 30.834 -4.635 1 95.11 101 LYS B C 1
ATOM 3056 O O . LYS B 1 101 ? 9.494 31.098 -4.197 1 95.11 101 LYS B O 1
ATOM 3061 N N . GLU B 1 102 ? 11.574 31.683 -4.485 1 94.93 102 GLU B N 1
ATOM 3062 C CA . GLU B 1 102 ? 11.47 32.945 -3.758 1 94.93 102 GLU B CA 1
ATOM 3063 C C . GLU B 1 102 ? 10.349 33.815 -4.32 1 94.93 102 GLU B C 1
ATOM 3065 O O . GLU B 1 102 ? 9.687 34.541 -3.575 1 94.93 102 GLU B O 1
ATOM 3070 N N . ASP B 1 103 ? 10.079 33.759 -5.604 1 95.3 103 ASP B N 1
ATOM 3071 C CA . ASP B 1 103 ? 9.049 34.575 -6.24 1 95.3 103 ASP B CA 1
ATOM 3072 C C . ASP B 1 103 ? 7.671 34.273 -5.656 1 95.3 103 ASP B C 1
ATOM 3074 O O . ASP B 1 103 ? 6.813 35.156 -5.587 1 95.3 103 ASP B O 1
ATOM 3078 N N . LEU B 1 104 ? 7.444 33.07 -5.235 1 95.54 104 LEU B N 1
ATOM 3079 C CA . LEU B 1 104 ? 6.166 32.67 -4.654 1 95.54 104 LEU B CA 1
ATOM 3080 C C . LEU B 1 104 ? 5.942 33.355 -3.31 1 95.54 104 LEU B C 1
ATOM 3082 O O . LEU B 1 104 ? 4.801 33.616 -2.924 1 95.54 104 LEU B O 1
ATOM 3086 N N . PHE B 1 105 ? 7.012 33.595 -2.584 1 94.66 105 PHE B N 1
ATOM 3087 C CA . PHE B 1 105 ? 6.928 34.237 -1.277 1 94.66 105 PHE B CA 1
ATOM 3088 C C . PHE B 1 105 ? 6.455 35.68 -1.412 1 94.66 105 PHE B C 1
ATOM 3090 O O . PHE B 1 105 ? 5.63 36.145 -0.623 1 94.66 105 PHE B O 1
ATOM 3097 N N . CYS B 1 106 ? 6.9 36.314 -2.438 1 92.35 106 CYS B N 1
ATOM 3098 C CA . CYS B 1 106 ? 6.558 37.711 -2.677 1 92.35 106 CYS B CA 1
ATOM 3099 C C . CYS B 1 106 ? 5.057 37.878 -2.883 1 92.35 106 CYS B C 1
ATOM 3101 O O . CYS B 1 106 ? 4.471 38.867 -2.438 1 92.35 106 CYS B O 1
ATOM 3103 N N . ASP B 1 107 ? 4.474 36.932 -3.439 1 92.64 107 ASP B N 1
ATOM 3104 C CA . ASP B 1 107 ? 3.082 37.056 -3.86 1 92.64 107 ASP B CA 1
ATOM 3105 C C . ASP B 1 107 ? 2.142 36.411 -2.844 1 92.64 107 ASP B C 1
ATOM 3107 O O . ASP B 1 107 ? 0.921 36.553 -2.943 1 92.64 107 ASP B O 1
ATOM 3111 N N . ALA B 1 108 ? 2.673 35.798 -1.825 1 95.61 108 ALA B N 1
ATOM 3112 C CA . ALA B 1 108 ? 1.854 35.027 -0.894 1 95.61 108 ALA B CA 1
ATOM 3113 C C . ALA B 1 108 ? 1.244 35.929 0.176 1 95.61 108 ALA B C 1
ATOM 3115 O O . ALA B 1 108 ? 1.857 36.917 0.586 1 95.61 108 ALA B O 1
ATOM 3116 N N . ASP B 1 109 ? 0.072 35.644 0.589 1 95.45 109 ASP B N 1
ATOM 3117 C CA . ASP B 1 109 ? -0.528 36.307 1.742 1 95.45 109 ASP B CA 1
ATOM 3118 C C . ASP B 1 109 ? -0.085 35.649 3.047 1 95.45 109 ASP B C 1
ATOM 3120 O O . ASP B 1 109 ? -0.022 36.304 4.089 1 95.45 109 ASP B O 1
ATOM 3124 N N . TYR B 1 110 ? 0.211 34.375 2.964 1 97.04 110 TYR B N 1
ATOM 3125 C CA . TYR B 1 110 ? 0.637 33.6 4.124 1 97.04 110 TYR B CA 1
ATOM 3126 C C . TYR B 1 110 ? 1.556 32.458 3.71 1 97.04 110 TYR B C 1
ATOM 3128 O O . TYR B 1 110 ? 1.421 31.912 2.612 1 97.04 110 TYR B O 1
ATOM 3136 N N . ILE B 1 111 ? 2.462 32.143 4.551 1 97.66 111 ILE B N 1
ATOM 3137 C CA . ILE B 1 111 ? 3.328 30.979 4.397 1 97.66 111 ILE B CA 1
ATOM 3138 C C . ILE B 1 111 ? 3.052 29.978 5.516 1 97.66 111 ILE B C 1
ATOM 3140 O O . ILE B 1 111 ? 3.179 30.307 6.698 1 97.66 111 ILE B O 1
ATOM 3144 N N . LEU B 1 112 ? 2.622 28.813 5.143 1 97.99 112 LEU B N 1
ATOM 3145 C CA . LEU B 1 112 ? 2.36 27.747 6.104 1 97.99 112 LEU B CA 1
ATOM 3146 C C . LEU B 1 112 ? 3.43 26.664 6.018 1 97.99 112 LEU B C 1
ATOM 3148 O O . LEU B 1 112 ? 3.721 26.157 4.932 1 97.99 112 LEU B O 1
ATOM 3152 N N . ILE B 1 113 ? 4.06 26.332 7.135 1 96.97 113 ILE B N 1
ATOM 3153 C CA . ILE B 1 113 ? 5.116 25.327 7.181 1 96.97 113 ILE B CA 1
ATOM 3154 C C . ILE B 1 113 ? 4.874 24.378 8.352 1 96.97 113 ILE B C 1
ATOM 3156 O O . ILE B 1 113 ? 4.392 24.794 9.408 1 96.97 113 ILE B O 1
ATOM 3160 N N . ASP B 1 114 ? 5.142 23.102 8.127 1 96.01 114 ASP B N 1
ATOM 3161 C CA . ASP B 1 114 ? 4.977 22.161 9.231 1 96.01 114 ASP B CA 1
ATOM 3162 C C . ASP B 1 114 ? 6.331 21.706 9.772 1 96.01 114 ASP B C 1
ATOM 3164 O O . ASP B 1 114 ? 7.373 22.008 9.185 1 96.01 114 ASP B O 1
ATOM 3168 N N . GLY B 1 115 ? 6.278 20.994 10.864 1 93.99 115 GLY B N 1
ATOM 3169 C CA . GLY B 1 115 ? 7.469 20.619 11.608 1 93.99 115 GLY B CA 1
ATOM 3170 C C . GLY B 1 115 ? 8.279 19.531 10.93 1 93.99 115 GLY B C 1
ATOM 3171 O O . GLY B 1 115 ? 9.38 19.2 11.375 1 93.99 115 GLY B O 1
ATOM 3172 N N . ASN B 1 116 ? 7.852 18.988 9.836 1 93.92 116 ASN B N 1
ATOM 3173 C CA . ASN B 1 116 ? 8.623 17.982 9.113 1 93.92 116 ASN B CA 1
ATOM 3174 C C . ASN B 1 116 ? 9.752 18.615 8.305 1 93.92 116 ASN B C 1
ATOM 3176 O O . ASN B 1 116 ? 10.684 17.926 7.888 1 93.92 116 ASN B O 1
ATOM 3180 N N . THR B 1 117 ? 9.677 19.881 8.104 1 95.51 117 THR B N 1
ATOM 3181 C CA . THR B 1 117 ? 10.67 20.622 7.334 1 95.51 117 THR B CA 1
ATOM 3182 C C . THR B 1 117 ? 12.018 20.624 8.048 1 95.51 117 THR B C 1
ATOM 3184 O O . THR B 1 117 ? 12.085 20.848 9.258 1 95.51 117 THR B O 1
ATOM 3187 N N . PRO B 1 118 ? 13.088 20.377 7.328 1 96.11 118 PRO B N 1
ATOM 3188 C CA . PRO B 1 118 ? 14.409 20.417 7.96 1 96.11 118 PRO B CA 1
ATOM 3189 C C . PRO B 1 118 ? 14.723 21.775 8.585 1 96.11 118 PRO B C 1
ATOM 3191 O O . PRO B 1 118 ? 14.294 22.81 8.068 1 96.11 118 PRO B O 1
ATOM 3194 N N . VAL B 1 119 ? 15.537 21.732 9.598 1 96.32 119 VAL B N 1
ATOM 3195 C CA . VAL B 1 119 ? 15.818 22.915 10.405 1 96.32 119 VAL B CA 1
ATOM 3196 C C . VAL B 1 119 ? 16.4 24.016 9.522 1 96.32 119 VAL B C 1
ATOM 3198 O O . VAL B 1 119 ? 15.954 25.165 9.577 1 96.32 119 VAL B O 1
ATOM 3201 N N . GLU B 1 120 ? 17.332 23.682 8.684 1 96.38 120 GLU B N 1
ATOM 3202 C CA . GLU B 1 120 ? 17.968 24.681 7.83 1 96.38 120 GLU B CA 1
ATOM 3203 C C . GLU B 1 120 ? 16.975 25.261 6.826 1 96.38 120 GLU B C 1
ATOM 3205 O O . GLU B 1 120 ? 17.006 26.459 6.535 1 96.38 120 GLU B O 1
ATOM 3210 N N . THR B 1 121 ? 16.171 24.408 6.333 1 97 121 THR B N 1
ATOM 3211 C CA . THR B 1 121 ? 15.153 24.843 5.384 1 97 121 THR B CA 1
ATOM 3212 C C . THR B 1 121 ? 14.127 25.744 6.066 1 97 121 THR B C 1
ATOM 3214 O O . THR B 1 121 ? 13.703 26.752 5.497 1 97 121 THR B O 1
ATOM 3217 N N . LEU B 1 122 ? 13.751 25.32 7.226 1 96.16 122 LEU B N 1
ATOM 3218 C CA . LEU B 1 122 ? 12.837 26.134 8.018 1 96.16 122 LEU B CA 1
ATOM 3219 C C . LEU B 1 122 ? 13.412 27.527 8.253 1 96.16 122 LEU B C 1
ATOM 3221 O O . LEU B 1 122 ? 12.699 28.526 8.133 1 96.16 122 LEU B O 1
ATOM 3225 N N . ARG B 1 123 ? 14.669 27.571 8.565 1 96.22 123 ARG B N 1
ATOM 3226 C CA . ARG B 1 123 ? 15.348 28.85 8.75 1 96.22 123 ARG B CA 1
ATOM 3227 C C . ARG B 1 123 ? 15.281 29.694 7.482 1 96.22 123 ARG B C 1
ATOM 3229 O O . ARG B 1 123 ? 14.947 30.88 7.536 1 96.22 123 ARG B O 1
ATOM 3236 N N . ASN B 1 124 ? 15.53 29.07 6.427 1 96.25 124 ASN B N 1
ATOM 3237 C CA . ASN B 1 124 ? 15.526 29.791 5.159 1 96.25 124 ASN B CA 1
ATOM 3238 C C . ASN B 1 124 ? 14.13 30.298 4.806 1 96.25 124 ASN B C 1
ATOM 3240 O O . ASN B 1 124 ? 13.979 31.414 4.307 1 96.25 124 ASN B O 1
ATOM 3244 N N . ILE B 1 125 ? 13.136 29.498 5.029 1 96.92 125 ILE B N 1
ATOM 3245 C CA . ILE B 1 125 ? 11.754 29.872 4.746 1 96.92 125 ILE B CA 1
ATOM 3246 C C . ILE B 1 125 ? 11.371 31.095 5.576 1 96.92 125 ILE B C 1
ATOM 3248 O O . ILE B 1 125 ? 10.82 32.064 5.047 1 96.92 125 ILE B O 1
ATOM 3252 N N . THR B 1 126 ? 11.684 31.048 6.827 1 95.76 126 THR B N 1
ATOM 3253 C CA . THR B 1 126 ? 11.303 32.134 7.724 1 95.76 126 THR B CA 1
ATOM 3254 C C . THR B 1 126 ? 12.097 33.399 7.409 1 95.76 126 THR B C 1
ATOM 3256 O O . THR B 1 126 ? 11.571 34.509 7.512 1 95.76 126 THR B O 1
ATOM 3259 N N . ASP B 1 127 ? 13.364 33.215 7.028 1 95.26 127 ASP B N 1
ATOM 3260 C CA . ASP B 1 127 ? 14.172 34.357 6.611 1 95.26 127 ASP B CA 1
ATOM 3261 C C . ASP B 1 127 ? 13.584 35.021 5.368 1 95.26 127 ASP B C 1
ATOM 3263 O O . ASP B 1 127 ? 13.481 36.248 5.303 1 95.26 127 ASP B O 1
ATOM 3267 N N . LEU B 1 128 ? 13.27 34.226 4.433 1 95.44 128 LEU B N 1
ATOM 3268 C CA . LEU B 1 128 ? 12.677 34.747 3.207 1 95.44 128 LEU B CA 1
ATOM 3269 C C . LEU B 1 128 ? 11.345 35.431 3.496 1 95.44 128 LEU B C 1
ATOM 3271 O O . LEU B 1 128 ? 11.043 36.479 2.921 1 95.44 128 LEU B O 1
ATOM 3275 N N . ALA B 1 129 ? 10.528 34.78 4.336 1 95.48 129 ALA B N 1
ATOM 3276 C CA . ALA B 1 129 ? 9.248 35.371 4.719 1 95.48 129 ALA B CA 1
ATOM 3277 C C . ALA B 1 129 ? 9.445 36.753 5.336 1 95.48 129 ALA B C 1
ATOM 3279 O O . ALA B 1 129 ? 8.72 37.695 5.008 1 95.48 129 ALA B O 1
ATOM 3280 N N . GLN B 1 130 ? 10.418 36.881 6.217 1 94.47 130 GLN B N 1
ATOM 3281 C CA . GLN B 1 130 ? 10.725 38.154 6.859 1 94.47 130 GLN B CA 1
ATOM 3282 C C . GLN B 1 130 ? 11.175 39.193 5.836 1 94.47 130 GLN B C 1
ATOM 3284 O O . GLN B 1 130 ? 10.744 40.347 5.884 1 94.47 130 GLN B O 1
ATOM 3289 N N . ALA B 1 131 ? 12.037 38.765 4.97 1 94.76 131 ALA B N 1
ATOM 3290 C CA . ALA B 1 131 ? 12.561 39.663 3.944 1 94.76 131 ALA B CA 1
ATOM 3291 C C . ALA B 1 131 ? 11.435 40.23 3.084 1 94.76 131 ALA B C 1
ATOM 3293 O O . ALA B 1 131 ? 11.506 41.376 2.635 1 94.76 131 ALA B O 1
ATOM 3294 N N . HIS B 1 132 ? 10.428 39.487 2.915 1 95.89 132 HIS B N 1
ATOM 3295 C CA . HIS B 1 132 ? 9.323 39.919 2.066 1 95.89 132 HIS B CA 1
ATOM 3296 C C . HIS B 1 132 ? 8.128 40.365 2.902 1 95.89 132 HIS B C 1
ATOM 3298 O O . HIS B 1 132 ? 7.044 40.605 2.365 1 95.89 132 HIS B O 1
ATOM 3304 N N . HIS B 1 133 ? 8.25 40.414 4.214 1 95.26 133 HIS B N 1
ATOM 3305 C CA . HIS B 1 133 ? 7.242 40.883 5.158 1 95.26 133 HIS B CA 1
ATOM 3306 C C . HIS B 1 133 ? 5.978 40.032 5.083 1 95.26 133 HIS B C 1
ATOM 3308 O O . HIS B 1 133 ? 4.872 40.565 4.966 1 95.26 133 HIS B O 1
ATOM 3314 N N . LYS B 1 134 ? 6.211 38.719 5.083 1 96.14 134 LYS B N 1
ATOM 3315 C CA . LYS B 1 134 ? 5.09 37.787 5.014 1 96.14 134 LYS B CA 1
ATOM 3316 C C . LYS B 1 134 ? 4.872 37.088 6.353 1 96.14 134 LYS B C 1
ATOM 3318 O O . LYS B 1 134 ? 5.827 36.841 7.092 1 96.14 134 LYS B O 1
ATOM 3323 N N . ASN B 1 135 ? 3.616 36.799 6.657 1 96.62 135 ASN B N 1
ATOM 3324 C CA . ASN B 1 135 ? 3.279 36.051 7.864 1 96.62 135 ASN B CA 1
ATOM 3325 C C . ASN B 1 135 ? 3.557 34.56 7.695 1 96.62 135 ASN B C 1
ATOM 3327 O O . ASN B 1 135 ? 3.334 34.001 6.62 1 96.62 135 ASN B O 1
ATOM 3331 N N . VAL B 1 136 ? 4.039 33.964 8.776 1 97.31 136 VAL B N 1
ATOM 3332 C CA . VAL B 1 136 ? 4.356 32.54 8.755 1 97.31 136 VAL B CA 1
ATOM 3333 C C . VAL B 1 136 ? 3.499 31.805 9.783 1 97.31 136 VAL B C 1
ATOM 3335 O O . VAL B 1 136 ? 3.412 32.223 10.941 1 97.31 136 VAL B O 1
ATOM 3338 N N . TRP B 1 137 ? 2.841 30.815 9.31 1 97.98 137 TRP B N 1
ATOM 3339 C CA . TRP B 1 137 ? 2.108 29.873 10.149 1 97.98 137 TRP B CA 1
ATOM 3340 C C . TRP B 1 137 ? 2.898 28.583 10.338 1 97.98 137 TRP B C 1
ATOM 3342 O O . TRP B 1 137 ? 3.203 27.886 9.367 1 97.98 137 TRP B O 1
ATOM 3352 N N . PHE B 1 138 ? 3.244 28.23 11.593 1 97.31 138 PHE B N 1
ATOM 3353 C CA . PHE B 1 138 ? 3.995 27.013 11.879 1 97.31 138 PHE B CA 1
ATOM 3354 C C . PHE B 1 138 ? 3.119 25.99 12.591 1 97.31 138 PHE B C 1
ATOM 3356 O O . PHE B 1 138 ? 2.573 26.27 13.66 1 97.31 138 PHE B O 1
ATOM 3363 N N . ASP B 1 139 ? 2.952 24.871 11.997 1 97.51 139 ASP B N 1
ATOM 3364 C CA . ASP B 1 139 ? 2.332 23.702 12.612 1 97.51 139 ASP B CA 1
ATOM 3365 C C . ASP B 1 139 ? 3.384 22.677 13.027 1 97.51 139 ASP B C 1
ATOM 3367 O O . ASP B 1 139 ? 3.979 22.011 12.177 1 97.51 139 ASP B O 1
ATOM 3371 N N . PRO B 1 140 ? 3.573 22.463 14.28 1 94.51 140 PRO B N 1
ATOM 3372 C CA . PRO B 1 140 ? 4.662 21.581 14.706 1 94.51 140 PRO B CA 1
ATOM 3373 C C . PRO B 1 140 ? 4.489 20.147 14.21 1 94.51 140 PRO B C 1
ATOM 3375 O O . PRO B 1 140 ? 5.466 19.501 13.822 1 94.51 140 PRO B O 1
ATOM 3378 N N . ALA B 1 141 ? 3.279 19.6 14.157 1 88.87 141 ALA B N 1
ATOM 3379 C CA . ALA B 1 141 ? 2.934 18.288 13.615 1 88.87 141 ALA B CA 1
ATOM 3380 C C . ALA B 1 141 ? 3.301 17.177 14.595 1 88.87 141 ALA B C 1
ATOM 3382 O O . ALA B 1 141 ? 2.78 16.062 14.502 1 88.87 141 ALA B O 1
ATOM 3383 N N . ASP B 1 142 ? 4.293 17.352 15.47 1 89.32 142 ASP B N 1
ATOM 3384 C CA . ASP B 1 142 ? 4.761 16.356 16.429 1 89.32 142 ASP B CA 1
ATOM 3385 C C . ASP B 1 142 ? 5.491 17.018 17.596 1 89.32 142 ASP B C 1
ATOM 3387 O O . ASP B 1 142 ? 6.136 18.054 17.424 1 89.32 142 ASP B O 1
ATOM 3391 N N . LEU B 1 143 ? 5.509 16.364 18.677 1 86.55 143 LEU B N 1
ATOM 3392 C CA . LEU B 1 143 ? 6.116 16.877 19.9 1 86.55 143 LEU B CA 1
ATOM 3393 C C . LEU B 1 143 ? 7.607 17.129 19.702 1 86.55 143 LEU B C 1
ATOM 3395 O O . LEU B 1 143 ? 8.119 18.184 20.085 1 86.55 143 LEU B O 1
ATOM 3399 N N . ALA B 1 144 ? 8.225 16.192 19.072 1 86.01 144 ALA B N 1
ATOM 3400 C CA . ALA B 1 144 ? 9.673 16.27 18.904 1 86.01 144 ALA B CA 1
ATOM 3401 C C . ALA B 1 144 ? 10.051 17.353 17.897 1 86.01 144 ALA B C 1
ATOM 3403 O O . ALA B 1 144 ? 11.195 17.813 17.87 1 86.01 144 ALA B O 1
ATOM 3404 N N . LYS B 1 145 ? 9.087 17.882 17.189 1 89.8 145 LYS B N 1
ATOM 3405 C CA . LYS B 1 145 ? 9.396 18.786 16.085 1 89.8 145 LYS B CA 1
ATOM 3406 C C . LYS B 1 145 ? 9.145 20.239 16.478 1 89.8 145 LYS B C 1
ATOM 3408 O O . LYS B 1 145 ? 9.559 21.16 15.77 1 89.8 145 LYS B O 1
ATOM 3413 N N . VAL B 1 146 ? 8.561 20.352 17.565 1 90.42 146 VAL B N 1
ATOM 3414 C CA . VAL B 1 146 ? 8.327 21.698 18.076 1 90.42 146 VAL B CA 1
ATOM 3415 C C . VAL B 1 146 ? 9.655 22.44 18.208 1 90.42 146 VAL B C 1
ATOM 3417 O O . VAL B 1 146 ? 9.743 23.629 17.89 1 90.42 146 VAL B O 1
ATOM 3420 N N . GLN B 1 147 ? 10.669 21.785 18.572 1 91.2 147 GLN B N 1
ATOM 3421 C CA . GLN B 1 147 ? 11.968 22.388 18.853 1 91.2 147 GLN B CA 1
ATOM 3422 C C . GLN B 1 147 ? 12.61 22.928 17.578 1 91.2 147 GLN B C 1
ATOM 3424 O O . GLN B 1 147 ? 13.528 23.749 17.639 1 91.2 147 GLN B O 1
ATOM 3429 N N . LYS B 1 148 ? 12.167 22.524 16.487 1 91.61 148 LYS B N 1
ATOM 3430 C CA . LYS B 1 148 ? 12.841 22.862 15.237 1 91.61 148 LYS B CA 1
ATOM 3431 C C . LYS B 1 148 ? 12.757 24.359 14.954 1 91.61 148 LYS B C 1
ATOM 3433 O O . LYS B 1 148 ? 13.691 24.946 14.404 1 91.61 148 LYS B O 1
ATOM 3438 N N . VAL B 1 149 ? 11.682 24.931 15.31 1 89.34 149 VAL B N 1
ATOM 3439 C CA . VAL B 1 149 ? 11.54 26.362 15.06 1 89.34 149 VAL B CA 1
ATOM 3440 C C . VAL B 1 149 ? 12.473 27.143 15.982 1 89.34 149 VAL B C 1
ATOM 3442 O O . VAL B 1 149 ? 12.938 28.23 15.63 1 89.34 149 VAL B O 1
ATOM 3445 N N . PHE B 1 150 ? 12.806 26.597 17.112 1 90.72 150 PHE B N 1
ATOM 3446 C CA . PHE B 1 150 ? 13.767 27.204 18.025 1 90.72 150 PHE B CA 1
ATOM 3447 C C . PHE B 1 150 ? 15.194 26.961 17.549 1 90.72 150 PHE B C 1
ATOM 3449 O O . PHE B 1 150 ? 16.035 27.861 17.607 1 90.72 150 PHE B O 1
ATOM 3456 N N . MET B 1 151 ? 15.384 25.775 17.094 1 89.21 151 MET B N 1
ATOM 3457 C CA . MET B 1 151 ? 16.7 25.424 16.57 1 89.21 151 MET B CA 1
ATOM 3458 C C . MET B 1 151 ? 17.043 26.271 15.349 1 89.21 151 MET B C 1
ATOM 3460 O O . MET B 1 151 ? 18.212 26.579 15.11 1 89.21 151 MET B O 1
ATOM 3464 N N . ALA B 1 152 ? 16.036 26.619 14.619 1 88.66 152 ALA B N 1
ATOM 3465 C CA . ALA B 1 152 ? 16.223 27.473 13.449 1 88.66 152 ALA B CA 1
ATOM 3466 C C . ALA B 1 152 ? 16.489 28.918 13.861 1 88.66 152 ALA B C 1
ATOM 3468 O O . ALA B 1 152 ? 16.791 29.765 13.017 1 88.66 152 ALA B O 1
ATOM 3469 N N . LYS B 1 153 ? 16.367 29.233 15.153 1 86.53 153 LYS B N 1
ATOM 3470 C CA . LYS B 1 153 ? 16.612 30.541 15.753 1 86.53 153 LYS B CA 1
ATOM 3471 C C . LYS B 1 153 ? 15.694 31.602 15.152 1 86.53 153 LYS B C 1
ATOM 3473 O O . LYS B 1 153 ? 16.102 32.75 14.968 1 86.53 153 LYS B O 1
ATOM 3478 N N . ASN B 1 154 ? 14.455 31.099 14.795 1 87.02 154 ASN B N 1
ATOM 3479 C CA . ASN B 1 154 ? 13.599 32.052 14.097 1 87.02 154 ASN B CA 1
ATOM 3480 C C . ASN B 1 154 ? 12.16 31.985 14.6 1 87.02 154 ASN B C 1
ATOM 3482 O O . ASN B 1 154 ? 11.223 32.275 13.853 1 87.02 154 ASN B O 1
ATOM 3486 N N . ILE B 1 155 ? 12.051 31.613 15.833 1 89.75 155 ILE B N 1
ATOM 3487 C CA . ILE B 1 155 ? 10.724 31.584 16.439 1 89.75 155 ILE B CA 1
ATOM 3488 C C . ILE B 1 155 ? 10.105 32.979 16.395 1 89.75 155 ILE B C 1
ATOM 3490 O O . ILE B 1 155 ? 8.887 33.121 16.269 1 89.75 155 ILE B O 1
ATOM 3494 N N . SER B 1 156 ? 10.975 34 16.385 1 91.73 156 SER B N 1
ATOM 3495 C CA . SER B 1 156 ? 10.522 35.387 16.408 1 91.73 156 SER B CA 1
ATOM 3496 C C . SER B 1 156 ? 9.892 35.785 15.078 1 91.73 156 SER B C 1
ATOM 3498 O O . SER B 1 156 ? 9.22 36.815 14.986 1 91.73 156 SER B O 1
ATOM 3500 N N . HIS B 1 157 ? 10.078 34.978 14.063 1 93.56 157 HIS B N 1
ATOM 3501 C CA . HIS B 1 157 ? 9.552 35.291 12.739 1 93.56 157 HIS B CA 1
ATOM 3502 C C . HIS B 1 157 ? 8.211 34.603 12.502 1 93.56 157 HIS B C 1
ATOM 3504 O O . HIS B 1 157 ? 7.562 34.835 11.48 1 93.56 157 HIS B O 1
ATOM 3510 N N . ILE B 1 158 ? 7.761 33.851 13.419 1 96.06 158 ILE B N 1
ATOM 3511 C CA . ILE B 1 158 ? 6.509 33.111 13.297 1 96.06 158 ILE B CA 1
ATOM 3512 C C . ILE B 1 158 ? 5.344 33.991 13.743 1 96.06 158 ILE B C 1
ATOM 3514 O O . ILE B 1 158 ? 5.403 34.622 14.801 1 96.06 158 ILE B O 1
ATOM 3518 N N . SER B 1 159 ? 4.29 34.014 12.973 1 97.22 159 SER B N 1
ATOM 3519 C CA . SER B 1 159 ? 3.126 34.831 13.296 1 97.22 159 SER B CA 1
ATOM 3520 C C . SER B 1 159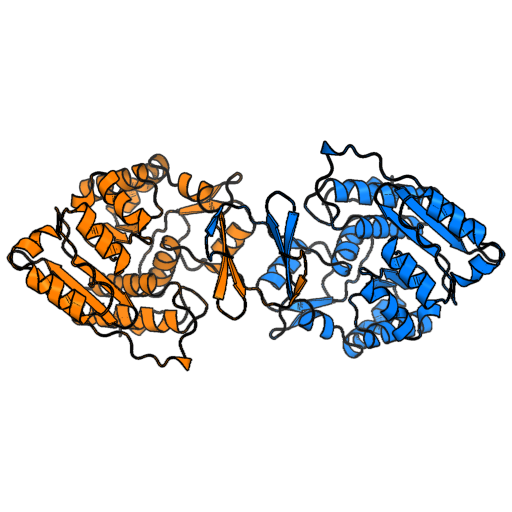 ? 2.055 34.011 14.007 1 97.22 159 SER B C 1
ATOM 3522 O O . SER B 1 159 ? 1.309 34.539 14.834 1 97.22 159 SER B O 1
ATOM 3524 N N . VAL B 1 160 ? 1.956 32.744 13.633 1 97.99 160 VAL B N 1
ATOM 3525 C CA . VAL B 1 160 ? 0.935 31.859 14.184 1 97.99 160 VAL B CA 1
ATOM 3526 C C . VAL B 1 160 ? 1.535 30.48 14.449 1 97.99 160 VAL B C 1
ATOM 3528 O O . VAL B 1 160 ? 2.318 29.971 13.643 1 97.99 160 VAL B O 1
ATOM 3531 N N . ILE B 1 161 ? 1.19 29.848 15.555 1 97.59 161 ILE B N 1
ATOM 3532 C CA . ILE B 1 161 ? 1.528 28.456 15.831 1 97.59 161 ILE B CA 1
ATOM 3533 C C . ILE B 1 161 ? 0.272 27.691 16.241 1 97.59 161 ILE B C 1
ATOM 3535 O O . ILE B 1 161 ? -0.601 28.237 16.92 1 97.59 161 ILE B O 1
ATOM 3539 N N . SER B 1 162 ? 0.203 26.449 15.832 1 97.84 162 SER B N 1
ATOM 3540 C CA . SER B 1 162 ? -0.988 25.656 16.119 1 97.84 162 SER B CA 1
ATOM 3541 C C . SER B 1 162 ? -0.621 24.313 16.741 1 97.84 162 SER B C 1
ATOM 3543 O O . SER B 1 162 ? -0.86 23.261 16.143 1 97.84 162 SER B O 1
ATOM 3545 N N . PRO B 1 163 ? -0.269 24.286 17.984 1 95.58 163 PRO B N 1
ATOM 3546 C CA . PRO B 1 163 ? 0.115 23.057 18.683 1 95.58 163 PRO B CA 1
ATOM 3547 C C . PRO B 1 163 ? -1.073 22.356 19.339 1 95.58 163 PRO B C 1
ATOM 3549 O O . PRO B 1 163 ? -2.098 22.989 19.605 1 95.58 163 PRO B O 1
ATOM 3552 N N . ASN B 1 164 ? -0.878 21.052 19.514 1 92.13 164 ASN B N 1
ATOM 3553 C CA . ASN B 1 164 ? -1.767 20.375 20.452 1 92.13 164 ASN B CA 1
ATOM 3554 C C . ASN B 1 164 ? -1.259 20.488 21.887 1 92.13 164 ASN B C 1
ATOM 3556 O O . ASN B 1 164 ? -0.264 21.166 22.146 1 92.13 164 ASN B O 1
ATOM 3560 N N . ALA B 1 165 ? -1.904 19.807 22.773 1 88.57 165 ALA B N 1
ATOM 3561 C CA . ALA B 1 165 ? -1.606 19.972 24.194 1 88.57 165 ALA B CA 1
ATOM 3562 C C . ALA B 1 165 ? -0.169 19.562 24.503 1 88.57 165 ALA B C 1
ATOM 3564 O O . ALA B 1 165 ? 0.549 20.277 25.206 1 88.57 165 ALA B O 1
ATOM 3565 N N . TYR B 1 166 ? 0.261 18.439 23.95 1 87.84 166 TYR B N 1
ATOM 3566 C CA . TYR B 1 166 ? 1.602 17.935 24.225 1 87.84 166 TYR B CA 1
ATOM 3567 C C . TYR B 1 166 ? 2.659 18.804 23.554 1 87.84 166 TYR B C 1
ATOM 3569 O O . TYR B 1 166 ? 3.706 19.086 24.142 1 87.84 166 TYR B O 1
ATOM 3577 N N . GLU B 1 167 ? 2.364 19.207 22.399 1 92.33 167 GLU B N 1
ATOM 3578 C CA . GLU B 1 167 ? 3.256 20.103 21.67 1 92.33 167 GLU B CA 1
ATOM 3579 C C . GLU B 1 167 ? 3.388 21.449 22.378 1 92.33 167 GLU B C 1
ATOM 3581 O O . GLU B 1 167 ? 4.486 22 22.476 1 92.33 167 GLU B O 1
ATOM 3586 N N . PHE B 1 168 ? 2.315 21.901 22.892 1 91.79 168 PHE B N 1
ATOM 3587 C CA . PHE B 1 168 ? 2.307 23.174 23.602 1 91.79 168 PHE B CA 1
ATOM 3588 C C . PHE B 1 168 ? 3.133 23.086 24.88 1 91.79 168 PHE B C 1
ATOM 3590 O O . PHE B 1 168 ? 3.838 24.032 25.237 1 91.79 168 PHE B O 1
ATOM 3597 N N . MET B 1 169 ? 3.017 21.983 25.496 1 87.98 169 MET B N 1
ATOM 3598 C CA . MET B 1 169 ? 3.825 21.778 26.695 1 87.98 169 MET B CA 1
ATOM 3599 C C . MET B 1 169 ? 5.312 21.882 26.373 1 87.98 169 MET B C 1
ATOM 3601 O O . MET B 1 169 ? 6.069 22.512 27.113 1 87.98 169 MET B O 1
ATOM 3605 N N . ASN B 1 170 ? 5.664 21.245 25.359 1 90.98 170 ASN B N 1
ATOM 3606 C CA . ASN B 1 170 ? 7.057 21.334 24.932 1 90.98 170 ASN B CA 1
ATOM 3607 C C . ASN B 1 170 ? 7.433 22.761 24.542 1 90.98 170 ASN B C 1
ATOM 3609 O O . ASN B 1 170 ? 8.531 23.225 24.855 1 90.98 170 ASN B O 1
ATOM 3613 N N . TYR B 1 171 ? 6.554 23.427 23.871 1 92.97 171 TYR B N 1
ATOM 3614 C CA . TYR B 1 171 ? 6.74 24.825 23.496 1 92.97 171 TYR B CA 1
ATOM 3615 C C . TYR B 1 171 ? 7.021 25.685 24.722 1 92.97 171 TYR B C 1
ATOM 3617 O O . TYR B 1 171 ? 7.967 26.476 24.73 1 92.97 171 TYR B O 1
ATOM 3625 N N . CYS B 1 172 ? 6.249 25.493 25.747 1 91.43 172 CYS B N 1
ATOM 3626 C CA . CYS B 1 172 ? 6.419 26.241 26.988 1 91.43 172 CYS B CA 1
ATOM 3627 C C . CYS B 1 172 ? 7.761 25.925 27.636 1 91.43 172 CYS B C 1
ATOM 3629 O O . CYS B 1 172 ? 8.453 26.827 28.112 1 91.43 172 CYS B O 1
ATOM 3631 N N . THR B 1 173 ? 8.036 24.691 27.574 1 90.25 173 THR B N 1
ATOM 3632 C CA . THR B 1 173 ? 9.304 24.269 28.157 1 90.25 173 THR B CA 1
ATOM 3633 C C . THR B 1 173 ? 10.476 24.948 27.453 1 90.25 173 THR B C 1
ATOM 3635 O O . THR B 1 173 ? 11.411 25.417 28.105 1 90.25 173 THR B O 1
ATOM 3638 N N . LEU B 1 174 ? 10.441 25.001 26.228 1 91.91 174 LEU B N 1
ATOM 3639 C CA . LEU B 1 174 ? 11.514 25.588 25.432 1 91.91 174 LEU B CA 1
ATOM 3640 C C . LEU B 1 174 ? 11.615 27.089 25.68 1 91.91 174 LEU B C 1
ATOM 3642 O O . LEU B 1 174 ? 12.688 27.677 25.524 1 91.91 174 LEU B O 1
ATOM 3646 N N . LEU B 1 175 ? 10.499 27.702 26.089 1 92.3 175 LEU B N 1
ATOM 3647 C CA . LEU B 1 175 ? 10.477 29.127 26.401 1 92.3 175 LEU B CA 1
ATOM 3648 C C . LEU B 1 175 ? 10.868 29.371 27.855 1 92.3 175 LEU B C 1
ATOM 3650 O O . LEU B 1 175 ? 10.979 30.521 28.287 1 92.3 175 LEU B O 1
ATOM 3654 N N . GLY B 1 176 ? 11.065 28.261 28.596 1 88.84 176 GLY B N 1
ATOM 3655 C CA . GLY B 1 176 ? 11.433 28.381 29.998 1 88.84 176 GLY B CA 1
ATOM 3656 C C . GLY B 1 176 ? 10.249 28.663 30.904 1 88.84 176 GLY B C 1
ATOM 3657 O O . GLY B 1 176 ? 10.407 29.254 31.974 1 88.84 176 GLY B O 1
ATOM 3658 N N . ILE B 1 177 ? 9.087 28.334 30.443 1 87.08 177 ILE B N 1
ATOM 3659 C CA . ILE B 1 177 ? 7.884 28.533 31.244 1 87.08 177 ILE B CA 1
ATOM 3660 C C . ILE B 1 177 ? 7.533 27.241 31.978 1 87.08 177 ILE B C 1
ATOM 3662 O O . ILE B 1 177 ? 7.278 26.211 31.348 1 87.08 177 ILE B O 1
ATOM 3666 N N . PRO B 1 178 ? 7.566 27.178 33.241 1 76.2 178 PRO B N 1
ATOM 3667 C CA . PRO B 1 178 ? 7.29 25.967 34.017 1 76.2 178 PRO B CA 1
ATOM 3668 C C . PRO B 1 178 ? 5.853 25.477 33.855 1 76.2 178 PRO B C 1
ATOM 3670 O O . PRO B 1 178 ? 4.917 26.28 33.873 1 76.2 178 PRO B O 1
ATOM 3673 N N . LEU B 1 179 ? 5.698 24.216 33.411 1 74.67 179 LEU B N 1
ATOM 3674 C CA . LEU B 1 179 ? 4.364 23.639 33.288 1 74.67 179 LEU B CA 1
ATOM 3675 C C . LEU B 1 179 ? 3.995 22.85 34.54 1 74.67 179 LEU B C 1
ATOM 3677 O O . LEU B 1 179 ? 4.83 22.132 35.095 1 74.67 179 LEU B O 1
ATOM 3681 N N . PRO B 1 180 ? 2.798 23.229 35.044 1 68.18 180 PRO B N 1
ATOM 3682 C CA . PRO B 1 180 ? 2.375 22.319 36.11 1 68.18 180 PRO B CA 1
ATOM 3683 C C . PRO B 1 180 ? 2.142 20.894 35.612 1 68.18 180 PRO B C 1
ATOM 3685 O O . PRO B 1 180 ? 1.816 20.692 34.439 1 68.18 180 PRO B O 1
ATOM 3688 N N . GLU B 1 181 ? 2.578 19.85 36.261 1 58.27 181 GLU B N 1
ATOM 3689 C CA . GLU B 1 181 ? 2.547 18.438 35.889 1 58.27 181 GLU B CA 1
ATOM 3690 C C . GLU B 1 181 ? 1.184 18.044 35.33 1 58.27 181 GLU B C 1
ATOM 3692 O O . GLU B 1 181 ? 1.097 17.233 34.405 1 58.27 181 GLU B O 1
ATOM 3697 N N . GLN B 1 182 ? 0.001 18.567 35.785 1 58.9 182 GLN B N 1
ATOM 3698 C CA . GLN B 1 182 ? -1.333 18.029 35.538 1 58.9 182 GLN B CA 1
ATOM 3699 C C . GLN B 1 182 ? -1.998 18.73 34.357 1 58.9 182 GLN B C 1
ATOM 3701 O O . GLN B 1 182 ? -3.188 18.532 34.101 1 58.9 182 GLN B O 1
ATOM 3706 N N . LEU B 1 183 ? -1.3 19.43 33.596 1 62.56 183 LEU B N 1
ATOM 3707 C CA . LEU B 1 183 ? -1.945 20.328 32.644 1 62.56 183 LEU B CA 1
ATOM 3708 C C . LEU B 1 183 ? -2.653 19.541 31.547 1 62.56 183 LEU B C 1
ATOM 3710 O O . LEU B 1 183 ? -3.656 20 30.996 1 62.56 183 LEU B O 1
ATOM 3714 N N . LEU B 1 184 ? -2.18 18.329 31.26 1 63 184 LEU B N 1
ATOM 3715 C CA . LEU B 1 184 ? -2.677 17.691 30.045 1 63 184 LEU B CA 1
ATOM 3716 C C . LEU B 1 184 ? -4.03 17.033 30.292 1 63 184 LEU B C 1
ATOM 3718 O O . LEU B 1 184 ? -4.629 16.471 29.372 1 63 184 LEU B O 1
ATOM 3722 N N . THR B 1 185 ? -4.667 17.225 31.493 1 56.66 185 THR B N 1
ATOM 3723 C CA . THR B 1 185 ? -5.768 16.326 31.82 1 56.66 185 THR B CA 1
ATOM 3724 C C . THR B 1 185 ? -7.104 16.932 31.4 1 56.66 185 THR B C 1
ATOM 3726 O O . THR B 1 185 ? -8.083 16.211 31.198 1 56.66 185 THR B O 1
ATOM 3729 N N . ASN B 1 186 ? -7.23 18.202 31.34 1 64.03 186 ASN B N 1
ATOM 3730 C CA . ASN B 1 186 ? -8.528 18.77 30.993 1 64.03 186 ASN B CA 1
ATOM 3731 C C . ASN B 1 186 ? -8.396 20.206 30.493 1 64.03 186 ASN B C 1
ATOM 3733 O O . ASN B 1 186 ? -7.426 20.894 30.818 1 64.03 186 ASN B O 1
ATOM 3737 N N . SER B 1 187 ? -9.238 20.688 29.525 1 70.85 187 SER B N 1
ATOM 3738 C CA . SER B 1 187 ? -9.291 22.022 28.936 1 70.85 187 SER B CA 1
ATOM 3739 C C . SER B 1 187 ? -9.294 23.102 30.013 1 70.85 187 SER B C 1
ATOM 3741 O O . SER B 1 187 ? -8.656 24.146 29.854 1 70.85 187 SER B O 1
ATOM 3743 N N . ASP B 1 188 ? -9.984 22.837 31.083 1 75.9 188 ASP B N 1
ATOM 3744 C CA . ASP B 1 188 ? -10.086 23.827 32.15 1 75.9 188 ASP B CA 1
ATOM 3745 C C . ASP B 1 188 ? -8.73 24.064 32.811 1 75.9 188 ASP B C 1
ATOM 3747 O O . ASP B 1 188 ? -8.395 25.197 33.164 1 75.9 188 ASP B O 1
ATOM 3751 N N . ALA B 1 189 ? -8.071 23.005 32.831 1 80.84 189 ALA B N 1
ATOM 3752 C CA . ALA B 1 189 ? -6.747 23.114 33.439 1 80.84 189 ALA B CA 1
ATOM 3753 C C . ALA B 1 189 ? -5.817 23.965 32.58 1 80.84 189 ALA B C 1
ATOM 3755 O O . ALA B 1 189 ? -5.024 24.751 33.103 1 80.84 189 ALA B O 1
ATOM 3756 N N . MET B 1 190 ? -6.005 23.787 31.346 1 84.46 190 MET B N 1
ATOM 3757 C CA . MET B 1 190 ? -5.175 24.565 30.432 1 84.46 190 MET B CA 1
ATOM 3758 C C . MET B 1 190 ? -5.55 26.043 30.481 1 84.46 190 MET B C 1
ATOM 3760 O O . MET B 1 190 ? -4.675 26.91 30.47 1 84.46 190 MET B O 1
ATOM 3764 N N . LEU B 1 191 ? -6.826 26.314 30.526 1 82.8 191 LEU B N 1
ATOM 3765 C CA . LEU B 1 191 ? -7.3 27.687 30.655 1 82.8 191 LEU B CA 1
ATOM 3766 C C . LEU B 1 191 ? -6.789 28.32 31.945 1 82.8 191 LEU B C 1
ATOM 3768 O O . LEU B 1 191 ? -6.339 29.468 31.943 1 82.8 191 LEU B O 1
ATOM 3772 N N . ASP B 1 192 ? -6.891 27.576 32.996 1 83.93 192 ASP B N 1
ATOM 3773 C CA . ASP B 1 192 ? -6.424 28.059 34.291 1 83.93 192 ASP B CA 1
ATOM 3774 C C . ASP B 1 192 ? -4.925 28.348 34.262 1 83.93 192 ASP B C 1
ATOM 3776 O O . ASP B 1 192 ? -4.467 29.338 34.836 1 83.93 192 ASP B O 1
ATOM 3780 N N . PHE B 1 193 ? -4.29 27.492 33.64 1 86.26 193 PHE B N 1
ATOM 3781 C CA . PHE B 1 193 ? -2.848 27.679 33.522 1 86.26 193 PHE B CA 1
ATOM 3782 C C . PHE B 1 193 ? -2.529 28.976 32.79 1 86.26 193 PHE B C 1
ATOM 3784 O O . PHE B 1 193 ? -1.747 29.795 33.279 1 86.26 193 PHE B O 1
ATOM 3791 N N . CYS B 1 194 ? -3.165 29.151 31.677 1 85.94 194 CYS B N 1
ATOM 3792 C CA . CYS B 1 194 ? -2.906 30.354 30.895 1 85.94 194 CYS B CA 1
ATOM 3793 C C . CYS B 1 194 ? -3.267 31.607 31.684 1 85.94 194 CYS B C 1
ATOM 3795 O O . CYS B 1 194 ? -2.527 32.592 31.666 1 85.94 194 CYS B O 1
ATOM 3797 N N . ASN B 1 195 ? -4.316 31.5 32.439 1 85.4 195 ASN B N 1
ATOM 3798 C CA . ASN B 1 195 ? -4.752 32.631 33.252 1 85.4 195 ASN B CA 1
ATOM 3799 C C . ASN B 1 195 ? -3.787 32.9 34.403 1 85.4 195 ASN B C 1
ATOM 3801 O O . ASN B 1 195 ? -3.593 34.05 34.8 1 85.4 195 ASN B O 1
ATOM 3805 N N . SER B 1 196 ? -3.274 31.841 34.856 1 85.36 196 SER B N 1
ATOM 3806 C CA . SER B 1 196 ? -2.396 31.962 36.014 1 85.36 196 SER B CA 1
ATOM 3807 C C . SER B 1 196 ? -1.084 32.646 35.644 1 85.36 196 SER B C 1
ATOM 3809 O O . SER B 1 196 ? -0.375 33.155 36.515 1 85.36 196 SER B O 1
ATOM 3811 N N . LEU B 1 197 ? -0.78 32.614 34.483 1 85.94 197 LEU B N 1
ATOM 3812 C CA . LEU B 1 197 ? 0.48 33.207 34.048 1 85.94 197 LEU B CA 1
ATOM 3813 C C . LEU B 1 197 ? 0.436 34.727 34.168 1 85.94 197 LEU B C 1
ATOM 3815 O O . LEU B 1 197 ? 1.48 35.377 34.261 1 85.94 197 LEU B O 1
ATOM 3819 N N . GLY B 1 198 ? -0.762 35.374 34.175 1 82.72 198 GLY B N 1
ATOM 3820 C CA . GLY B 1 198 ? -0.888 36.818 34.291 1 82.72 198 GLY B CA 1
ATOM 3821 C C . GLY B 1 198 ? -0.036 37.573 33.288 1 82.72 198 GLY B C 1
ATOM 3822 O O . GLY B 1 198 ? -0.101 37.308 32.086 1 82.72 198 GLY B O 1
ATOM 3823 N N . PRO B 1 199 ? 0.799 38.404 33.823 1 82.9 199 PRO B N 1
ATOM 3824 C CA . PRO B 1 199 ? 1.668 39.195 32.948 1 82.9 199 PRO B CA 1
ATOM 3825 C C . PRO B 1 199 ? 2.693 38.341 32.206 1 82.9 199 PRO B C 1
ATOM 3827 O O . PRO B 1 199 ? 3.192 38.746 31.153 1 82.9 199 PRO B O 1
ATOM 3830 N N . GLN B 1 200 ? 2.959 37.148 32.69 1 86.3 200 GLN B N 1
ATOM 3831 C CA . GLN B 1 200 ? 3.946 36.261 32.082 1 86.3 200 GLN B CA 1
ATOM 3832 C C . GLN B 1 200 ? 3.4 35.621 30.809 1 86.3 200 GLN B C 1
ATOM 3834 O O . GLN B 1 200 ? 4.155 35.039 30.028 1 86.3 200 GLN B O 1
ATOM 3839 N N . LEU B 1 201 ? 2.174 35.84 30.66 1 89.69 201 LEU B N 1
ATOM 3840 C CA . LEU B 1 201 ? 1.539 35.308 29.46 1 89.69 201 LEU B CA 1
ATOM 3841 C C . LEU B 1 201 ? 2.218 35.841 28.203 1 89.69 201 LEU B C 1
ATOM 3843 O O . LEU B 1 201 ? 2.28 35.149 27.184 1 89.69 201 LEU B O 1
ATOM 3847 N N . LYS B 1 202 ? 2.736 37.047 28.317 1 91.26 202 LYS B N 1
ATOM 3848 C CA . LYS B 1 202 ? 3.398 37.691 27.187 1 91.26 202 LYS B CA 1
ATOM 3849 C C . LYS B 1 202 ? 4.625 36.899 26.744 1 91.26 202 LYS B C 1
ATOM 3851 O O . LYS B 1 202 ? 5.007 36.939 25.573 1 91.26 202 LYS B O 1
ATOM 3856 N N . ALA B 1 203 ? 5.167 36.094 27.653 1 91.81 203 ALA B N 1
ATOM 3857 C CA . ALA B 1 203 ? 6.365 35.313 27.359 1 91.81 203 ALA B CA 1
ATOM 3858 C C . ALA B 1 203 ? 6.064 34.199 26.36 1 91.81 203 ALA B C 1
ATOM 3860 O O . ALA B 1 203 ? 6.972 33.676 25.711 1 91.81 203 ALA B O 1
ATOM 3861 N N . LEU B 1 204 ? 4.854 33.851 26.225 1 93.31 204 LEU B N 1
ATOM 3862 C CA . LEU B 1 204 ? 4.438 32.822 25.279 1 93.31 204 LEU B CA 1
ATOM 3863 C C . LEU B 1 204 ? 4.516 33.337 23.846 1 93.31 204 LEU B C 1
ATOM 3865 O O . LEU B 1 204 ? 4.416 32.558 22.895 1 93.31 204 LEU B O 1
ATOM 3869 N N . PHE B 1 205 ? 4.744 34.629 23.644 1 95.07 205 PHE B N 1
ATOM 3870 C CA . PHE B 1 205 ? 4.665 35.243 22.324 1 95.07 205 PHE B CA 1
ATOM 3871 C C . PHE B 1 205 ? 5.987 35.903 21.954 1 95.07 205 PHE B C 1
ATOM 3873 O O . PHE B 1 205 ? 6.066 37.129 21.847 1 95.07 205 PHE B O 1
ATOM 3880 N N . PRO B 1 206 ? 6.911 35.158 21.63 1 92.94 206 PRO B N 1
ATOM 3881 C CA . PRO B 1 206 ? 8.161 35.776 21.182 1 92.94 206 PRO B CA 1
ATOM 3882 C C . PRO B 1 206 ? 8.036 36.433 19.81 1 92.94 206 PRO B C 1
ATOM 3884 O O . PRO B 1 206 ? 7.346 35.91 18.931 1 92.94 206 PRO B O 1
ATOM 3887 N N . GLY B 1 207 ? 8.635 37.609 19.691 1 92.09 207 GLY B N 1
ATOM 3888 C CA . GLY B 1 207 ? 8.78 38.262 18.399 1 92.09 207 GLY B CA 1
ATOM 3889 C C . GLY B 1 207 ? 7.453 38.652 17.776 1 92.09 207 GLY B C 1
ATOM 3890 O O . GLY B 1 207 ? 6.64 39.33 18.408 1 92.09 207 GLY B O 1
ATOM 3891 N N . GLN B 1 208 ? 7.209 38.026 16.598 1 93.05 208 GLN B N 1
ATOM 3892 C CA . GLN B 1 208 ? 6.059 38.419 15.791 1 93.05 208 GLN B CA 1
ATOM 3893 C C . GLN B 1 208 ? 4.855 37.526 16.078 1 93.05 208 GLN B C 1
ATOM 3895 O O . GLN B 1 208 ? 3.784 37.712 15.496 1 93.05 208 GLN B O 1
ATOM 3900 N N . LEU B 1 209 ? 5.01 36.597 16.97 1 96.29 209 LEU B N 1
ATOM 3901 C CA . LEU B 1 209 ? 3.916 35.677 17.263 1 96.29 209 LEU B CA 1
ATOM 3902 C C . LEU B 1 209 ? 2.711 36.426 17.82 1 96.29 209 LEU B C 1
ATOM 3904 O O . LEU B 1 209 ? 2.837 37.188 18.781 1 96.29 209 LEU B O 1
ATOM 3908 N N . SER B 1 210 ? 1.584 36.242 17.198 1 96.9 210 SER B N 1
ATOM 3909 C CA . SER B 1 210 ? 0.403 36.994 17.61 1 96.9 210 SER B CA 1
ATOM 3910 C C . SER B 1 210 ? -0.774 36.065 17.889 1 96.9 210 SER B C 1
ATOM 3912 O O . SER B 1 210 ? -1.763 36.474 18.5 1 96.9 210 SER B O 1
ATOM 3914 N N . LEU B 1 211 ? -0.588 34.808 17.486 1 97.93 211 LEU B N 1
ATOM 3915 C CA . LEU B 1 211 ? -1.72 33.899 17.636 1 97.93 211 LEU B CA 1
ATOM 3916 C C . LEU B 1 211 ? -1.242 32.479 17.922 1 97.93 211 LEU B C 1
ATOM 3918 O O . LEU B 1 211 ? -0.364 31.963 17.227 1 97.93 211 LEU B O 1
ATOM 3922 N N . ILE B 1 212 ? -1.756 31.873 18.947 1 97.21 212 ILE B N 1
ATOM 3923 C CA . ILE B 1 212 ? -1.562 30.469 19.291 1 97.21 212 ILE B CA 1
ATOM 3924 C C . ILE B 1 212 ? -2.904 29.741 19.269 1 97.21 212 ILE B C 1
ATOM 3926 O O . ILE B 1 212 ? -3.811 30.075 20.035 1 97.21 212 ILE B O 1
ATOM 3930 N N . LEU B 1 213 ? -3.03 28.864 18.391 1 97.7 213 LEU B N 1
ATOM 3931 C CA . LEU B 1 213 ? -4.22 28.023 18.334 1 97.7 213 LEU B CA 1
ATOM 3932 C C . LEU B 1 213 ? -3.952 26.659 18.96 1 97.7 213 LEU B C 1
ATOM 3934 O O . LEU B 1 213 ? -3.484 25.741 18.282 1 97.7 213 LEU B O 1
ATOM 3938 N N . LEU B 1 214 ? -4.34 26.499 20.182 1 94.82 214 LEU B N 1
ATOM 3939 C CA . LEU B 1 214 ? -4.085 25.301 20.975 1 94.82 214 LEU B CA 1
ATOM 3940 C C . LEU B 1 214 ? -5.254 24.326 20.878 1 94.82 214 LEU B C 1
ATOM 3942 O O . LEU B 1 214 ? -6.354 24.619 21.352 1 94.82 214 LEU B O 1
ATOM 3946 N N . THR B 1 215 ? -4.991 23.216 20.238 1 93.08 215 THR B N 1
ATOM 3947 C CA . THR B 1 215 ? -6.032 22.197 20.153 1 93.08 215 THR B CA 1
ATOM 3948 C C . THR B 1 215 ? -5.947 21.238 21.337 1 93.08 215 THR B C 1
ATOM 3950 O O . THR B 1 215 ? -4.861 20.77 21.687 1 93.08 215 THR B O 1
ATOM 3953 N N . LEU B 1 216 ? -7.082 20.926 21.971 1 89.99 216 LEU B N 1
ATOM 3954 C CA . LEU B 1 216 ? -7.13 20.127 23.191 1 89.99 216 LEU B CA 1
ATOM 3955 C C . LEU B 1 216 ? -8.006 18.894 22.999 1 89.99 216 LEU B C 1
ATOM 3957 O O . LEU B 1 216 ? -8.766 18.521 23.895 1 89.99 216 LEU B O 1
ATOM 3961 N N . GLY B 1 217 ? -7.982 18.342 21.8 1 88.04 217 GLY B N 1
ATOM 3962 C CA . GLY B 1 217 ? -8.787 17.163 21.525 1 88.04 217 GLY B CA 1
ATOM 3963 C C . GLY B 1 217 ? -10.262 17.368 21.812 1 88.04 217 GLY B C 1
ATOM 3964 O O . GLY B 1 217 ? -10.869 18.321 21.319 1 88.04 217 GLY B O 1
ATOM 3965 N N . ASN B 1 218 ? -10.749 16.533 22.73 1 86.07 218 ASN B N 1
ATOM 3966 C CA . ASN B 1 218 ? -12.174 16.568 23.043 1 86.07 218 ASN B CA 1
ATOM 3967 C C . ASN B 1 218 ? -12.53 17.779 23.899 1 86.07 218 ASN B C 1
ATOM 3969 O O . ASN B 1 218 ? -13.709 18.086 24.088 1 86.07 218 ASN B O 1
ATOM 3973 N N . ALA B 1 219 ? -11.567 18.511 24.311 1 87.33 219 ALA B N 1
ATOM 3974 C CA . ALA B 1 219 ? -11.817 19.692 25.133 1 87.33 219 ALA B CA 1
ATOM 3975 C C . ALA B 1 219 ? -11.914 20.949 24.273 1 87.33 219 ALA B C 1
ATOM 3977 O O . ALA B 1 219 ? -12.194 22.037 24.781 1 87.33 219 ALA B O 1
ATOM 3978 N N . GLY B 1 220 ? -11.645 20.785 22.969 1 91.7 220 GLY B N 1
ATOM 3979 C CA . GLY B 1 220 ? -11.836 21.898 22.053 1 91.7 220 GLY B CA 1
ATOM 3980 C C . GLY B 1 220 ? -10.551 22.643 21.743 1 91.7 220 GLY B C 1
ATOM 3981 O O . GLY B 1 220 ? -9.524 22.027 21.453 1 91.7 220 GLY B O 1
ATOM 3982 N N . ILE B 1 221 ? -10.699 23.97 21.673 1 94.22 221 ILE B N 1
ATOM 3983 C CA . ILE B 1 221 ? -9.598 24.837 21.267 1 94.22 221 ILE B CA 1
ATOM 3984 C C . ILE B 1 221 ? -9.432 25.968 22.281 1 94.22 221 ILE B C 1
ATOM 3986 O O . ILE B 1 221 ? -10.414 26.449 22.85 1 94.22 221 ILE B O 1
ATOM 3990 N N . LEU B 1 222 ? -8.29 26.321 22.595 1 94.14 222 LEU B N 1
ATOM 3991 C CA . LEU B 1 222 ? -7.95 27.553 23.299 1 94.14 222 LEU B CA 1
ATOM 3992 C C . LEU B 1 222 ? -7.128 28.479 22.41 1 94.14 222 LEU B C 1
ATOM 3994 O O . LEU B 1 222 ? -5.959 28.202 22.131 1 94.14 222 LEU B O 1
ATOM 3998 N N . ALA B 1 223 ? -7.729 29.572 21.977 1 96.27 223 ALA B N 1
ATOM 3999 C CA . ALA B 1 223 ? -7.022 30.542 21.145 1 96.27 223 ALA B CA 1
ATOM 4000 C C . ALA B 1 223 ? -6.435 31.668 21.992 1 96.27 223 ALA B C 1
ATOM 4002 O O . ALA B 1 223 ? -7.144 32.287 22.789 1 96.27 223 ALA B O 1
ATOM 4003 N N . LEU B 1 224 ? -5.186 31.866 21.89 1 95.61 224 LEU B N 1
ATOM 4004 C CA . LEU B 1 224 ? -4.513 32.992 22.528 1 95.61 224 LEU B CA 1
ATOM 4005 C C . LEU B 1 224 ? -4.103 34.036 21.495 1 95.61 224 LEU B C 1
ATOM 4007 O O . LEU B 1 224 ? -3.248 33.773 20.645 1 95.61 224 LEU B O 1
ATOM 4011 N N . GLN B 1 225 ? -4.676 35.169 21.559 1 95.98 225 GLN B N 1
ATOM 4012 C CA . GLN B 1 225 ? -4.399 36.232 20.598 1 95.98 225 GLN B CA 1
ATOM 4013 C C . GLN B 1 225 ? -3.722 37.421 21.273 1 95.98 225 GLN B C 1
ATOM 4015 O O . GLN B 1 225 ? -4.23 37.951 22.263 1 95.98 225 GLN B O 1
ATOM 4020 N N . ARG B 1 226 ? -2.671 37.743 20.684 1 95.37 226 ARG B N 1
ATOM 4021 C CA . ARG B 1 226 ? -1.956 38.913 21.183 1 95.37 226 ARG B CA 1
ATOM 4022 C C . ARG B 1 226 ? -2.375 40.172 20.431 1 95.37 226 ARG B C 1
ATOM 4024 O O . ARG B 1 226 ? -2.324 40.212 19.2 1 95.37 226 ARG B O 1
ATOM 4031 N N . HIS B 1 227 ? -2.769 41.106 21.171 1 91.07 227 HIS B N 1
ATOM 4032 C CA . HIS B 1 227 ? -3.007 42.461 20.685 1 91.07 227 HIS B CA 1
ATOM 4033 C C . HIS B 1 227 ? -1.925 43.419 21.172 1 91.07 227 HIS B C 1
ATOM 4035 O O . HIS B 1 227 ? -0.954 42.996 21.804 1 91.07 227 HIS B O 1
ATOM 4041 N N . GLU B 1 228 ? -1.993 44.564 20.842 1 85.41 228 GLU B N 1
ATOM 4042 C CA . GLU B 1 228 ? -0.964 45.545 21.177 1 85.41 228 GLU B CA 1
ATOM 4043 C C . GLU B 1 228 ? -0.721 45.598 22.683 1 85.41 228 GLU B C 1
ATOM 4045 O O . GLU B 1 228 ? 0.427 45.629 23.131 1 85.41 228 GLU B O 1
ATOM 4050 N N . SER B 1 229 ? -1.772 45.492 23.499 1 85.06 229 SER B N 1
ATOM 4051 C CA . SER B 1 229 ? -1.566 45.744 24.922 1 85.06 229 SER B CA 1
ATOM 4052 C C . SER B 1 229 ? -2.069 44.579 25.768 1 85.06 229 SER B C 1
ATOM 4054 O O . SER B 1 229 ? -2.051 44.645 26.998 1 85.06 229 SER B O 1
ATOM 4056 N N . SER B 1 230 ? -2.463 43.598 25.078 1 90.92 230 SER B N 1
ATOM 4057 C CA . SER B 1 230 ? -3.059 42.531 25.875 1 90.92 230 SER B CA 1
ATOM 4058 C C . SER B 1 230 ? -3.063 41.209 25.113 1 90.92 230 SER B C 1
ATOM 4060 O O . SER B 1 230 ? -2.822 41.183 23.904 1 90.92 230 SER B O 1
ATOM 4062 N N . ILE B 1 231 ? -3.211 40.219 25.866 1 93.35 231 ILE B N 1
ATOM 4063 C CA . ILE B 1 231 ? -3.425 38.887 25.312 1 93.35 231 ILE B CA 1
ATOM 4064 C C . ILE B 1 231 ? -4.836 38.409 25.647 1 93.35 231 ILE B C 1
ATOM 4066 O O . ILE B 1 231 ? -5.251 38.446 26.807 1 93.35 231 ILE B O 1
ATOM 4070 N N . GLU B 1 232 ? -5.56 38.099 24.64 1 93.52 232 GLU B N 1
ATOM 4071 C CA . GLU B 1 232 ? -6.911 37.572 24.806 1 93.52 232 GLU B CA 1
ATOM 4072 C C . GLU B 1 232 ? -6.925 36.049 24.701 1 93.52 232 GLU B C 1
ATOM 4074 O O . GLU B 1 232 ? -6.303 35.478 23.803 1 93.52 232 GLU B O 1
ATOM 4079 N N . ILE B 1 233 ? -7.574 35.43 25.658 1 93.81 233 ILE B N 1
ATOM 4080 C CA . ILE B 1 233 ? -7.75 33.982 25.661 1 93.81 233 ILE B CA 1
ATOM 4081 C C . ILE B 1 233 ? -9.199 33.637 25.328 1 93.81 233 ILE B C 1
ATOM 4083 O O . ILE B 1 233 ? -10.12 34.048 26.038 1 93.81 233 ILE B O 1
ATOM 4087 N N . VAL B 1 234 ? -9.374 32.903 24.264 1 94.26 234 VAL B N 1
ATOM 4088 C CA . VAL B 1 234 ? -10.714 32.577 23.787 1 94.26 234 VAL B CA 1
ATOM 4089 C C . VAL B 1 234 ? -10.901 31.061 23.77 1 94.26 234 VAL B C 1
ATOM 4091 O O . VAL B 1 234 ? -10.41 30.378 22.868 1 94.26 234 VAL B O 1
ATOM 4094 N N . PRO B 1 235 ? -11.628 30.528 24.743 1 93.63 235 PRO B N 1
ATOM 4095 C CA . PRO B 1 235 ? -11.993 29.111 24.677 1 93.63 235 PRO B CA 1
ATOM 4096 C C . PRO B 1 235 ? -13.071 28.827 23.633 1 93.63 235 PRO B C 1
ATOM 4098 O O . PRO B 1 235 ? -13.994 29.628 23.461 1 93.63 235 PRO B O 1
ATOM 4101 N N . TRP B 1 236 ? -12.895 27.788 22.936 1 94.46 236 TRP B N 1
ATOM 4102 C CA . TRP B 1 236 ? -13.855 27.352 21.928 1 94.46 236 TRP B CA 1
ATOM 4103 C C . TRP B 1 236 ? -14.151 25.862 22.066 1 94.46 236 TRP B C 1
ATOM 4105 O O . TRP B 1 236 ? -13.23 25.046 22.15 1 94.46 236 TRP B O 1
ATOM 4115 N N . PRO B 1 237 ? -15.382 25.51 22.132 1 92.92 237 PRO B N 1
ATOM 4116 C CA . PRO B 1 237 ? -15.735 24.111 22.384 1 92.92 237 PRO B CA 1
ATOM 4117 C C . PRO B 1 237 ? -15.382 23.194 21.215 1 92.92 237 PRO B C 1
ATOM 4119 O O . PRO B 1 237 ? -15.333 23.643 20.067 1 92.92 237 PRO B O 1
ATOM 4122 N N . ALA B 1 238 ? -15.159 21.909 21.555 1 91.63 238 ALA B N 1
ATOM 4123 C CA . ALA B 1 238 ? -14.982 20.889 20.526 1 91.63 238 ALA B CA 1
ATOM 4124 C C . ALA B 1 238 ? -16.253 20.714 19.701 1 91.63 238 ALA B C 1
ATOM 4126 O O . ALA B 1 238 ? -17.347 21.063 20.153 1 91.63 238 ALA B O 1
ATOM 4127 N N . PRO B 1 239 ? -16.02 20.23 18.489 1 90.47 239 PRO B N 1
ATOM 4128 C CA . PRO B 1 239 ? -17.231 19.993 17.7 1 90.47 239 PRO B CA 1
ATOM 4129 C C . PRO B 1 239 ? -18.164 18.97 18.343 1 90.47 239 PRO B C 1
ATOM 4131 O O . PRO B 1 239 ? -17.7 17.995 18.94 1 90.47 239 PRO B O 1
ATOM 4134 N N . GLN B 1 240 ? -19.436 19.289 18.196 1 87.65 240 GLN B N 1
ATOM 4135 C CA . GLN B 1 240 ? -20.427 18.324 18.661 1 87.65 240 GLN B CA 1
ATOM 4136 C C . GLN B 1 240 ? -20.515 17.128 17.718 1 87.65 240 GLN B C 1
ATOM 4138 O O . GLN B 1 240 ? -20.974 17.259 16.581 1 87.65 240 GLN B O 1
ATOM 4143 N N . LEU B 1 241 ? -19.92 16.081 18.113 1 89.71 241 LEU B N 1
ATOM 4144 C CA . LEU B 1 241 ? -19.905 14.867 17.304 1 89.71 241 LEU B CA 1
ATOM 4145 C C . LEU B 1 241 ? -20.093 13.63 18.176 1 89.71 241 LEU B C 1
ATOM 4147 O O . LEU B 1 241 ? -19.385 13.453 19.17 1 89.71 241 LEU B O 1
ATOM 4151 N N . SER B 1 242 ? -21.105 12.863 17.879 1 89.63 242 SER B N 1
ATOM 4152 C CA . SER B 1 242 ? -21.307 11.607 18.594 1 89.63 242 SER B CA 1
ATOM 4153 C C . SER B 1 242 ? -20.151 10.642 18.355 1 89.63 242 SER B C 1
ATOM 4155 O O . SER B 1 242 ? -19.543 10.647 17.283 1 89.63 242 SER B O 1
ATOM 4157 N N . GLN B 1 243 ? -19.895 9.858 19.284 1 85.82 243 GLN B N 1
ATOM 4158 C CA . GLN B 1 243 ? -18.807 8.889 19.196 1 85.82 243 GLN B CA 1
ATOM 4159 C C . GLN B 1 243 ? -19.016 7.932 18.026 1 85.82 243 GLN B C 1
ATOM 4161 O O . GLN B 1 243 ? -18.052 7.492 17.398 1 85.82 243 GLN B O 1
ATOM 4166 N N . ALA B 1 244 ? -20.252 7.607 17.711 1 86.54 244 ALA B N 1
ATOM 4167 C CA . ALA B 1 244 ? -20.6 6.656 16.659 1 86.54 244 ALA B CA 1
ATOM 4168 C C . ALA B 1 244 ? -20.185 7.179 15.287 1 86.54 244 ALA B C 1
ATOM 4170 O O . ALA B 1 244 ? -19.998 6.401 14.349 1 86.54 244 ALA B O 1
ATOM 4171 N N . LEU B 1 245 ? -19.984 8.452 15.208 1 91.05 245 LEU B N 1
ATOM 4172 C CA . LEU B 1 245 ? -19.677 9.066 13.921 1 91.05 245 LEU B CA 1
ATOM 4173 C C . LEU B 1 245 ? -18.18 9.317 13.781 1 91.05 245 LEU B C 1
ATOM 4175 O O . LEU B 1 245 ? -17.703 9.667 12.7 1 91.05 245 LEU B O 1
ATOM 4179 N N . LEU B 1 246 ? -17.499 9.204 14.856 1 90.66 246 LEU B N 1
ATOM 4180 C CA . LEU B 1 246 ? -16.051 9.374 14.816 1 90.66 246 LEU B CA 1
ATOM 4181 C C . LEU B 1 246 ? -15.388 8.214 14.08 1 90.66 246 LEU B C 1
ATOM 4183 O O . LEU B 1 246 ? -15.569 7.053 14.452 1 90.66 246 LEU B O 1
ATOM 4187 N N . VAL B 1 247 ? -14.662 8.566 13.079 1 88.93 247 VAL B N 1
ATOM 4188 C CA . VAL B 1 247 ? -14.035 7.545 12.248 1 88.93 247 VAL B CA 1
ATOM 4189 C C . VAL B 1 247 ? -12.521 7.573 12.448 1 88.93 247 VAL B C 1
ATOM 4191 O O . VAL B 1 247 ? -11.901 6.535 12.689 1 88.93 247 VAL B O 1
ATOM 4194 N N . SER B 1 248 ? -11.923 8.752 12.406 1 88.5 248 SER B N 1
ATOM 4195 C CA . SER B 1 248 ? -10.475 8.887 12.53 1 88.5 248 SER B CA 1
ATOM 4196 C C . SER B 1 248 ? -10.087 10.298 12.96 1 88.5 248 SER B C 1
ATOM 4198 O O . SER B 1 248 ? -10.657 11.279 12.478 1 88.5 248 SER B O 1
ATOM 4200 N N . PRO B 1 249 ? -9.134 10.376 13.753 1 86.72 249 PRO B N 1
ATOM 4201 C CA . PRO B 1 249 ? -8.669 11.708 14.146 1 86.72 249 PRO B CA 1
ATOM 4202 C C . PRO B 1 249 ? -7.608 12.265 13.199 1 86.72 249 PRO B C 1
ATOM 4204 O O . PRO B 1 249 ? -7.19 13.417 13.344 1 86.72 249 PRO B O 1
ATOM 4207 N N . SER B 1 250 ? -7.17 11.491 12.28 1 87.64 250 SER B N 1
ATOM 4208 C CA . SER B 1 250 ? -6.094 11.891 11.379 1 87.64 250 SER B CA 1
ATOM 4209 C C . SER B 1 250 ? -6.506 13.081 10.519 1 87.64 250 SER B C 1
ATOM 4211 O O . SER B 1 250 ? -7.529 13.032 9.832 1 87.64 250 SER B O 1
ATOM 4213 N N . GLY B 1 251 ? -5.781 14.141 10.612 1 94.2 251 GLY B N 1
ATOM 4214 C CA . GLY B 1 251 ? -5.978 15.289 9.74 1 94.2 251 GLY B CA 1
ATOM 4215 C C . GLY B 1 251 ? -6.912 16.33 10.327 1 94.2 251 GLY B C 1
ATOM 4216 O O . GLY B 1 251 ? -7.1 17.401 9.746 1 94.2 251 GLY B O 1
ATOM 4217 N N . ALA B 1 252 ? -7.486 16.064 11.5 1 95.79 252 ALA B N 1
ATOM 4218 C CA . ALA B 1 252 ? -8.451 16.985 12.096 1 95.79 252 ALA B CA 1
ATOM 4219 C C . ALA B 1 252 ? -7.811 18.342 12.378 1 95.79 252 ALA B C 1
ATOM 4221 O O . ALA B 1 252 ? -8.393 19.385 12.071 1 95.79 252 ALA B O 1
ATOM 4222 N N . GLY B 1 253 ? -6.647 18.311 12.933 1 96.37 253 GLY B N 1
ATOM 4223 C CA . GLY B 1 253 ? -5.933 19.551 13.19 1 96.37 253 GLY B CA 1
ATOM 4224 C C . GLY B 1 253 ? -5.579 20.309 11.925 1 96.37 253 GLY B C 1
ATOM 4225 O O . GLY B 1 253 ? -5.709 21.534 11.872 1 96.37 253 GLY B O 1
ATOM 4226 N N . ASP B 1 254 ? -5.181 19.63 10.9 1 97.95 254 ASP B N 1
ATOM 4227 C CA . ASP B 1 254 ? -4.847 20.252 9.623 1 97.95 254 ASP B CA 1
ATOM 4228 C C . ASP B 1 254 ? -6.068 20.929 9.005 1 97.95 254 ASP B C 1
ATOM 4230 O O . ASP B 1 254 ? -5.967 22.035 8.47 1 97.95 254 ASP B O 1
ATOM 4234 N N . CYS B 1 255 ? -7.159 20.229 9.102 1 98.33 255 CYS B N 1
ATOM 4235 C CA . CYS B 1 255 ? -8.393 20.766 8.538 1 98.33 255 CYS B CA 1
ATOM 4236 C C . CYS B 1 255 ? -8.878 21.971 9.335 1 98.33 255 CYS B C 1
ATOM 4238 O O . CYS B 1 255 ? -9.397 22.931 8.763 1 98.33 255 CYS B O 1
ATOM 4240 N N . PHE B 1 256 ? -8.724 21.903 10.64 1 98.12 256 PHE B N 1
ATOM 4241 C CA . PHE B 1 256 ? -9.036 23.064 11.465 1 98.12 256 PHE B CA 1
ATOM 4242 C C . PHE B 1 256 ? -8.218 24.274 11.028 1 98.12 256 PHE B C 1
ATOM 4244 O O . PHE B 1 256 ? -8.768 25.354 10.803 1 98.12 256 PHE B O 1
ATOM 4251 N N . ASN B 1 257 ? -6.935 24.068 10.911 1 98.59 257 ASN B N 1
ATOM 4252 C CA . ASN B 1 257 ? -6.032 25.143 10.516 1 98.59 257 ASN B CA 1
ATOM 4253 C C . ASN B 1 257 ? -6.421 25.734 9.164 1 98.59 257 ASN B C 1
ATOM 4255 O O . ASN B 1 257 ? -6.444 26.955 8.999 1 98.59 257 ASN B O 1
ATOM 4259 N N . ALA B 1 258 ? -6.719 24.875 8.255 1 98.72 258 ALA B N 1
ATOM 4260 C CA . ALA B 1 258 ? -7.071 25.322 6.91 1 98.72 258 ALA B CA 1
ATOM 4261 C C . ALA B 1 258 ? -8.356 26.145 6.924 1 98.72 258 ALA B C 1
ATOM 4263 O O . ALA B 1 258 ? -8.434 27.198 6.288 1 98.72 258 ALA B O 1
ATOM 4264 N N . GLY B 1 259 ? -9.351 25.632 7.617 1 98.62 259 GLY B N 1
ATOM 4265 C CA . GLY B 1 259 ? -10.599 26.369 7.732 1 98.62 259 GLY B CA 1
ATOM 4266 C C . GLY B 1 259 ? -10.432 27.724 8.395 1 98.62 259 GLY B C 1
ATOM 4267 O O . GLY B 1 259 ? -10.945 28.73 7.9 1 98.62 259 GLY B O 1
ATOM 4268 N N . PHE B 1 260 ? -9.694 27.754 9.508 1 98.54 260 PHE B N 1
ATOM 4269 C CA . PHE B 1 260 ? -9.43 28.999 10.22 1 98.54 260 PHE B CA 1
ATOM 4270 C C . PHE B 1 260 ? -8.725 30.001 9.315 1 98.54 260 PHE B C 1
ATOM 4272 O O . PHE B 1 260 ? -9.158 31.149 9.196 1 98.54 260 PHE B O 1
ATOM 4279 N N . LEU B 1 261 ? -7.66 29.601 8.679 1 98.59 261 LEU B N 1
ATOM 4280 C CA . LEU B 1 261 ? -6.844 30.485 7.855 1 98.59 261 LEU B CA 1
ATOM 4281 C C . LEU B 1 261 ? -7.653 31.039 6.687 1 98.59 261 LEU B C 1
ATOM 4283 O O . LEU B 1 261 ? -7.541 32.222 6.354 1 98.59 261 LEU B O 1
ATOM 4287 N N . THR B 1 262 ? -8.426 30.162 6.066 1 98.55 262 THR B N 1
ATOM 4288 C CA . THR B 1 262 ? -9.239 30.622 4.946 1 98.55 262 THR B CA 1
ATOM 4289 C C . THR B 1 262 ? -10.184 31.736 5.386 1 98.55 262 THR B C 1
ATOM 4291 O O . THR B 1 262 ? -10.268 32.78 4.734 1 98.55 262 THR B O 1
ATOM 4294 N N . ALA B 1 263 ? -10.903 31.531 6.489 1 98.27 263 ALA B N 1
ATOM 4295 C CA . ALA B 1 263 ? -11.82 32.538 7.018 1 98.27 263 ALA B CA 1
ATOM 4296 C C . ALA B 1 263 ? -11.073 33.812 7.402 1 98.27 263 ALA B C 1
ATOM 4298 O O . ALA B 1 263 ? -11.553 34.92 7.149 1 98.27 263 ALA B O 1
ATOM 4299 N N . TYR B 1 264 ? -9.91 33.597 7.979 1 97.53 264 TYR B N 1
ATOM 4300 C CA . TYR B 1 264 ? -9.072 34.711 8.405 1 97.53 264 TYR B CA 1
ATOM 4301 C C . TYR B 1 264 ? -8.642 35.558 7.213 1 97.53 264 TYR B C 1
ATOM 4303 O O . TYR B 1 264 ? -8.687 36.789 7.27 1 97.53 264 TYR B O 1
ATOM 4311 N N . LEU B 1 265 ? -8.265 34.959 6.143 1 96.91 265 LEU B N 1
ATOM 4312 C CA . LEU B 1 265 ? -7.822 35.639 4.931 1 96.91 265 LEU B CA 1
ATOM 4313 C C . LEU B 1 265 ? -8.982 36.37 4.263 1 96.91 265 LEU B C 1
ATOM 4315 O O . LEU B 1 265 ? -8.769 37.317 3.503 1 96.91 265 LEU B O 1
ATOM 4319 N N . LYS B 1 266 ? -10.16 35.948 4.564 1 96.41 266 LYS B N 1
ATOM 4320 C CA . LYS B 1 266 ? -11.349 36.598 4.021 1 96.41 266 LYS B CA 1
ATOM 4321 C C . LYS B 1 266 ? -11.869 37.675 4.969 1 96.41 266 LYS B C 1
ATOM 4323 O O . LYS B 1 266 ? -12.951 38.226 4.757 1 96.41 266 LYS B O 1
ATOM 4328 N N . ASN B 1 267 ? -11.171 37.897 6.046 1 96.47 267 ASN B N 1
ATOM 4329 C CA . ASN B 1 267 ? -11.449 38.944 7.024 1 96.47 267 ASN B CA 1
ATOM 4330 C C . ASN B 1 267 ? -12.772 38.701 7.744 1 96.47 267 ASN B C 1
ATOM 4332 O O . ASN B 1 267 ? -13.54 39.637 7.972 1 96.47 267 ASN B O 1
ATOM 4336 N N . LEU B 1 268 ? -13.064 37.513 7.96 1 97.18 268 LEU B N 1
ATOM 4337 C CA . LEU B 1 268 ? -14.219 37.191 8.791 1 97.18 268 LEU B CA 1
ATOM 4338 C C . LEU B 1 268 ? -13.911 37.429 10.266 1 97.18 268 LEU B C 1
ATOM 4340 O O . LEU B 1 268 ? -12.757 37.656 10.634 1 97.18 268 LEU B O 1
ATOM 4344 N N . SER B 1 269 ? -14.963 37.48 11.091 1 97.18 269 SER B N 1
ATOM 4345 C CA . SER B 1 269 ? -14.756 37.691 12.52 1 97.18 269 SER B CA 1
ATOM 4346 C C . SER B 1 269 ? -13.95 36.552 13.136 1 97.18 269 SER B C 1
ATOM 4348 O O . SER B 1 269 ? -13.936 35.438 12.608 1 97.18 269 SER B O 1
ATOM 4350 N N . PHE B 1 270 ? -13.285 36.81 14.2 1 97.12 270 PHE B N 1
ATOM 4351 C CA . PHE B 1 270 ? -12.487 35.804 14.892 1 97.12 270 PHE B CA 1
ATOM 4352 C C . PHE B 1 270 ? -13.347 34.609 15.286 1 97.12 270 PHE B C 1
ATOM 4354 O O . PHE B 1 270 ? -12.911 33.461 15.175 1 97.12 270 PHE B O 1
ATOM 4361 N N . HIS B 1 271 ? -14.54 34.88 15.697 1 96.73 271 HIS B N 1
ATOM 4362 C CA . HIS B 1 271 ? -15.492 33.831 16.045 1 96.73 271 HIS B CA 1
ATOM 4363 C C . HIS B 1 271 ? -15.827 32.968 14.834 1 96.73 271 HIS B C 1
ATOM 4365 O O . HIS B 1 271 ? -15.9 31.741 14.942 1 96.73 271 HIS B O 1
ATOM 4371 N N . ASP B 1 272 ? -15.993 33.61 13.736 1 97.42 272 ASP B N 1
ATOM 4372 C CA . ASP B 1 272 ? -16.29 32.867 12.515 1 97.42 272 ASP B CA 1
ATOM 4373 C C . ASP B 1 272 ? -15.101 32.008 12.092 1 97.42 272 ASP B C 1
ATOM 4375 O O . ASP B 1 272 ? -15.279 30.902 11.577 1 97.42 272 ASP B O 1
ATOM 4379 N N . CYS B 1 273 ? -13.883 32.527 12.267 1 98.31 273 CYS B N 1
ATOM 4380 C CA . CYS B 1 273 ? -12.689 31.745 11.967 1 98.31 273 CYS B CA 1
ATOM 4381 C C . CYS B 1 273 ? -12.657 30.462 12.788 1 98.31 273 CYS B C 1
ATOM 4383 O O . CYS B 1 273 ? -12.431 29.379 12.246 1 98.31 273 CYS B O 1
ATOM 4385 N N . LEU B 1 274 ? -12.986 30.55 14.083 1 97.9 274 LEU B N 1
ATOM 4386 C CA . LEU B 1 274 ? -13.008 29.395 14.974 1 97.9 274 LEU B CA 1
ATOM 4387 C C . LEU B 1 274 ? -14.126 28.432 14.589 1 97.9 274 LEU B C 1
ATOM 4389 O O . LEU B 1 274 ? -13.93 27.214 14.592 1 97.9 274 LEU B O 1
ATOM 4393 N N . ARG B 1 275 ? -15.228 28.998 14.233 1 97.29 275 ARG B N 1
ATOM 4394 C CA . ARG B 1 275 ? -16.374 28.177 13.856 1 97.29 275 ARG B CA 1
ATOM 4395 C C . ARG B 1 275 ? -16.074 27.361 12.603 1 97.29 275 ARG B C 1
ATOM 4397 O O . ARG B 1 275 ? -16.298 26.149 12.577 1 97.29 275 ARG B O 1
ATOM 4404 N N . ILE B 1 276 ? -15.585 28.047 11.59 1 97.87 276 ILE B N 1
ATOM 4405 C CA . ILE B 1 276 ? -15.317 27.388 10.316 1 97.87 276 ILE B CA 1
ATOM 4406 C C . ILE B 1 276 ? -14.207 26.355 10.494 1 97.87 276 ILE B C 1
ATOM 4408 O O . ILE B 1 276 ? -14.302 25.238 9.979 1 97.87 276 ILE B O 1
ATOM 4412 N N . GLY B 1 277 ? -13.116 26.717 11.207 1 98.27 277 GLY B N 1
ATOM 4413 C CA . GLY B 1 277 ? -12.089 25.739 11.527 1 98.27 277 GLY B CA 1
ATOM 4414 C C . GLY B 1 277 ? -12.637 24.5 12.21 1 98.27 277 GLY B C 1
ATOM 4415 O O . GLY B 1 277 ? -12.298 23.376 11.834 1 98.27 277 GLY B O 1
ATOM 4416 N N . THR B 1 278 ? -13.511 24.699 13.166 1 97.3 278 THR B N 1
ATOM 4417 C CA . THR B 1 278 ? -14.09 23.603 13.936 1 97.3 278 THR B CA 1
ATOM 4418 C C . THR B 1 278 ? -14.97 22.726 13.05 1 97.3 278 THR B C 1
ATOM 4420 O O . THR B 1 278 ? -14.973 21.501 13.188 1 97.3 278 THR B O 1
ATOM 4423 N N . GLU B 1 279 ? -15.658 23.363 12.164 1 97.12 279 GLU B N 1
ATOM 4424 C CA . GLU B 1 279 ? -16.492 22.601 11.239 1 97.12 279 GLU B CA 1
ATOM 4425 C C . GLU B 1 279 ? -15.64 21.736 10.313 1 97.12 279 GLU B C 1
ATOM 4427 O O . GLU B 1 279 ? -15.999 20.594 10.019 1 97.12 279 GLU B O 1
ATOM 4432 N N . CYS B 1 280 ? -14.588 22.276 9.808 1 98.09 280 CYS B N 1
ATOM 4433 C CA . CYS B 1 280 ? -13.682 21.508 8.961 1 98.09 280 CYS B CA 1
ATOM 4434 C C . CYS B 1 280 ? -13.098 20.324 9.722 1 98.09 280 CYS B C 1
ATOM 4436 O O . CYS B 1 280 ? -13.004 19.22 9.183 1 98.09 280 CYS B O 1
ATOM 4438 N N . ALA B 1 281 ? -12.712 20.536 10.975 1 97.55 281 ALA B N 1
ATOM 4439 C CA . ALA B 1 281 ? -12.204 19.446 11.805 1 97.55 281 ALA B CA 1
ATOM 4440 C C . ALA B 1 281 ? -13.261 18.362 11.994 1 97.55 281 ALA B C 1
ATOM 4442 O O . ALA B 1 281 ? -12.953 17.169 11.93 1 97.55 281 ALA B O 1
ATOM 4443 N N . LYS B 1 282 ? -14.472 18.794 12.208 1 96.86 282 LYS B N 1
ATOM 4444 C CA . LYS B 1 282 ? -15.585 17.868 12.398 1 96.86 282 LYS B CA 1
ATOM 4445 C C . LYS B 1 282 ? -15.748 16.95 11.19 1 96.86 282 LYS B C 1
ATOM 4447 O O . LYS B 1 282 ? -15.89 15.735 11.342 1 96.86 282 LYS B O 1
ATOM 4452 N N . LEU B 1 283 ? -15.708 17.541 10.045 1 97.5 283 LEU B N 1
ATOM 4453 C CA . LEU B 1 283 ? -15.858 16.766 8.818 1 97.5 283 LEU B CA 1
ATOM 4454 C C . LEU B 1 283 ? -14.717 15.766 8.663 1 97.5 283 LEU B C 1
ATOM 4456 O O . LEU B 1 283 ? -14.935 14.632 8.231 1 97.5 283 LEU B O 1
ATOM 4460 N N . SER B 1 284 ? -13.513 16.172 8.985 1 97.04 284 SER B N 1
ATOM 4461 C CA . SER B 1 284 ? -12.364 15.274 8.937 1 97.04 284 SER B CA 1
ATOM 4462 C C . SER B 1 284 ? -12.533 14.107 9.905 1 97.04 284 SER B C 1
ATOM 4464 O O . SER B 1 284 ? -12.25 12.959 9.557 1 97.04 284 SER B O 1
ATOM 4466 N N . LEU B 1 285 ? -13.008 14.358 11.1 1 95.98 285 LEU B N 1
ATOM 4467 C CA . LEU B 1 285 ? -13.187 13.346 12.135 1 95.98 285 LEU B CA 1
ATOM 4468 C C . LEU B 1 285 ? -14.174 12.275 11.683 1 95.98 285 LEU B C 1
ATOM 4470 O O . LEU B 1 285 ? -14.116 11.135 12.15 1 95.98 285 LEU B O 1
ATOM 4474 N N . MET B 1 286 ? -15.02 12.67 10.784 1 96.32 286 MET B N 1
ATOM 4475 C CA . MET B 1 286 ? -16.074 11.769 10.325 1 96.32 286 MET B CA 1
ATOM 4476 C C . MET B 1 286 ? -15.646 11.031 9.061 1 96.32 286 MET B C 1
ATOM 4478 O O . MET B 1 286 ? -16.462 10.37 8.416 1 96.32 286 MET B O 1
ATOM 4482 N N . SER B 1 287 ? -14.416 11.114 8.751 1 94.56 287 SER B N 1
ATOM 4483 C CA . SER B 1 287 ? -13.935 10.549 7.494 1 94.56 287 SER B CA 1
ATOM 4484 C C . SER B 1 287 ? -12.712 9.666 7.717 1 94.56 287 SER B C 1
ATOM 4486 O O . SER B 1 287 ? -11.936 9.894 8.647 1 94.56 287 SER B O 1
ATOM 4488 N N . ILE B 1 288 ? -12.527 8.709 6.872 1 89.78 288 ILE B N 1
ATOM 4489 C CA . ILE B 1 288 ? -11.322 7.887 6.883 1 89.78 288 ILE B CA 1
ATOM 4490 C C . ILE B 1 288 ? -10.172 8.648 6.228 1 89.78 288 ILE B C 1
ATOM 4492 O O . ILE B 1 288 ? -9.002 8.398 6.53 1 89.78 288 ILE B O 1
ATOM 4496 N N . ASP B 1 289 ? -10.535 9.562 5.314 1 93.96 289 ASP B N 1
ATOM 4497 C CA . ASP B 1 289 ? -9.528 10.429 4.712 1 93.96 289 ASP B CA 1
ATOM 4498 C C . ASP B 1 289 ? -9.164 11.581 5.647 1 93.96 289 ASP B C 1
ATOM 4500 O O . ASP B 1 289 ? -10.03 12.13 6.329 1 93.96 289 ASP B O 1
ATOM 4504 N N . ALA B 1 290 ? -7.939 11.914 5.628 1 95.43 290 ALA B N 1
ATOM 4505 C CA . ALA B 1 290 ? -7.507 13.042 6.449 1 95.43 290 ALA B CA 1
ATOM 4506 C C . ALA B 1 290 ? -8.248 14.318 6.061 1 95.43 290 ALA B C 1
ATOM 4508 O O . ALA B 1 290 ? -8.638 15.105 6.927 1 95.43 290 ALA B O 1
ATOM 4509 N N . VAL B 1 291 ? -8.435 14.515 4.715 1 98.09 291 VAL B N 1
ATOM 4510 C CA . VAL B 1 291 ? -9.197 15.643 4.188 1 98.09 291 VAL B CA 1
ATOM 4511 C C . VAL B 1 291 ? -10.35 15.131 3.328 1 98.09 291 VAL B C 1
ATOM 4513 O O . VAL B 1 291 ? -10.144 14.719 2.184 1 98.09 291 VAL B O 1
ATOM 4516 N N . PRO B 1 292 ? -11.555 15.263 3.874 1 97.15 292 PRO B N 1
ATOM 4517 C CA . PRO B 1 292 ? -12.686 14.748 3.099 1 97.15 292 PRO B CA 1
ATOM 4518 C C . PRO B 1 292 ? -13.127 15.703 1.992 1 97.15 292 PRO B C 1
ATOM 4520 O O . PRO B 1 292 ? -12.906 16.913 2.091 1 97.15 292 PRO B O 1
ATOM 4523 N N . ASN B 1 293 ? -13.743 15.175 1.024 1 95.52 293 ASN B N 1
ATOM 4524 C CA . ASN B 1 293 ? -14.212 15.975 -0.103 1 95.52 293 ASN B CA 1
ATOM 4525 C C . ASN B 1 293 ? -15.426 16.819 0.275 1 95.52 293 ASN B C 1
ATOM 4527 O O . ASN B 1 293 ? -15.854 17.679 -0.497 1 95.52 293 ASN B O 1
ATOM 4531 N N . THR B 1 294 ? -15.931 16.579 1.46 1 96.53 294 THR B N 1
ATOM 4532 C CA . THR B 1 294 ? -17.07 17.352 1.941 1 96.53 294 THR B CA 1
ATOM 4533 C C . THR B 1 294 ? -16.628 18.738 2.401 1 96.53 294 THR B C 1
ATOM 4535 O O . THR B 1 294 ? -17.461 19.615 2.638 1 96.53 294 THR B O 1
ATOM 4538 N N . ILE B 1 295 ? -15.359 18.914 2.541 1 97.77 295 ILE B N 1
ATOM 4539 C CA . ILE B 1 295 ? -14.838 20.255 2.782 1 97.77 295 ILE B CA 1
ATOM 4540 C C . ILE B 1 295 ? -14.843 21.052 1.48 1 97.77 295 ILE B C 1
ATOM 4542 O O . ILE B 1 295 ? -14.17 20.682 0.515 1 97.77 295 ILE B O 1
ATOM 4546 N N . THR B 1 296 ? -15.631 22.076 1.496 1 97.28 296 THR B N 1
ATOM 4547 C CA . THR B 1 296 ? -15.768 22.954 0.339 1 97.28 296 THR B CA 1
ATOM 4548 C C . THR B 1 296 ? -15.951 24.403 0.779 1 97.28 296 THR B C 1
ATOM 4550 O O . THR B 1 296 ? -16.15 24.678 1.964 1 97.28 296 THR B O 1
ATOM 4553 N N . SER B 1 297 ? -15.92 25.283 -0.196 1 95.89 297 SER B N 1
ATOM 4554 C CA . SER B 1 297 ? -16.071 26.707 0.084 1 95.89 297 SER B CA 1
ATOM 4555 C C . SER B 1 297 ? -17.468 27.022 0.609 1 95.89 297 SER B C 1
ATOM 4557 O O . SER B 1 297 ? -17.703 28.101 1.156 1 95.89 297 SER B O 1
ATOM 4559 N N . GLN B 1 298 ? -18.366 26.053 0.511 1 94.31 298 GLN B N 1
ATOM 4560 C CA . GLN B 1 298 ? -19.723 26.245 1.013 1 94.31 298 GLN B CA 1
ATOM 4561 C C . GLN B 1 298 ? -19.727 26.44 2.526 1 94.31 298 GLN B C 1
ATOM 4563 O O . GLN B 1 298 ? -20.641 27.059 3.075 1 94.31 298 GLN B O 1
ATOM 4568 N N . LEU B 1 299 ? -18.794 25.924 3.169 1 93.5 299 LEU B N 1
ATOM 4569 C CA . LEU B 1 299 ? -18.686 26.038 4.619 1 93.5 299 LEU B CA 1
ATOM 4570 C C . LEU B 1 299 ? -18.496 27.492 5.038 1 93.5 299 LEU B C 1
ATOM 4572 O O . LEU B 1 299 ? -18.746 27.848 6.191 1 93.5 299 LEU B O 1
ATOM 4576 N N . LEU B 1 300 ? -18.02 28.315 4.098 1 90.9 300 LEU B N 1
ATOM 4577 C CA . LEU B 1 300 ? -17.73 29.713 4.396 1 90.9 300 LEU B CA 1
ATOM 4578 C C . LEU B 1 300 ? -18.999 30.556 4.336 1 90.9 300 LEU B C 1
ATOM 4580 O O . LEU B 1 300 ? -19.03 31.677 4.849 1 90.9 300 LEU B O 1
ATOM 4584 N N . GLY B 1 301 ? -20.16 29.942 3.964 1 79.02 301 GLY B N 1
ATOM 4585 C CA . GLY B 1 301 ? -21.392 30.699 3.808 1 79.02 301 GLY B CA 1
ATOM 4586 C C . GLY B 1 301 ? -21.342 31.693 2.663 1 79.02 301 GLY B C 1
ATOM 4587 O O . GLY B 1 301 ? -22.115 32.652 2.632 1 79.02 301 GLY B O 1
ATOM 4588 N N . THR B 1 302 ? -20.278 31.765 1.808 1 53.83 302 THR B N 1
ATOM 4589 C CA . THR B 1 302 ? -20.231 32.753 0.736 1 53.83 302 THR B CA 1
ATOM 4590 C C . THR B 1 302 ? -20.635 32.126 -0.595 1 53.83 302 THR B C 1
ATOM 4592 O O . THR B 1 302 ? -20.499 30.915 -0.784 1 53.83 302 THR B O 1
#

Organism: NCBI:txid290746

Foldseek 3Di:
DPPDDDDDDDDDFDDDLQLLLQQLLLQQPDQDDRAFEAEPDPVSVVNCVVRVSGDCVRYHYYHPAHGWDKDFDDDPRHTPDMDTRHLRRLVPLDLVSVVVVLVVLLVDQEAEDELSHALCNLLSVLVSNVVNVHEYEYEDVDLVSLCSCVVSVRLLSHAEYEEEPSNVCSLCVVLVHDDDPCQLPAPVSVVVVCVVCVVVNCSSAHHNHAWYWYQNVQRGTWIWGHDPPDIDIDGDGADDDDPVQFDDQAQLSSQLVSQLVSCVVVVHDNVLSNVRSRVSSRVCRNDPHSGDSVSHSVSSVD/DPPDDDDDDDDDFDDDLQLLLQQLLLQQPDQDDRAFEAEPDPVRVVNCVVRVSGDCVRYHYYHPAHGWDKDFDDDPRHTPDMDTRHLRRLVPLDLVSVVVVLVVLLVDQEAEDELSHALCNLLSVLVSNVVNVHEYEYEDVDQVSLCSCVVSVRLQSHAEYEEEPSNVCSLCVVLVHDDDPCQLPAPVSVVVVCVVCVVVNCSSAHHNHAWYWYQNVQQGTWIWGHDPPDIDIDGDGADDDDPVQFDDQAQLSSQLVSQLVSCVVVVHDNVLSNVRSRVSSRVCRNDPHSGDSVSHSVSSVD

pLDDT: mean 91.52, std 8.37, range [50.61, 98.73]

Nearest PDB structures (foldseek):
  7c1y-assembly1_B  TM=8.696E-01  e=1.593E-20  Arabidopsis thaliana
  7c1z-assembly1_B  TM=8.774E-01  e=9.102E-20  Arabidopsis thaliana
  7c1x-assembly1_A  TM=8.231E-01  e=3.808E-20  Arabidopsis thaliana
  7c1x-assembly1_B  TM=8.720E-01  e=3.890E-19  Arabidopsis thaliana
  7c1z-assembly1_A  TM=8.402E-01  e=1.022E-19  Arabidopsis thaliana

Radius of gyration: 30.81 Å; Cα contacts (8 Å, |Δi|>4): 1135; chains: 2; bounding box: 47×96×68 Å

InterPro domains:
  IPR002139 Ribokinase/fructokinase [PR00990] (10-29)
  IPR002139 Ribokinase/fructokinase [PR00990] (153-168)
  IPR002139 Ribokinase/fructokinase [PR00990] (212-223)
  IPR002173 Carbohydrate/purine kinase, PfkB, conserved site [PS00583] (15-39)
  IPR002173 Carbohydrate/purine kinase, PfkB, conserved site [PS00584] (248-261)
  IPR011611 Carbohydrate kinase PfkB [PF00294] (8-287)
  IPR029056 Ribokinase-like [G3DSA:3.40.1190.20] (1-301)
  IPR029056 Ribokinase-like [SSF53613] (6-296)

Solvent-accessible surface area (backbone atoms only — not comparable to full-atom values): 32227 Å² total; per-residue (Å²): 122,78,53,46,74,38,84,50,83,85,86,87,79,74,68,56,70,64,52,36,30,45,48,40,29,36,40,46,68,48,90,53,82,44,75,49,63,33,10,63,44,70,66,24,53,49,46,50,64,76,40,62,87,43,54,57,86,54,43,43,74,34,79,91,34,61,35,60,43,75,46,76,43,63,59,95,85,37,62,36,36,30,37,35,32,38,66,70,26,41,66,65,52,34,48,67,59,52,60,75,46,48,72,58,55,67,73,40,82,62,42,78,47,48,32,74,52,37,44,69,24,47,31,47,51,43,49,51,29,55,76,58,73,33,46,26,35,41,32,28,91,42,58,85,26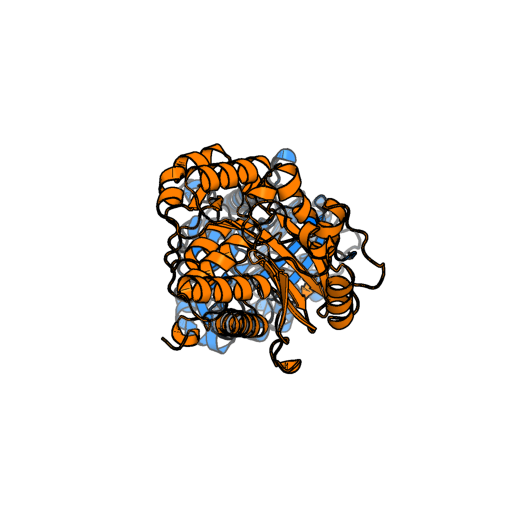,43,53,38,46,55,73,33,72,43,50,43,52,28,29,30,39,49,32,40,57,68,29,42,51,49,51,33,48,76,68,70,43,86,72,68,92,71,41,85,76,42,50,65,45,43,52,50,50,57,58,68,40,56,83,55,44,59,67,78,37,48,70,51,32,33,35,38,45,34,37,46,70,87,45,12,33,42,34,38,38,53,53,96,86,44,71,48,76,47,79,39,76,39,64,93,66,60,74,89,52,55,63,30,71,52,39,18,68,37,26,19,51,24,31,23,50,54,33,48,75,68,68,48,54,71,67,54,14,52,49,35,6,40,50,36,16,46,51,6,23,54,23,89,42,29,64,39,84,84,53,37,40,65,72,72,76,110,121,79,53,47,75,37,82,49,84,85,85,88,78,74,68,56,70,62,53,36,30,45,50,39,27,36,42,46,68,48,90,53,83,45,76,50,62,33,10,64,45,70,65,24,50,49,47,50,64,77,41,62,88,44,54,57,86,52,45,44,73,36,77,92,33,59,34,60,45,76,46,75,40,61,58,97,84,36,64,35,38,30,36,33,32,38,65,71,26,40,66,65,53,34,47,67,60,52,59,75,44,48,71,57,56,66,74,41,80,62,43,78,47,48,33,74,52,37,43,67,25,47,33,46,52,46,50,52,28,56,76,58,73,34,46,26,37,40,32,30,92,43,57,85,26,44,54,38,45,56,73,35,71,42,49,42,54,28,27,30,40,48,30,39,58,67,29,41,51,48,50,33,48,76,70,68,43,87,72,68,90,68,42,84,75,42,52,66,45,44,54,49,49,56,58,67,39,56,81,55,45,60,67,79,37,49,71,51,33,32,35,37,44,33,36,46,67,87,49,11,33,42,34,38,37,51,53,97,88,47,74,47,77,46,79,38,76,39,65,91,68,60,73,90,53,56,63,31,71,53,38,18,68,39,26,20,52,25,30,22,49,55,33,48,76,68,68,47,54,72,66,52,14,53,49,37,6,40,49,35,18,45,53,7,22,52,21,88,44,30,65,40,84,83,52,37,40,64,73,72,76,109